Protein AF-0000000079330779 (afdb_homodimer)

Nearest PDB structures (foldseek):
  1vr0-assembly1_A  TM=9.916E-01  e=3.080E-34  Clostridium acetobutylicum
  2yzo-assembly1_A  TM=9.284E-01  e=2.457E-22  Thermotoga maritima MSB8
  2z0j-assembly4_G  TM=9.066E-01  e=2.623E-18  Thermus thermophilus HB8
  2jgn-assembly3_C  TM=2.570E-01  e=1.007E-01  Homo sapiens
  6b4k-assembly1_A  TM=2.356E-01  e=7.449E-02  Homo sapiens

Solvent-accessible surface area (backbone atoms only — not comparable to full-atom values): 23425 Å² total; per-residue (Å²): 86,42,39,38,64,38,54,14,44,72,66,65,47,64,88,75,33,48,84,18,38,31,34,40,23,19,31,96,30,50,28,35,27,52,55,38,28,47,73,33,40,24,58,34,37,33,63,25,76,38,70,65,59,43,53,59,54,50,69,78,47,60,75,91,44,46,42,40,30,19,25,54,92,87,31,57,42,87,90,44,76,39,43,63,47,44,84,71,40,38,42,92,74,32,47,70,16,35,36,41,31,29,35,78,35,38,28,48,28,53,67,70,43,66,66,19,68,39,31,34,52,31,23,32,35,20,21,56,35,42,21,52,50,47,61,71,68,60,54,38,33,30,37,33,21,16,31,55,89,58,29,52,33,44,52,27,41,40,40,51,6,47,25,49,47,51,32,39,74,77,39,78,79,58,43,60,37,38,58,36,48,48,24,28,51,51,20,70,76,30,80,80,44,55,86,55,28,66,71,14,66,68,44,51,54,37,53,75,69,68,38,58,70,52,54,60,56,40,66,35,71,43,80,44,69,64,52,32,35,54,54,96,74,30,31,35,115,88,41,37,38,63,36,54,13,44,73,66,63,46,64,88,74,34,49,82,17,38,32,34,40,23,21,31,94,30,51,28,34,27,53,54,38,30,47,72,33,40,24,57,34,38,33,64,25,78,39,70,65,59,44,54,58,55,52,70,77,48,61,74,90,44,44,42,39,30,18,25,53,92,87,31,57,42,88,90,44,76,37,44,61,46,42,84,71,40,38,42,93,73,33,48,69,15,34,36,41,31,29,34,76,34,36,29,49,28,53,67,69,44,67,65,21,69,40,31,34,51,31,23,31,33,19,21,56,35,42,21,52,50,48,61,69,67,59,53,38,31,30,38,34,19,15,30,56,92,57,29,52,33,44,54,28,42,40,39,52,6,46,24,49,48,49,32,39,75,76,38,77,78,58,41,60,38,35,58,35,47,49,25,29,53,52,20,71,76,32,80,78,44,56,84,55,30,67,71,14,67,67,44,51,53,37,52,75,69,69,38,58,69,51,53,59,57,40,66,34,72,43,78,45,69,63,53,32,35,54,55,96,74,30,30,36,115

pLDDT: mean 98.08, std 1.09, range [91.81, 98.94]

Radius of gyration: 24.23 Å; Cα contacts (8 Å, |Δi|>4): 1121; chains: 2; bounding box: 43×80×55 Å

Organism: NCBI:txid704125

Sequence (474 aa):
MKVDIIISADDITESKIENKIAVVIDMFRATSVIVTALSNGCKEVIPYLTIEETLEHAKELNREDYILGGERRAVKIDGFDLSNSPLEYTESVIKNKTVLMTTTNGTRTLTKSTSAKRVLIAAMINAKAVAKELININEDVVIINAGTNGNFSMDDYICSGYIINEMLKADKDLELTDIAKTANIIYEGNTDIISYVKEATHYSVMKSLELDEDIEYCIKKSITDIVPEYKDKKITRMKVDIIISADDITESKIENKIAVVIDMFRATSVIVTALSNGCKEVIPYLTIEETLEHAKELNREDYILGGERRAVKIDGFDLSNSPLEYTESVIKNKTVLMTTTNGTRTLTKSTSAKRVLIAAMINAKAVAKELININEDVVIINAGTNGNFSMDDYICSGYIINEMLKADKDLELTDIAKTANIIYEGNTDIISYVKEATHYSVMKSLELDEDIEYCIKKSITDIVPEYKDKKITR

Secondary structure (DSSP, 8-state):
-EEEEE-SGGG--HHHHBTSEEEEE-TTTHHHHHHHHHHTT-SEEEE-SSHHHHHHHHTTS-GGGEEEEEEETTEEPTT-SB-S-GGG--HHHHTTPEEEEE-SSHHHHHHHTTTBSEEEEE-GGGHHHHHHHHHHHTS-EEEEE--BTTB--HHHHHHHHHHHHHHHHH-TT-EE-HHHHHHHHHHHH-TTSHHHHTTSHHHHHHHHTT-HHHHHHHT---------EEETTEEE-/-EEEEE-SGGG--HHHHBTSEEEEE-TTTHHHHHHHHHHTT-SEEEE-SSHHHHHHHHTTS-GGGEEEEEEETTEEPTT-SB-S-GGG--HHHHTT-EEEEE-SSHHHHHHHTTTBSEEEEE-GGGHHHHHHHHHHHTS-EEEEE--BTTB--HHHHHHHHHHHHHHHHH-TT-EE-HHHHHHHHHHHH-TTSHHHHTTSHHHHHHHHTT-HHHHHHHT---------EEETTEEE-

Structure (mmCIF, N/CA/C/O backbone):
data_AF-0000000079330779-model_v1
#
loop_
_entity.id
_entity.type
_entity.pdbx_description
1 polymer '2-phosphosulfolactate phosphatase'
#
loop_
_atom_site.group_PDB
_atom_site.id
_atom_site.type_symbol
_atom_site.label_atom_id
_atom_site.label_alt_id
_atom_site.label_comp_id
_atom_site.label_asym_id
_atom_site.label_entity_id
_atom_site.label_seq_id
_atom_site.pdbx_PDB_ins_code
_atom_site.Cartn_x
_atom_site.Cartn_y
_atom_site.Cartn_z
_atom_site.occupancy
_atom_site.B_iso_or_equiv
_atom_site.auth_seq_id
_atom_site.auth_comp_id
_atom_site.auth_asym_id
_atom_site.auth_atom_id
_atom_site.pdbx_PDB_model_num
ATOM 1 N N . MET A 1 1 ? 21.344 -3.291 -3.926 1 96 1 MET A N 1
ATOM 2 C CA . MET A 1 1 ? 20.094 -3.754 -4.512 1 96 1 MET A CA 1
ATOM 3 C C . MET A 1 1 ? 18.891 -3.148 -3.787 1 96 1 MET A C 1
ATOM 5 O O . MET A 1 1 ? 18.859 -3.113 -2.555 1 96 1 MET A O 1
ATOM 9 N N . LYS A 1 2 ? 17.984 -2.533 -4.5 1 98.44 2 LYS A N 1
ATOM 10 C CA . LYS A 1 2 ? 16.766 -1.936 -3.943 1 98.44 2 LYS A CA 1
ATOM 11 C C . LYS A 1 2 ? 15.555 -2.822 -4.191 1 98.44 2 LYS A C 1
ATOM 13 O O . LYS A 1 2 ? 15.414 -3.41 -5.27 1 98.44 2 LYS A O 1
ATOM 18 N N . VAL A 1 3 ? 14.703 -2.955 -3.17 1 98.88 3 VAL A N 1
ATOM 19 C CA . VAL A 1 3 ? 13.492 -3.756 -3.285 1 98.88 3 VAL A CA 1
ATOM 20 C C . VAL A 1 3 ? 12.266 -2.883 -3.021 1 98.88 3 VAL A C 1
ATOM 22 O O . VAL A 1 3 ? 12.188 -2.203 -1.996 1 98.88 3 VAL A O 1
ATOM 25 N N . ASP A 1 4 ? 11.391 -2.873 -3.949 1 98.81 4 ASP A N 1
ATOM 26 C CA . ASP A 1 4 ? 10.141 -2.115 -3.871 1 98.81 4 ASP A CA 1
ATOM 27 C C . ASP A 1 4 ? 8.938 -3.018 -4.105 1 98.81 4 ASP A C 1
ATOM 29 O O . ASP A 1 4 ? 9.086 -4.184 -4.473 1 98.81 4 ASP A O 1
ATOM 33 N N . ILE A 1 5 ? 7.727 -2.5 -3.754 1 98.94 5 ILE A N 1
ATOM 34 C CA . ILE A 1 5 ? 6.504 -3.281 -3.93 1 98.94 5 ILE A CA 1
ATOM 35 C C . ILE A 1 5 ? 5.461 -2.447 -4.664 1 98.94 5 ILE A C 1
ATOM 37 O O . ILE A 1 5 ? 5.293 -1.259 -4.379 1 98.94 5 ILE A O 1
ATOM 41 N N . ILE A 1 6 ? 4.848 -2.996 -5.641 1 98.81 6 ILE A N 1
ATOM 42 C CA . ILE A 1 6 ? 3.637 -2.467 -6.262 1 98.81 6 ILE A CA 1
ATOM 43 C C . ILE A 1 6 ? 2.414 -3.211 -5.727 1 98.81 6 ILE A C 1
ATOM 45 O O . ILE A 1 6 ? 2.383 -4.441 -5.727 1 98.81 6 ILE A O 1
ATOM 49 N N . ILE A 1 7 ? 1.364 -2.525 -5.383 1 98.56 7 ILE A N 1
ATOM 50 C CA . ILE A 1 7 ? 0.354 -3.092 -4.496 1 98.56 7 ILE A CA 1
ATOM 51 C C . ILE A 1 7 ? -0.749 -3.748 -5.324 1 98.56 7 ILE A C 1
ATOM 53 O O . ILE A 1 7 ? -1.582 -4.48 -4.789 1 98.56 7 ILE A O 1
ATOM 57 N N . SER A 1 8 ? -0.838 -3.455 -6.629 1 98.25 8 SER A N 1
ATOM 58 C CA . SER A 1 8 ? -1.835 -4.078 -7.492 1 98.25 8 SER A CA 1
ATOM 59 C C . SER A 1 8 ? -1.485 -3.889 -8.961 1 98.25 8 SER A C 1
ATOM 61 O O . SER A 1 8 ? -0.634 -3.064 -9.305 1 98.25 8 SER A O 1
ATOM 63 N N . ALA A 1 9 ? -2.186 -4.613 -9.805 1 97.94 9 ALA A N 1
ATOM 64 C CA . ALA A 1 9 ? -1.961 -4.535 -11.242 1 97.94 9 ALA A CA 1
ATOM 65 C C . ALA A 1 9 ? -2.246 -3.131 -11.766 1 97.94 9 ALA A C 1
ATOM 67 O O . ALA A 1 9 ? -1.592 -2.666 -12.703 1 97.94 9 ALA A O 1
ATOM 68 N N . ASP A 1 10 ? -3.186 -2.447 -11.164 1 96.75 10 ASP A N 1
ATOM 69 C CA . ASP A 1 10 ? -3.596 -1.121 -11.609 1 96.75 10 ASP A CA 1
ATOM 70 C C . ASP A 1 10 ? -2.521 -0.08 -11.305 1 96.75 10 ASP A C 1
ATOM 72 O O . ASP A 1 10 ? -2.545 1.024 -11.852 1 96.75 10 ASP A O 1
ATOM 76 N N . ASP A 1 11 ? -1.544 -0.41 -10.492 1 97.19 11 ASP A N 1
ATOM 77 C CA . ASP A 1 11 ? -0.528 0.543 -10.055 1 97.19 11 ASP A CA 1
ATOM 78 C C . ASP A 1 11 ? 0.781 0.337 -10.812 1 97.19 11 ASP A C 1
ATOM 80 O O . ASP A 1 11 ? 1.767 1.033 -10.562 1 97.19 11 ASP A O 1
ATOM 84 N N . ILE A 1 12 ? 0.769 -0.568 -11.727 1 98.06 12 ILE A N 1
ATOM 85 C CA . ILE A 1 12 ? 1.95 -0.823 -12.547 1 98.06 12 ILE A CA 1
ATOM 86 C C . ILE A 1 12 ? 2.129 0.305 -13.562 1 98.06 12 ILE A C 1
ATOM 88 O O . ILE A 1 12 ? 1.196 0.641 -14.297 1 98.06 12 ILE A O 1
ATOM 92 N N . THR A 1 13 ? 3.26 0.872 -13.578 1 96.56 13 THR A N 1
ATOM 93 C CA . THR A 1 13 ? 3.693 1.779 -14.633 1 96.56 13 THR A CA 1
ATOM 94 C C . THR A 1 13 ? 5.074 1.386 -15.148 1 96.56 13 THR A C 1
ATOM 96 O O . THR A 1 13 ? 5.875 0.801 -14.414 1 96.56 13 THR A O 1
ATOM 99 N N . GLU A 1 14 ? 5.332 1.677 -16.359 1 97.06 14 GLU A N 1
ATOM 100 C CA . GLU A 1 14 ? 6.609 1.318 -16.969 1 97.06 14 GLU A CA 1
ATOM 101 C C . GLU A 1 14 ? 7.781 1.875 -16.172 1 97.06 14 GLU A C 1
ATOM 103 O O . GLU A 1 14 ? 8.789 1.191 -15.984 1 97.06 14 GLU A O 1
ATOM 108 N N . SER A 1 15 ? 7.617 3.096 -15.719 1 96.06 15 SER A N 1
ATOM 109 C CA . SER A 1 15 ? 8.703 3.77 -15.008 1 96.06 15 SER A CA 1
ATOM 110 C C . SER A 1 15 ? 9.039 3.055 -13.703 1 96.06 15 SER A C 1
ATOM 112 O O . SER A 1 15 ? 10.172 3.123 -13.227 1 96.06 15 SER A O 1
ATOM 114 N N . LYS A 1 16 ? 8.102 2.355 -13.156 1 97.12 16 LYS A N 1
ATOM 115 C CA . LYS A 1 16 ? 8.305 1.682 -11.875 1 97.12 16 LYS A CA 1
ATOM 116 C C . LYS A 1 16 ? 8.992 0.33 -12.07 1 97.12 16 LYS A C 1
ATOM 118 O O . LYS A 1 16 ? 9.57 -0.218 -11.133 1 97.12 16 LYS A O 1
ATOM 123 N N . ILE A 1 17 ? 8.883 -0.22 -13.328 1 98.44 17 ILE A N 1
ATOM 124 C CA . ILE A 1 17 ? 9.344 -1.602 -13.414 1 98.44 17 ILE A CA 1
ATOM 125 C C . ILE A 1 17 ? 10.477 -1.706 -14.438 1 98.44 17 ILE A C 1
ATOM 127 O O . ILE A 1 17 ? 11.219 -2.691 -14.453 1 98.44 17 ILE A O 1
ATOM 131 N N . GLU A 1 18 ? 10.656 -0.723 -15.297 1 98 18 GLU A N 1
ATOM 132 C CA . GLU A 1 18 ? 11.68 -0.77 -16.344 1 98 18 GLU A CA 1
ATOM 133 C C . GLU A 1 18 ? 13.07 -0.946 -15.734 1 98 18 GLU A C 1
ATOM 135 O O . GLU A 1 18 ? 13.391 -0.343 -14.711 1 98 18 GLU A O 1
ATOM 140 N N . ASN A 1 19 ? 13.93 -1.794 -16.328 1 98 19 ASN A N 1
ATOM 141 C CA . ASN A 1 19 ? 15.312 -2.07 -15.961 1 98 19 ASN A CA 1
ATOM 142 C C . ASN A 1 19 ? 15.414 -2.74 -14.594 1 98 19 ASN A C 1
ATOM 144 O O . ASN A 1 19 ? 16.469 -2.691 -13.953 1 98 19 ASN A O 1
ATOM 148 N N . LYS A 1 20 ? 14.344 -3.299 -14.109 1 98.75 20 LYS A N 1
ATOM 149 C CA . LYS A 1 20 ? 14.312 -4.012 -12.836 1 98.75 20 LYS A CA 1
ATOM 150 C C . LYS A 1 20 ? 13.867 -5.457 -13.023 1 98.75 20 LYS A C 1
ATOM 152 O O . LYS A 1 20 ? 13.367 -5.824 -14.086 1 98.75 20 LYS A O 1
ATOM 157 N N . ILE A 1 21 ? 14.141 -6.293 -11.992 1 98.94 21 ILE A N 1
ATOM 158 C CA . ILE A 1 21 ? 13.547 -7.621 -11.922 1 98.94 21 ILE A CA 1
ATOM 159 C C . ILE A 1 21 ? 12.164 -7.531 -11.281 1 98.94 21 ILE A C 1
ATOM 161 O O . ILE A 1 21 ? 12.023 -7.078 -10.141 1 98.94 21 ILE A O 1
ATOM 165 N N . ALA A 1 22 ? 11.18 -7.91 -12.062 1 98.94 22 ALA A N 1
ATOM 166 C CA . ALA A 1 22 ? 9.82 -7.949 -11.523 1 98.94 22 ALA A CA 1
ATOM 167 C C . ALA A 1 22 ? 9.492 -9.336 -10.984 1 98.94 22 ALA A C 1
ATOM 169 O O . ALA A 1 22 ? 9.844 -10.352 -11.586 1 98.94 22 ALA A O 1
ATOM 170 N N . VAL A 1 23 ? 8.938 -9.398 -9.805 1 98.94 23 VAL A N 1
ATOM 171 C CA . VAL A 1 23 ? 8.422 -10.625 -9.203 1 98.94 23 VAL A CA 1
ATOM 172 C C . VAL A 1 23 ? 6.902 -10.539 -9.07 1 98.94 23 VAL A C 1
ATOM 174 O O . VAL A 1 23 ? 6.387 -9.727 -8.297 1 98.94 23 VAL A O 1
ATOM 177 N N . VAL A 1 24 ? 6.203 -11.375 -9.797 1 98.94 24 VAL A N 1
ATOM 178 C CA . VAL A 1 24 ? 4.746 -11.305 -9.789 1 98.94 24 VAL A CA 1
ATOM 179 C C . VAL A 1 24 ? 4.18 -12.312 -8.797 1 98.94 24 VAL A C 1
ATOM 181 O O . VAL A 1 24 ? 4.559 -13.492 -8.812 1 98.94 24 VAL A O 1
ATOM 184 N N . ILE A 1 25 ? 3.264 -11.805 -7.961 1 98.94 25 ILE A N 1
ATOM 185 C CA . ILE A 1 25 ? 2.629 -12.641 -6.945 1 98.94 25 ILE A CA 1
ATOM 186 C C . ILE A 1 25 ? 1.11 -12.562 -7.086 1 98.94 25 ILE A C 1
ATOM 188 O O . ILE A 1 25 ? 0.541 -11.469 -7.121 1 98.94 25 ILE A O 1
ATOM 192 N N . ASP A 1 26 ? 0.459 -13.617 -7.16 1 98.75 26 ASP A N 1
ATOM 193 C CA . ASP A 1 26 ? -0.97 -13.859 -6.992 1 98.75 26 ASP A CA 1
ATOM 194 C C . ASP A 1 26 ? -1.217 -15.156 -6.227 1 98.75 26 ASP A C 1
ATOM 196 O O . ASP A 1 26 ? -1.622 -16.172 -6.809 1 98.75 26 ASP A O 1
ATOM 200 N N . MET A 1 27 ? -0.994 -15.039 -4.91 1 97.5 27 MET A N 1
ATOM 201 C CA . MET A 1 27 ? -0.925 -16.219 -4.047 1 97.5 27 MET A CA 1
ATOM 202 C C . MET A 1 27 ? -2.24 -16.984 -4.07 1 97.5 27 MET A C 1
ATOM 204 O O . MET A 1 27 ? -2.244 -18.219 -4.125 1 97.5 27 MET A O 1
ATOM 208 N N . PHE A 1 28 ? -3.396 -16.297 -4.047 1 97.44 28 PHE A N 1
ATOM 209 C CA . PHE A 1 28 ? -4.742 -16.844 -4.164 1 97.44 28 PHE A CA 1
ATOM 210 C C . PHE A 1 28 ? -5.363 -16.469 -5.504 1 97.44 28 PHE A C 1
ATOM 212 O O . PHE A 1 28 ? -6.207 -15.562 -5.57 1 97.44 28 PHE A O 1
ATOM 219 N N . ARG A 1 29 ? -4.84 -17.109 -6.664 1 97.81 29 ARG A N 1
ATOM 220 C CA . ARG A 1 29 ? -4.168 -18.406 -6.664 1 97.81 29 ARG A CA 1
ATOM 221 C C . ARG A 1 29 ? -3.279 -18.562 -7.895 1 97.81 29 ARG A C 1
ATOM 223 O O . ARG A 1 29 ? -2.504 -19.516 -7.988 1 97.81 29 ARG A O 1
ATOM 230 N N . ALA A 1 30 ? -3.275 -17.578 -8.773 1 98.62 30 ALA A N 1
ATOM 231 C CA . ALA A 1 30 ? -2.76 -17.766 -10.125 1 98.62 30 ALA A CA 1
ATOM 232 C C . ALA A 1 30 ? -1.289 -18.172 -10.102 1 98.62 30 ALA A C 1
ATOM 234 O O . ALA A 1 30 ? -0.886 -19.125 -10.789 1 98.62 30 ALA A O 1
ATOM 235 N N . THR A 1 31 ? -0.461 -17.531 -9.391 1 98.88 31 THR A N 1
ATOM 236 C CA . THR A 1 31 ? 0.96 -17.859 -9.391 1 98.88 31 THR A CA 1
ATOM 237 C C . THR A 1 31 ? 1.215 -19.156 -8.641 1 98.88 31 THR A C 1
ATOM 239 O O . THR A 1 31 ? 2.141 -19.906 -8.969 1 98.88 31 THR A O 1
ATOM 242 N N . SER A 1 32 ? 0.423 -19.469 -7.633 1 98.94 32 SER A N 1
ATOM 243 C CA . SER A 1 32 ? 0.5 -20.781 -6.992 1 98.94 32 SER A CA 1
ATOM 244 C C . SER A 1 32 ? 0.203 -21.906 -7.98 1 98.94 32 SER A C 1
ATOM 246 O O . SER A 1 32 ? 0.863 -22.938 -7.965 1 98.94 32 SER A O 1
ATOM 248 N N . VAL A 1 33 ? -0.769 -21.672 -8.82 1 98.88 33 VAL A N 1
ATOM 249 C CA . VAL A 1 33 ? -1.123 -22.656 -9.844 1 98.88 33 VAL A CA 1
ATOM 250 C C . VAL A 1 33 ? 0.031 -22.812 -10.836 1 98.88 33 VAL A C 1
ATOM 252 O O . VAL A 1 33 ? 0.442 -23.922 -11.148 1 98.88 33 VAL A O 1
ATOM 255 N N . ILE A 1 34 ? 0.555 -21.719 -11.328 1 98.94 34 ILE A N 1
ATOM 256 C CA . ILE A 1 34 ? 1.628 -21.734 -12.312 1 98.94 34 ILE A CA 1
ATOM 257 C C . ILE A 1 34 ? 2.836 -22.484 -11.758 1 98.94 34 ILE A C 1
ATOM 259 O O . ILE A 1 34 ? 3.377 -23.375 -12.414 1 98.94 34 ILE A O 1
ATOM 263 N N . VAL A 1 35 ? 3.254 -22.125 -10.547 1 98.9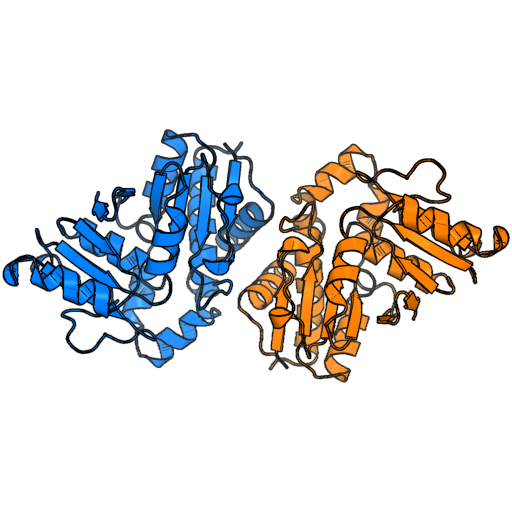4 35 VAL A N 1
ATOM 264 C CA . VAL A 1 35 ? 4.406 -22.75 -9.914 1 98.94 35 VAL A CA 1
ATOM 265 C C . VAL A 1 35 ? 4.141 -24.25 -9.711 1 98.94 35 VAL A C 1
ATOM 267 O O . VAL A 1 35 ? 5.012 -25.078 -9.977 1 98.94 35 VAL A O 1
ATOM 270 N N . THR A 1 36 ? 2.938 -24.578 -9.281 1 98.94 36 THR A N 1
ATOM 271 C CA . THR A 1 36 ? 2.58 -25.969 -9.047 1 98.94 36 THR A CA 1
ATOM 272 C C . THR A 1 36 ? 2.602 -26.766 -10.359 1 98.94 36 THR A C 1
ATOM 274 O O . THR A 1 36 ? 3.174 -27.844 -10.422 1 98.94 36 THR A O 1
ATOM 277 N N . ALA A 1 37 ? 1.968 -26.203 -11.383 1 98.88 37 ALA A N 1
ATOM 278 C CA . ALA A 1 37 ? 1.906 -26.875 -12.68 1 98.88 37 ALA A CA 1
ATOM 279 C C . ALA A 1 37 ? 3.307 -27.156 -13.211 1 98.88 37 ALA A C 1
ATOM 281 O O . ALA A 1 37 ? 3.594 -28.281 -13.633 1 98.88 37 ALA A O 1
ATOM 282 N N . LEU A 1 38 ? 4.145 -26.203 -13.172 1 98.88 38 LEU A N 1
ATOM 283 C CA . LEU A 1 38 ? 5.508 -26.375 -13.664 1 98.88 38 LEU A CA 1
ATOM 284 C C . LEU A 1 38 ? 6.289 -27.344 -12.789 1 98.88 38 LEU A C 1
ATOM 286 O O . LEU A 1 38 ? 7.09 -28.141 -13.297 1 98.88 38 LEU A O 1
ATOM 290 N N . SER A 1 39 ? 6.09 -27.281 -11.523 1 98.62 39 SER A N 1
ATOM 291 C CA . SER A 1 39 ? 6.727 -28.219 -10.609 1 98.62 39 SER A CA 1
ATOM 292 C C . SER A 1 39 ? 6.301 -29.656 -10.906 1 98.62 39 SER A C 1
ATOM 294 O O . SER A 1 39 ? 7.062 -30.594 -10.68 1 98.62 39 SER A O 1
ATOM 296 N N . ASN A 1 40 ? 5.074 -29.828 -11.359 1 98.5 40 ASN A N 1
ATOM 297 C CA . ASN A 1 40 ? 4.516 -31.141 -11.633 1 98.5 40 ASN A CA 1
ATOM 298 C C . ASN A 1 40 ? 4.789 -31.578 -13.078 1 98.5 40 ASN A C 1
ATOM 300 O O . ASN A 1 40 ? 4.219 -32.562 -13.547 1 98.5 40 ASN A O 1
ATOM 304 N N . GLY A 1 41 ? 5.547 -30.781 -13.812 1 98.19 41 GLY A N 1
ATOM 305 C CA . GLY A 1 41 ? 6.105 -31.281 -15.055 1 98.19 41 GLY A CA 1
ATOM 306 C C . GLY A 1 41 ? 5.434 -30.703 -16.281 1 98.19 41 GLY A C 1
ATOM 307 O O . GLY A 1 41 ? 5.672 -31.172 -17.406 1 98.19 41 GLY A O 1
ATOM 308 N N . CYS A 1 42 ? 4.566 -29.734 -16.062 1 97.62 42 CYS A N 1
ATOM 309 C CA . CYS A 1 42 ? 4.012 -29.094 -17.25 1 97.62 42 CYS A CA 1
ATOM 310 C C . CYS A 1 42 ? 5.113 -28.484 -18.109 1 97.62 42 CYS A C 1
ATOM 312 O O . CYS A 1 42 ? 6.129 -28.016 -17.578 1 97.62 42 CYS A O 1
ATOM 314 N N . LYS A 1 43 ? 4.906 -28.531 -19.422 1 98.38 43 LYS A N 1
ATOM 315 C CA . LYS A 1 43 ? 5.906 -28.031 -20.359 1 98.38 43 LYS A CA 1
ATOM 316 C C . LYS A 1 43 ? 6.066 -26.516 -20.234 1 98.38 43 LYS A C 1
ATOM 318 O O . LYS A 1 43 ? 7.188 -26.016 -20.188 1 98.38 43 LYS A O 1
ATOM 323 N N . GLU A 1 44 ? 5.023 -25.812 -20.297 1 98.81 44 GLU A N 1
ATOM 324 C CA . GLU A 1 44 ? 4.965 -24.359 -20.219 1 98.81 44 GLU A CA 1
ATOM 325 C C . GLU A 1 44 ? 3.555 -23.891 -19.875 1 98.81 44 GLU A C 1
ATOM 327 O O . GLU A 1 44 ? 2.586 -24.625 -20.062 1 98.81 44 GLU A O 1
ATOM 332 N N . VAL A 1 45 ? 3.49 -22.734 -19.312 1 98.88 45 VAL A N 1
ATOM 333 C CA . VAL A 1 45 ? 2.217 -22.062 -19.078 1 98.88 45 VAL A CA 1
ATOM 334 C C . VAL A 1 45 ? 2.137 -20.797 -19.938 1 98.88 45 VAL A C 1
ATOM 336 O O . VAL A 1 45 ? 3.08 -20 -19.969 1 98.88 45 VAL A O 1
ATOM 339 N N . ILE A 1 46 ? 1.088 -20.625 -20.656 1 98.75 46 ILE A N 1
ATOM 340 C CA . ILE A 1 46 ? 0.865 -19.453 -21.484 1 98.75 46 ILE A CA 1
ATOM 341 C C . ILE A 1 46 ? -0.349 -18.672 -20.953 1 98.75 46 ILE A C 1
ATOM 343 O O . ILE A 1 46 ? -1.485 -19.141 -21.094 1 98.75 46 ILE A O 1
ATOM 347 N N . PRO A 1 47 ? -0.117 -17.516 -20.406 1 98.62 47 PRO A N 1
ATOM 348 C CA . PRO A 1 47 ? -1.215 -16.688 -19.891 1 98.62 47 PRO A CA 1
ATOM 349 C C . PRO A 1 47 ? -1.882 -15.844 -20.969 1 98.62 47 PRO A C 1
ATOM 351 O O . PRO A 1 47 ? -1.205 -15.336 -21.859 1 98.62 47 PRO A O 1
ATOM 354 N N . TYR A 1 48 ? -3.203 -15.711 -20.859 1 98.06 48 TYR A N 1
ATOM 355 C CA . TYR A 1 48 ? -3.975 -14.867 -21.766 1 98.06 48 TYR A CA 1
ATOM 356 C C . TYR A 1 48 ? -4.859 -13.906 -20.984 1 98.06 48 TYR A C 1
ATOM 358 O O . TYR A 1 48 ? -5.246 -14.188 -19.844 1 98.06 48 TYR A O 1
ATOM 366 N N . LEU A 1 49 ? -5.223 -12.836 -21.578 1 97 49 LEU A N 1
ATOM 367 C CA . LEU A 1 49 ? -6.051 -11.828 -20.922 1 97 49 LEU A CA 1
ATOM 368 C C . LEU A 1 49 ? -7.52 -12.234 -20.938 1 97 49 LEU A C 1
ATOM 370 O O . LEU A 1 49 ? -8.258 -11.953 -20 1 97 49 LEU A O 1
ATOM 374 N N . THR A 1 50 ? -7.902 -12.859 -22.109 1 97.62 50 THR A N 1
ATOM 375 C CA . THR A 1 50 ? -9.328 -13.133 -22.25 1 97.62 50 THR A CA 1
ATOM 376 C C . THR A 1 50 ? -9.57 -14.609 -22.547 1 97.62 50 THR A C 1
ATOM 378 O O . THR A 1 50 ? -8.664 -15.32 -22.984 1 97.62 50 THR A O 1
ATOM 381 N N . ILE A 1 51 ? -10.82 -15.016 -22.25 1 98.25 51 ILE A N 1
ATOM 382 C CA . ILE A 1 51 ? -11.242 -16.375 -22.562 1 98.25 51 ILE A CA 1
ATOM 383 C C . ILE A 1 51 ? -11.172 -16.609 -24.078 1 98.25 51 ILE A C 1
ATOM 385 O O . ILE A 1 51 ? -10.695 -17.641 -24.531 1 98.25 51 ILE A O 1
ATOM 389 N N . GLU A 1 52 ? -11.555 -15.602 -24.828 1 98.06 52 GLU A N 1
ATOM 390 C CA . GLU A 1 52 ? -11.578 -15.688 -26.281 1 98.06 52 GLU A CA 1
ATOM 391 C C . GLU A 1 52 ? -10.18 -15.922 -26.844 1 98.06 52 GLU A C 1
ATOM 393 O O . GLU A 1 52 ? -9.977 -16.797 -27.672 1 98.06 52 GLU A O 1
ATOM 398 N N . GLU A 1 53 ? -9.234 -15.164 -26.391 1 97.69 53 GLU A N 1
ATOM 399 C CA . GLU A 1 53 ? -7.852 -15.328 -26.812 1 97.69 53 GLU A CA 1
ATOM 400 C C . GLU A 1 53 ? -7.328 -16.719 -26.484 1 97.69 53 GLU A C 1
ATOM 402 O O . GLU A 1 53 ? -6.59 -17.312 -27.266 1 97.69 53 GLU A O 1
ATOM 407 N N . THR A 1 54 ? -7.664 -17.203 -25.328 1 98.06 54 THR A N 1
ATOM 408 C CA . THR A 1 54 ? -7.234 -18.531 -24.875 1 98.06 54 THR A CA 1
ATOM 409 C C . THR A 1 54 ? -7.758 -19.625 -25.797 1 98.06 54 THR A C 1
ATOM 411 O O . THR A 1 54 ? -7.004 -20.484 -26.234 1 98.06 54 THR A O 1
ATOM 414 N N . LEU A 1 55 ? -9.016 -19.547 -26.125 1 97.94 55 LEU A N 1
ATOM 415 C CA . LEU A 1 55 ? -9.664 -20.547 -26.969 1 97.94 55 LEU A CA 1
ATOM 416 C C . LEU A 1 55 ? -9.156 -20.469 -28.406 1 97.94 55 LEU A C 1
ATOM 418 O O . LEU A 1 55 ? -9.039 -21.5 -29.078 1 97.94 55 LEU A O 1
ATOM 422 N N . GLU A 1 56 ? -8.922 -19.297 -28.828 1 97.62 56 GLU A N 1
ATOM 423 C CA . GLU A 1 56 ? -8.391 -19.125 -30.188 1 97.62 56 GLU A CA 1
ATOM 424 C C . GLU A 1 56 ? -7.027 -19.797 -30.328 1 97.62 56 GLU A C 1
ATOM 426 O O . GLU A 1 56 ? -6.766 -20.453 -31.328 1 97.62 56 GLU A O 1
ATOM 431 N N . HIS A 1 57 ? -6.18 -19.625 -29.375 1 96.31 57 HIS A N 1
ATOM 432 C CA . HIS A 1 57 ? -4.863 -20.25 -29.422 1 96.31 57 HIS A CA 1
ATOM 433 C C . HIS A 1 57 ? -4.973 -21.766 -29.281 1 96.31 57 HIS A C 1
ATOM 435 O O . HIS A 1 57 ? -4.195 -22.5 -29.891 1 96.31 57 HIS A O 1
ATOM 441 N N . ALA A 1 58 ? -5.828 -22.188 -28.438 1 97.19 58 ALA A N 1
ATOM 442 C CA . ALA A 1 58 ? -6.035 -23.609 -28.234 1 97.19 58 ALA A CA 1
ATOM 443 C C . ALA A 1 58 ? -6.328 -24.328 -29.547 1 97.19 58 ALA A C 1
ATOM 445 O O . ALA A 1 58 ? -5.922 -25.469 -29.75 1 97.19 58 ALA A O 1
ATOM 446 N N . LYS A 1 59 ? -7 -23.672 -30.469 1 96.44 59 LYS A N 1
ATOM 447 C CA . LYS A 1 59 ? -7.383 -24.25 -31.75 1 96.44 59 LYS A CA 1
ATOM 448 C C . LYS A 1 59 ? -6.156 -24.594 -32.594 1 96.44 59 LYS A C 1
ATOM 450 O O . LYS A 1 59 ? -6.23 -25.406 -33.5 1 96.44 59 LYS A O 1
ATOM 455 N N . GLU A 1 60 ? -5.141 -23.938 -32.281 1 96.19 60 GLU A N 1
ATOM 456 C CA . GLU A 1 60 ? -3.918 -24.109 -33.062 1 96.19 60 GLU A CA 1
ATOM 457 C C . GLU A 1 60 ? -3.094 -25.281 -32.531 1 96.19 60 GLU A C 1
ATOM 459 O O . GLU A 1 60 ? -2.086 -25.656 -33.156 1 96.19 60 GLU A O 1
ATOM 464 N N . LEU A 1 61 ? -3.521 -25.891 -31.5 1 96.12 61 LEU A N 1
ATOM 465 C CA . LEU A 1 61 ? -2.775 -26.969 -30.859 1 96.12 61 LEU A CA 1
ATOM 466 C C . LEU A 1 61 ? -3.561 -28.281 -30.906 1 96.12 61 LEU A C 1
ATOM 468 O O . LEU A 1 61 ? -4.785 -28.266 -31.062 1 96.12 61 LEU A O 1
ATOM 472 N N . ASN A 1 62 ? -2.783 -29.375 -30.75 1 97.19 62 ASN A N 1
ATOM 473 C CA . ASN A 1 62 ? -3.461 -30.656 -30.594 1 97.19 62 ASN A CA 1
ATOM 474 C C . ASN A 1 62 ? -4.109 -30.766 -29.219 1 97.19 62 ASN A C 1
ATOM 476 O O . ASN A 1 62 ? -3.488 -30.453 -28.203 1 97.19 62 ASN A O 1
ATOM 480 N N . ARG A 1 63 ? -5.289 -31.25 -29.172 1 96.75 63 ARG A N 1
ATOM 481 C CA . ARG A 1 63 ? -6.094 -31.281 -27.953 1 96.75 63 ARG A CA 1
ATOM 482 C C . ARG A 1 63 ? -5.383 -32.031 -26.844 1 96.75 63 ARG A C 1
ATOM 484 O O . ARG A 1 63 ? -5.5 -31.688 -25.672 1 96.75 63 ARG A O 1
ATOM 491 N N . GLU A 1 64 ? -4.633 -33.031 -27.219 1 96.12 64 GLU A N 1
ATOM 492 C CA . GLU A 1 64 ? -3.971 -33.875 -26.234 1 96.12 64 GLU A CA 1
ATOM 493 C C . GLU A 1 64 ? -2.736 -33.188 -25.656 1 96.12 64 GLU A C 1
ATOM 495 O O . GLU A 1 64 ? -2.182 -33.656 -24.656 1 96.12 64 GLU A O 1
ATOM 500 N N . ASP A 1 65 ? -2.385 -32.031 -26.188 1 97.56 65 ASP A N 1
ATOM 501 C CA . ASP A 1 65 ? -1.104 -31.422 -25.844 1 97.56 65 ASP A CA 1
ATOM 502 C C . ASP A 1 65 ? -1.3 -30.203 -24.938 1 97.56 65 ASP A C 1
ATOM 504 O O . ASP A 1 65 ? -0.328 -29.562 -24.516 1 97.56 65 ASP A O 1
ATOM 508 N N . TYR A 1 66 ? -2.496 -29.891 -24.656 1 98.5 66 TYR A N 1
ATOM 509 C CA . TYR A 1 66 ? -2.695 -28.688 -23.844 1 98.5 66 TYR A CA 1
ATOM 510 C C . TYR A 1 66 ? -3.83 -28.891 -22.844 1 98.5 66 TYR A C 1
ATOM 512 O O . TYR A 1 66 ? -4.617 -29.844 -22.969 1 98.5 66 TYR A O 1
ATOM 520 N N . ILE A 1 67 ? -3.816 -28.109 -21.797 1 98.69 67 ILE A N 1
ATOM 521 C CA . ILE A 1 67 ? -4.852 -28.031 -20.766 1 98.69 67 ILE A CA 1
ATOM 522 C C . ILE A 1 67 ? -5.371 -26.609 -20.672 1 98.69 67 ILE A C 1
ATOM 524 O O . ILE A 1 67 ? -4.59 -25.656 -20.609 1 98.69 67 ILE A O 1
ATOM 528 N N . LEU A 1 68 ? -6.676 -26.438 -20.734 1 98.75 68 LEU A N 1
ATOM 529 C CA . LEU A 1 68 ? -7.301 -25.156 -20.469 1 98.75 68 LEU A CA 1
ATOM 530 C C . LEU A 1 68 ? -7.539 -24.969 -18.969 1 98.75 68 LEU A C 1
ATOM 532 O O . LEU A 1 68 ? -8.266 -25.75 -18.359 1 98.75 68 LEU A O 1
ATOM 536 N N . GLY A 1 69 ? -6.844 -24 -18.422 1 98.5 69 GLY A N 1
ATOM 537 C CA . GLY A 1 69 ? -7.016 -23.719 -17 1 98.5 69 GLY A CA 1
ATOM 538 C C . GLY A 1 69 ? -7.336 -22.266 -16.703 1 98.5 69 GLY A C 1
ATOM 539 O O . GLY A 1 69 ? -6.855 -21.375 -17.406 1 98.5 69 GLY A O 1
ATOM 540 N N . GLY A 1 70 ? -8.148 -22.047 -15.672 1 98.12 70 GLY A N 1
ATOM 541 C CA . GLY A 1 70 ? -8.391 -20.672 -15.289 1 98.12 70 GLY A CA 1
ATOM 542 C C . GLY A 1 70 ? -9.68 -20.484 -14.516 1 98.12 70 GLY A C 1
ATOM 543 O O . GLY A 1 70 ? -10.32 -21.453 -14.117 1 98.12 70 GLY A O 1
ATOM 544 N N . GLU A 1 71 ? -10.008 -19.172 -14.219 1 98.44 71 GLU A N 1
ATOM 545 C CA . GLU A 1 71 ? -11.195 -18.844 -13.438 1 98.44 71 GLU A CA 1
ATOM 546 C C . GLU A 1 71 ? -11.719 -17.453 -13.766 1 98.44 71 GLU A C 1
ATOM 548 O O . GLU A 1 71 ? -11 -16.641 -14.367 1 98.44 71 GLU A O 1
ATOM 553 N N . ARG A 1 72 ? -12.938 -17.312 -13.586 1 96.88 72 ARG A N 1
ATOM 554 C CA . ARG A 1 72 ? -13.57 -16.016 -13.398 1 96.88 72 ARG A CA 1
ATOM 555 C C . ARG A 1 72 ? -14.367 -15.984 -12.102 1 96.88 72 ARG A C 1
ATOM 557 O O . ARG A 1 72 ? -15.133 -16.906 -11.812 1 96.88 72 ARG A O 1
ATOM 564 N N . ARG A 1 73 ? -14.148 -15.078 -11.258 1 91.81 73 ARG A N 1
ATOM 565 C CA . ARG A 1 73 ? -14.805 -14.961 -9.961 1 91.81 73 ARG A CA 1
ATOM 566 C C . ARG A 1 73 ? -14.539 -16.188 -9.102 1 91.81 73 ARG A C 1
ATOM 568 O O . ARG A 1 73 ? -15.461 -16.766 -8.516 1 91.81 73 ARG A O 1
ATOM 575 N N . ALA A 1 74 ? -13.328 -16.672 -9.312 1 92.88 74 ALA A N 1
ATOM 576 C CA . ALA A 1 74 ? -12.789 -17.766 -8.5 1 92.88 74 ALA A CA 1
ATOM 577 C C . ALA A 1 74 ? -13.414 -19.094 -8.891 1 92.88 74 ALA A C 1
ATOM 579 O O . ALA A 1 74 ? -13.156 -20.125 -8.25 1 92.88 74 ALA A O 1
ATOM 580 N N . VAL A 1 75 ? -14.156 -19.094 -9.945 1 95.56 75 VAL A N 1
ATOM 581 C CA . VAL A 1 75 ? -14.844 -20.312 -10.367 1 95.56 75 VAL A CA 1
ATOM 582 C C . VAL A 1 75 ? -14.305 -20.766 -11.727 1 95.56 75 VAL A C 1
ATOM 584 O O . VAL A 1 75 ? -13.906 -19.938 -12.547 1 95.56 75 VAL A O 1
ATOM 587 N N . LYS A 1 76 ? -14.344 -22.047 -11.891 1 98.06 76 LYS A N 1
ATOM 588 C CA . LYS A 1 76 ? -13.875 -22.609 -13.156 1 98.06 76 LYS A CA 1
ATOM 589 C C . LYS A 1 76 ? -14.641 -22.031 -14.336 1 98.06 76 LYS A C 1
ATOM 591 O O . LYS A 1 76 ? -15.859 -21.844 -14.266 1 98.06 76 LYS A O 1
ATOM 596 N N . ILE A 1 77 ? -13.883 -21.734 -15.32 1 98.19 77 ILE A N 1
ATOM 597 C CA . ILE A 1 77 ? -14.508 -21.234 -16.547 1 98.19 77 ILE A CA 1
ATOM 598 C C . ILE A 1 77 ? -15.203 -22.375 -17.266 1 98.19 77 ILE A C 1
ATOM 600 O O . ILE A 1 77 ? -14.656 -23.469 -17.391 1 98.19 77 ILE A O 1
ATOM 604 N N . ASP A 1 78 ? -16.406 -22.156 -17.734 1 97.81 78 ASP A N 1
ATOM 605 C CA . ASP A 1 78 ? -17.156 -23.172 -18.469 1 97.81 78 ASP A CA 1
ATOM 606 C C . ASP A 1 78 ? -16.375 -23.641 -19.703 1 97.81 78 ASP A C 1
ATOM 608 O O . ASP A 1 78 ? -15.875 -22.812 -20.469 1 97.81 78 ASP A O 1
ATOM 612 N N . GLY A 1 79 ? -16.266 -24.938 -19.812 1 97.25 79 GLY A N 1
ATOM 613 C CA . GLY A 1 79 ? -15.586 -25.484 -20.969 1 97.25 79 GLY A CA 1
ATOM 614 C C . GLY A 1 79 ? -14.102 -25.703 -20.734 1 97.25 79 GLY A C 1
ATOM 615 O O . GLY A 1 79 ? -13.438 -26.359 -21.531 1 97.25 79 GLY A O 1
ATOM 616 N N . PHE A 1 80 ? -13.578 -25.172 -19.734 1 98.75 80 PHE A N 1
ATOM 617 C CA . PHE A 1 80 ? -12.164 -25.359 -19.422 1 98.75 80 PHE A CA 1
ATOM 618 C C . PHE A 1 80 ? -11.93 -26.719 -18.766 1 98.75 80 PHE A C 1
ATOM 620 O O . PHE A 1 80 ? -12.859 -27.328 -18.234 1 98.75 80 PHE A O 1
ATOM 627 N N . ASP A 1 81 ? -10.734 -27.203 -18.859 1 98.75 81 ASP A N 1
ATOM 628 C CA . ASP A 1 81 ? -10.375 -28.5 -18.312 1 98.75 81 ASP A CA 1
ATOM 629 C C . ASP A 1 81 ? -10.242 -28.438 -16.781 1 98.75 81 ASP A C 1
ATOM 631 O O . ASP A 1 81 ? -10.695 -29.328 -16.078 1 98.75 81 ASP A O 1
ATOM 635 N N . LEU A 1 82 ? -9.586 -27.391 -16.328 1 98.81 82 LEU A N 1
ATOM 636 C CA . LEU A 1 82 ? -9.281 -27.25 -14.906 1 98.81 82 LEU A CA 1
ATOM 637 C C . LEU A 1 82 ? -9.641 -25.844 -14.422 1 98.81 82 LEU A C 1
ATOM 639 O O . LEU A 1 82 ? -9.641 -24.891 -15.203 1 98.81 82 LEU A O 1
ATOM 643 N N . SER A 1 83 ? -9.922 -25.75 -13.133 1 98.5 83 SER A N 1
ATOM 644 C CA . SER A 1 83 ? -10.133 -24.469 -12.484 1 98.5 83 SER A CA 1
ATOM 645 C C . SER A 1 83 ? -8.805 -23.828 -12.07 1 98.5 83 SER A C 1
ATOM 647 O O . SER A 1 83 ? -7.75 -24.203 -12.602 1 98.5 83 SER A O 1
ATOM 649 N N . ASN A 1 84 ? -8.867 -22.859 -11.305 1 98.5 84 ASN A N 1
ATOM 650 C CA . ASN A 1 84 ? -7.676 -22.203 -10.773 1 98.5 84 ASN A CA 1
ATOM 651 C C . ASN A 1 84 ? -7.305 -22.734 -9.398 1 98.5 84 ASN A C 1
ATOM 653 O O . ASN A 1 84 ? -6.965 -21.969 -8.492 1 98.5 84 ASN A O 1
ATOM 657 N N . SER A 1 85 ? -7.473 -24.016 -9.227 1 98.69 85 SER A N 1
ATOM 658 C CA . SER A 1 85 ? -7.008 -24.734 -8.047 1 98.69 85 SER A CA 1
ATOM 659 C C . SER A 1 85 ? -5.668 -25.422 -8.297 1 98.69 85 SER A C 1
ATOM 661 O O . SER A 1 85 ? -5.555 -26.266 -9.188 1 98.69 85 SER A O 1
ATOM 663 N N . PRO A 1 86 ? -4.676 -25.047 -7.504 1 98.75 86 PRO A N 1
ATOM 664 C CA . PRO A 1 86 ? -3.381 -25.688 -7.723 1 98.75 86 PRO A CA 1
ATOM 665 C C . PRO A 1 86 ? -3.447 -27.219 -7.574 1 98.75 86 PRO A C 1
ATOM 667 O O . PRO A 1 86 ? -2.695 -27.938 -8.234 1 98.75 86 PRO A O 1
ATOM 670 N N . LEU A 1 87 ? -4.34 -27.688 -6.816 1 98.56 87 LEU A N 1
ATOM 671 C CA . LEU A 1 87 ? -4.441 -29.094 -6.484 1 98.56 87 LEU A CA 1
ATOM 672 C C . LEU A 1 87 ? -4.902 -29.906 -7.691 1 98.56 87 LEU A C 1
ATOM 674 O O . LEU A 1 87 ? -4.723 -31.125 -7.734 1 98.56 87 LEU A O 1
ATOM 678 N N . GLU A 1 88 ? -5.48 -29.25 -8.617 1 98.75 88 GLU A N 1
ATOM 679 C CA . GLU A 1 88 ? -5.973 -29.922 -9.812 1 98.75 88 GLU A CA 1
ATOM 680 C C . GLU A 1 88 ? -4.844 -30.188 -10.805 1 98.75 88 GLU A C 1
ATOM 682 O O . GLU A 1 88 ? -4.98 -31.016 -11.711 1 98.75 88 GLU A O 1
ATOM 687 N N . TYR A 1 89 ? -3.783 -29.531 -10.672 1 98.75 89 TYR A N 1
ATOM 688 C CA . TYR A 1 89 ? -2.682 -29.609 -11.625 1 98.75 89 TYR A CA 1
ATOM 689 C C . TYR A 1 89 ? -1.66 -30.656 -11.195 1 98.75 89 TYR A C 1
ATOM 691 O O . TYR A 1 89 ? -0.49 -30.328 -10.969 1 98.75 89 TYR A O 1
ATOM 699 N N . THR A 1 90 ? -2.082 -31.859 -11.188 1 98.69 90 THR A N 1
ATOM 700 C CA . THR A 1 90 ? -1.238 -32.969 -10.797 1 98.69 90 THR A CA 1
ATOM 701 C C . THR A 1 90 ? -0.369 -33.438 -11.969 1 98.69 90 THR A C 1
ATOM 703 O O . THR A 1 90 ? -0.667 -33.125 -13.125 1 98.69 90 THR A O 1
ATOM 706 N N . GLU A 1 91 ? 0.63 -34.125 -11.648 1 98.5 91 GLU A N 1
ATOM 707 C CA . GLU A 1 91 ? 1.533 -34.656 -12.672 1 98.5 91 GLU A CA 1
ATOM 708 C C . GLU A 1 91 ? 0.779 -35.469 -13.711 1 98.5 91 GLU A C 1
ATOM 710 O O . GLU A 1 91 ? 1.006 -35.344 -14.914 1 98.5 91 GLU A O 1
ATOM 715 N N . SER A 1 92 ? -0.129 -36.312 -13.305 1 98.19 92 SER A N 1
ATOM 716 C CA . SER A 1 92 ? -0.863 -37.219 -14.188 1 98.19 92 SER A CA 1
ATOM 717 C C . SER A 1 92 ? -1.694 -36.438 -15.203 1 98.19 92 SER A C 1
ATOM 719 O O . SER A 1 92 ? -1.968 -36.906 -16.297 1 98.19 92 SER A O 1
ATOM 721 N N . VAL A 1 93 ? -1.979 -35.219 -14.875 1 98.12 93 VAL A N 1
ATOM 722 C CA . VAL A 1 93 ? -2.879 -34.438 -15.719 1 98.12 93 VAL A CA 1
ATOM 723 C C . VAL A 1 93 ? -2.068 -33.5 -16.641 1 98.12 93 VAL A C 1
ATOM 725 O O . VAL A 1 93 ? -2.4 -33.344 -17.812 1 98.12 93 VAL A O 1
ATOM 728 N N . ILE A 1 94 ? -0.922 -32.969 -16.125 1 98.06 94 ILE A N 1
ATOM 729 C CA . ILE A 1 94 ? -0.401 -31.781 -16.828 1 98.06 94 ILE A CA 1
ATOM 730 C C . ILE A 1 94 ? 0.971 -32.094 -17.422 1 98.06 94 ILE A C 1
ATOM 732 O O . ILE A 1 94 ? 1.535 -31.297 -18.172 1 98.06 94 ILE A O 1
ATOM 736 N N . LYS A 1 95 ? 1.566 -33.281 -17.047 1 98.31 95 LYS A N 1
ATOM 737 C CA . LYS A 1 95 ? 2.941 -33.594 -17.438 1 98.31 95 LYS A CA 1
ATOM 738 C C . LYS A 1 95 ? 3.127 -33.438 -18.953 1 98.31 95 LYS A C 1
ATOM 740 O O . LYS A 1 95 ? 2.346 -33.969 -19.734 1 98.31 95 LYS A O 1
ATOM 745 N N . ASN A 1 96 ? 4.113 -32.688 -19.328 1 98.12 96 ASN A N 1
ATOM 746 C CA . ASN A 1 96 ? 4.57 -32.469 -20.688 1 98.12 96 ASN A CA 1
ATOM 747 C C . ASN A 1 96 ? 3.514 -31.75 -21.531 1 98.12 96 ASN A C 1
ATOM 749 O O . ASN A 1 96 ? 3.596 -31.734 -22.75 1 98.12 96 ASN A O 1
ATOM 753 N N . LYS A 1 97 ? 2.506 -31.219 -20.938 1 98.38 97 LYS A N 1
ATOM 754 C CA . LYS A 1 97 ? 1.473 -30.469 -21.641 1 98.38 97 LYS A CA 1
ATOM 755 C C . LYS A 1 97 ? 1.674 -28.969 -21.453 1 98.38 97 LYS A C 1
ATOM 757 O O . LYS A 1 97 ? 2.402 -28.531 -20.562 1 98.38 97 LYS A O 1
ATOM 762 N N . THR A 1 98 ? 1.123 -28.219 -22.406 1 98.69 98 THR A N 1
ATOM 763 C CA . THR A 1 98 ? 1.052 -26.766 -22.281 1 98.69 98 THR A CA 1
ATOM 764 C C . THR A 1 98 ? -0.226 -26.344 -21.562 1 98.69 98 THR A C 1
ATOM 766 O O . THR A 1 98 ? -1.318 -26.797 -21.906 1 98.69 98 THR A O 1
ATOM 769 N N . VAL A 1 99 ? -0.09 -25.547 -20.562 1 98.75 99 VAL A N 1
ATOM 770 C CA . VAL A 1 99 ? -1.266 -25.016 -19.875 1 98.75 99 VAL A CA 1
ATOM 771 C C . VAL A 1 99 ? -1.604 -23.625 -20.438 1 98.75 99 VAL A C 1
ATOM 773 O O . VAL A 1 99 ? -0.782 -22.719 -20.375 1 98.75 99 VAL A O 1
ATOM 776 N N . LEU A 1 100 ? -2.732 -23.484 -21.047 1 98.75 100 LEU A N 1
ATOM 777 C CA . LEU A 1 100 ? -3.297 -22.203 -21.453 1 98.75 100 LEU A CA 1
ATOM 778 C C . LEU A 1 100 ? -4.203 -21.641 -20.359 1 98.75 100 LEU A C 1
ATOM 780 O O . LEU A 1 100 ? -5.211 -22.25 -20 1 98.75 100 LEU A O 1
ATOM 784 N N . MET A 1 101 ? -3.814 -20.453 -19.844 1 98.44 101 MET A N 1
ATOM 785 C CA . MET A 1 101 ? -4.457 -20.031 -18.609 1 98.44 101 MET A CA 1
ATOM 786 C C . MET A 1 101 ? -4.973 -18.609 -18.719 1 98.44 101 MET A C 1
ATOM 788 O O . MET A 1 101 ? -4.32 -17.75 -19.328 1 98.44 101 MET A O 1
ATOM 792 N N . THR A 1 102 ? -6.129 -18.359 -18.219 1 98.62 102 THR A N 1
ATOM 793 C CA . THR A 1 102 ? -6.656 -17.016 -18.047 1 98.62 102 THR A CA 1
ATOM 794 C C . THR A 1 102 ? -7.34 -16.859 -16.688 1 98.62 102 THR A C 1
ATOM 796 O O . THR A 1 102 ? -8.094 -17.734 -16.266 1 98.62 102 THR A O 1
ATOM 799 N N . THR A 1 103 ? -6.922 -15.875 -15.961 1 98.12 103 THR A N 1
ATOM 800 C CA . THR A 1 103 ? -7.48 -15.594 -14.641 1 98.12 103 THR A CA 1
ATOM 801 C C . THR A 1 103 ? -7.871 -14.125 -14.523 1 98.12 103 THR A C 1
ATOM 803 O O . THR A 1 103 ? -7.523 -13.312 -15.383 1 98.12 103 THR A O 1
ATOM 806 N N . THR A 1 104 ? -8.57 -13.766 -13.484 1 96.56 104 THR A N 1
ATOM 807 C CA . THR A 1 104 ? -9.086 -12.422 -13.258 1 96.56 104 THR A CA 1
ATOM 808 C C . THR A 1 104 ? -7.945 -11.453 -12.969 1 96.56 104 THR A C 1
ATOM 810 O O . THR A 1 104 ? -7.871 -10.375 -13.562 1 96.56 104 THR A O 1
ATOM 813 N N . ASN A 1 105 ? -6.949 -11.766 -12.133 1 96.12 105 ASN A N 1
ATOM 814 C CA . ASN A 1 105 ? -5.961 -10.805 -11.656 1 96.12 105 ASN A CA 1
ATOM 815 C C . ASN A 1 105 ? -4.555 -11.172 -12.117 1 96.12 105 ASN A C 1
ATOM 817 O O . ASN A 1 105 ? -3.855 -10.352 -12.711 1 96.12 105 ASN A O 1
ATOM 821 N N . GLY A 1 106 ? -4.203 -12.414 -12.023 1 97.75 106 GLY A N 1
ATOM 822 C CA . GLY A 1 106 ? -2.832 -12.852 -12.227 1 97.75 106 GLY A CA 1
ATOM 823 C C . GLY A 1 106 ? -2.342 -12.633 -13.648 1 97.75 106 GLY A C 1
ATOM 824 O O . GLY A 1 106 ? -1.252 -12.094 -13.852 1 97.75 106 GLY A O 1
ATOM 825 N N . THR A 1 107 ? -3.111 -13.031 -14.609 1 97.31 107 THR A N 1
ATOM 826 C CA . THR A 1 107 ? -2.678 -12.953 -16 1 97.31 107 THR A CA 1
ATOM 827 C C . THR A 1 107 ? -2.586 -11.492 -16.453 1 97.31 107 THR A C 1
ATOM 829 O O . THR A 1 107 ? -1.692 -11.133 -17.219 1 97.31 107 THR A O 1
ATOM 832 N N . ARG A 1 108 ? -3.504 -10.727 -15.977 1 95.88 108 ARG A N 1
ATOM 833 C CA . ARG A 1 108 ? -3.438 -9.297 -16.25 1 95.88 108 ARG A CA 1
ATOM 834 C C . ARG A 1 108 ? -2.143 -8.695 -15.711 1 95.88 108 ARG A C 1
ATOM 836 O O . ARG A 1 108 ? -1.5 -7.887 -16.375 1 95.88 108 ARG A O 1
ATOM 843 N N . THR A 1 109 ? -1.798 -9.023 -14.555 1 98.5 109 THR A N 1
ATOM 844 C CA . THR A 1 109 ? -0.584 -8.531 -13.914 1 98.5 109 THR A CA 1
ATOM 845 C C . THR A 1 109 ? 0.651 -8.93 -14.711 1 98.5 109 THR A C 1
ATOM 847 O O . THR A 1 109 ? 1.546 -8.109 -14.93 1 98.5 109 THR A O 1
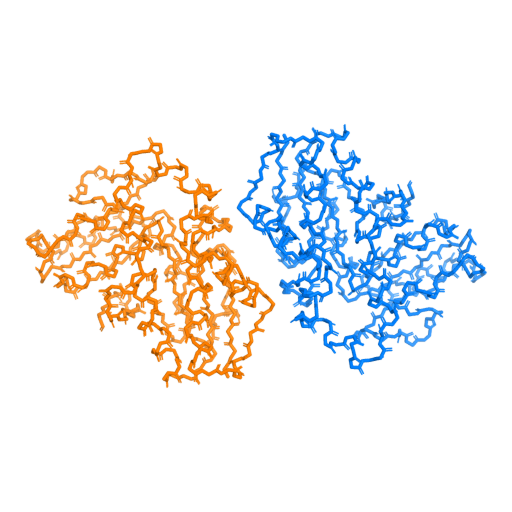ATOM 850 N N . LEU A 1 110 ? 0.679 -10.156 -15.164 1 98.25 110 LEU A N 1
ATOM 851 C CA . LEU A 1 110 ? 1.802 -10.656 -15.953 1 98.25 110 LEU A CA 1
ATOM 852 C C . LEU A 1 110 ? 1.957 -9.859 -17.25 1 98.25 110 LEU A C 1
ATOM 854 O O . LEU A 1 110 ? 3.059 -9.414 -17.578 1 98.25 110 LEU A O 1
ATOM 858 N N . THR A 1 111 ? 0.891 -9.641 -17.891 1 95.5 111 THR A N 1
ATOM 859 C CA . THR A 1 111 ? 0.927 -8.945 -19.172 1 95.5 111 THR A CA 1
ATOM 860 C C . THR A 1 111 ? 1.384 -7.5 -18.984 1 95.5 111 THR A C 1
ATOM 862 O O . THR A 1 111 ? 2.062 -6.941 -19.844 1 95.5 111 THR A O 1
ATOM 865 N N . LYS A 1 112 ? 1.076 -6.922 -17.875 1 97.31 112 LYS A N 1
ATOM 866 C CA . LYS A 1 112 ? 1.438 -5.535 -17.594 1 97.31 112 LYS A CA 1
ATOM 867 C C . LYS A 1 112 ? 2.885 -5.43 -17.125 1 97.31 112 LYS A C 1
ATOM 869 O O . LYS A 1 112 ? 3.438 -4.332 -17.047 1 97.31 112 LYS A O 1
ATOM 874 N N . SER A 1 113 ? 3.521 -6.535 -16.875 1 98.31 113 SER A N 1
ATOM 875 C CA . SER A 1 113 ? 4.84 -6.52 -16.25 1 98.31 113 SER A CA 1
ATOM 876 C C . SER A 1 113 ? 5.941 -6.762 -17.281 1 98.31 113 SER A C 1
ATOM 878 O O . SER A 1 113 ? 7.121 -6.824 -16.922 1 98.31 113 SER A O 1
ATOM 880 N N . THR A 1 114 ? 5.629 -6.816 -18.547 1 96.88 114 THR A N 1
ATOM 881 C CA . THR A 1 114 ? 6.531 -7.324 -19.578 1 96.88 114 THR A CA 1
ATOM 882 C C . THR A 1 114 ? 7.633 -6.312 -19.875 1 96.88 114 THR A C 1
ATOM 884 O O . THR A 1 114 ? 8.633 -6.645 -20.531 1 96.88 114 THR A O 1
ATOM 887 N N . SER A 1 115 ? 7.512 -5.043 -19.438 1 97.62 115 SER A N 1
ATOM 888 C CA . SER A 1 115 ? 8.555 -4.055 -19.703 1 97.62 115 SER A CA 1
ATOM 889 C C . SER A 1 115 ? 9.703 -4.199 -18.703 1 97.62 115 SER A C 1
ATOM 891 O O . SER A 1 115 ? 10.742 -3.547 -18.859 1 97.62 115 SER A O 1
ATOM 893 N N . ALA A 1 116 ? 9.555 -5.031 -17.703 1 98.62 116 ALA A N 1
ATOM 894 C CA . ALA A 1 116 ? 10.648 -5.312 -16.766 1 98.62 116 ALA A CA 1
ATOM 895 C C . ALA A 1 116 ? 11.781 -6.062 -17.453 1 98.62 116 ALA A C 1
ATOM 897 O O . ALA A 1 116 ? 11.594 -6.641 -18.531 1 98.62 116 ALA A O 1
ATOM 898 N N . LYS A 1 117 ? 12.938 -6.016 -16.891 1 98.5 117 LYS A N 1
ATOM 899 C CA . LYS A 1 117 ? 14.094 -6.734 -17.422 1 98.5 117 LYS A CA 1
ATOM 900 C C . LYS A 1 117 ? 13.852 -8.242 -17.422 1 98.5 117 LYS A C 1
ATOM 902 O O . LYS A 1 117 ? 14.195 -8.93 -18.391 1 98.5 117 LYS A O 1
ATOM 907 N N . ARG A 1 118 ? 13.359 -8.766 -16.344 1 98.56 118 ARG A N 1
ATOM 908 C CA . ARG A 1 118 ? 12.906 -10.133 -16.156 1 98.56 118 ARG A CA 1
ATOM 909 C C . ARG A 1 118 ? 11.633 -10.172 -15.312 1 98.56 118 ARG A C 1
ATOM 911 O O . ARG A 1 118 ? 11.398 -9.289 -14.484 1 98.56 118 ARG A O 1
ATOM 918 N N . VAL A 1 119 ? 10.867 -11.125 -15.633 1 98.94 119 VAL A N 1
ATOM 919 C CA . VAL A 1 119 ? 9.648 -11.32 -14.844 1 98.94 119 VAL A CA 1
ATOM 920 C C . VAL A 1 119 ? 9.648 -12.719 -14.234 1 98.94 119 VAL A C 1
ATOM 922 O O . VAL A 1 119 ? 9.562 -13.719 -14.953 1 98.94 119 VAL A O 1
ATOM 925 N N . LEU A 1 120 ? 9.773 -12.781 -12.906 1 98.94 120 LEU A N 1
ATOM 926 C CA . LEU A 1 120 ? 9.75 -14.039 -12.18 1 98.94 120 LEU A CA 1
ATOM 927 C C . LEU A 1 120 ? 8.391 -14.266 -11.523 1 98.94 120 LEU A C 1
ATOM 929 O O . LEU A 1 120 ? 7.711 -13.312 -11.148 1 98.94 120 LEU A O 1
ATOM 933 N N . ILE A 1 121 ? 8.023 -15.523 -11.414 1 98.94 121 ILE A N 1
ATOM 934 C CA . ILE A 1 121 ? 6.758 -15.906 -10.797 1 98.94 121 ILE A CA 1
ATOM 935 C C . ILE A 1 121 ? 7 -16.391 -9.367 1 98.94 121 ILE A C 1
ATOM 937 O O . ILE A 1 121 ? 7.793 -17.297 -9.141 1 98.94 121 ILE A O 1
ATOM 941 N N . ALA A 1 122 ? 6.293 -15.781 -8.484 1 98.94 122 ALA A N 1
ATOM 942 C CA . ALA A 1 122 ? 6.488 -16.172 -7.09 1 98.94 122 ALA A CA 1
ATOM 943 C C . ALA A 1 122 ? 5.152 -16.469 -6.41 1 98.94 122 ALA A C 1
ATOM 945 O O . ALA A 1 122 ? 4.121 -15.898 -6.785 1 98.94 122 ALA A O 1
ATOM 946 N N . ALA A 1 123 ? 5.156 -17.266 -5.523 1 98.94 123 ALA A N 1
ATOM 947 C CA . ALA A 1 123 ? 4.137 -17.609 -4.539 1 98.94 123 ALA A CA 1
ATOM 948 C C . ALA A 1 123 ? 4.77 -18 -3.207 1 98.94 123 ALA A C 1
ATOM 950 O O . ALA A 1 123 ? 5.996 -18.094 -3.098 1 98.94 123 ALA A O 1
ATOM 951 N N . MET A 1 124 ? 3.932 -18.219 -2.188 1 98.94 124 MET A N 1
ATOM 952 C CA . MET A 1 124 ? 4.438 -18.672 -0.896 1 98.94 124 MET A CA 1
ATOM 953 C C . MET A 1 124 ? 5.219 -19.969 -1.048 1 98.94 124 MET A C 1
ATOM 955 O O . MET A 1 124 ? 6.246 -20.172 -0.395 1 98.94 124 MET A O 1
ATOM 959 N N . ILE A 1 125 ? 4.84 -20.797 -1.975 1 98.94 125 ILE A N 1
ATOM 960 C CA . ILE A 1 125 ? 5.297 -22.188 -2.086 1 98.94 125 ILE A CA 1
ATOM 961 C C . ILE A 1 125 ? 6.684 -22.219 -2.727 1 98.94 125 ILE A C 1
ATOM 963 O O . ILE A 1 125 ? 7.375 -23.234 -2.676 1 98.94 125 ILE A O 1
ATOM 967 N N . ASN A 1 126 ? 7.172 -21.172 -3.32 1 98.94 126 ASN A N 1
ATOM 968 C CA . ASN A 1 126 ? 8.516 -21.156 -3.877 1 98.94 126 ASN A CA 1
ATOM 969 C C . ASN A 1 126 ? 9.289 -19.906 -3.445 1 98.94 126 ASN A C 1
ATOM 971 O O . ASN A 1 126 ? 10.289 -19.547 -4.066 1 98.94 126 ASN A O 1
ATOM 975 N N . ALA A 1 127 ? 8.875 -19.25 -2.445 1 98.88 127 ALA A N 1
ATOM 976 C CA . ALA A 1 127 ? 9.344 -17.938 -2.045 1 98.88 127 ALA A CA 1
ATOM 977 C C . ALA A 1 127 ? 10.836 -17.969 -1.718 1 98.88 127 ALA A C 1
ATOM 979 O O . ALA A 1 127 ? 11.578 -17.047 -2.086 1 98.88 127 ALA A O 1
ATOM 980 N N . LYS A 1 128 ? 11.297 -18.953 -0.993 1 98.88 128 LYS A N 1
ATOM 981 C CA . LYS A 1 128 ? 12.711 -19.031 -0.637 1 98.88 128 LYS A CA 1
ATOM 982 C C . LYS A 1 128 ? 13.586 -19.141 -1.884 1 98.88 128 LYS A C 1
ATOM 984 O O . LYS A 1 128 ? 14.656 -18.531 -1.953 1 98.88 128 LYS A O 1
ATOM 989 N N . ALA A 1 129 ? 13.148 -19.969 -2.818 1 98.94 129 ALA A N 1
ATOM 990 C CA . ALA A 1 129 ? 13.891 -20.125 -4.066 1 98.94 129 ALA A CA 1
ATOM 991 C C . ALA A 1 129 ? 13.953 -18.812 -4.832 1 98.94 129 ALA A C 1
ATOM 993 O O . ALA A 1 129 ? 14.992 -18.453 -5.395 1 98.94 129 ALA A O 1
ATOM 994 N N . VAL A 1 130 ? 12.859 -18.109 -4.895 1 98.94 130 VAL A N 1
ATOM 995 C CA . VAL A 1 130 ? 12.805 -16.812 -5.562 1 98.94 130 VAL A CA 1
ATOM 996 C C . VAL A 1 130 ? 13.766 -15.844 -4.883 1 98.94 130 VAL A C 1
ATOM 998 O O . VAL A 1 130 ? 14.531 -15.141 -5.559 1 98.94 130 VAL A O 1
ATOM 1001 N N . ALA A 1 131 ? 13.742 -15.773 -3.555 1 98.94 131 ALA A N 1
ATOM 1002 C CA . ALA A 1 131 ? 14.633 -14.898 -2.801 1 98.94 131 ALA A CA 1
ATOM 1003 C C . ALA A 1 131 ? 16.094 -15.188 -3.141 1 98.94 131 ALA A C 1
ATOM 1005 O O . ALA A 1 131 ? 16.875 -14.266 -3.389 1 98.94 131 ALA A O 1
ATOM 1006 N N . LYS A 1 132 ? 16.422 -16.469 -3.141 1 98.81 132 LYS A N 1
ATOM 1007 C CA . LYS A 1 132 ? 17.781 -16.859 -3.469 1 98.81 132 LYS A CA 1
ATOM 1008 C C . LYS A 1 132 ? 18.172 -16.406 -4.871 1 98.81 132 LYS A C 1
ATOM 1010 O O . LYS A 1 132 ? 19.281 -15.891 -5.074 1 98.81 132 LYS A O 1
ATOM 1015 N N . GLU A 1 133 ? 17.281 -16.625 -5.805 1 98.81 133 GLU A N 1
ATOM 1016 C CA . GLU A 1 133 ? 17.531 -16.219 -7.18 1 98.81 133 GLU A CA 1
ATOM 1017 C C . GLU A 1 133 ? 17.734 -14.703 -7.273 1 98.81 133 GLU A C 1
ATOM 1019 O O . GLU A 1 133 ? 18.625 -14.242 -7.992 1 98.81 133 GLU A O 1
ATOM 1024 N N . LEU A 1 134 ? 16.953 -13.945 -6.613 1 98.88 134 LEU A N 1
ATOM 1025 C CA . LEU A 1 134 ? 17.047 -12.484 -6.629 1 98.88 134 LEU A CA 1
ATOM 1026 C C . LEU A 1 134 ? 18.391 -12.023 -6.07 1 98.88 134 LEU A C 1
ATOM 1028 O O . LEU A 1 134 ? 19 -11.102 -6.605 1 98.88 134 LEU A O 1
ATOM 1032 N N . ILE A 1 135 ? 18.828 -12.648 -4.965 1 98.75 135 ILE A N 1
ATOM 1033 C CA . ILE A 1 135 ? 20.094 -12.305 -4.352 1 98.75 135 ILE A CA 1
ATOM 1034 C C . ILE A 1 135 ? 21.234 -12.602 -5.324 1 98.75 135 ILE A C 1
ATOM 1036 O O . ILE A 1 135 ? 22.188 -11.82 -5.441 1 98.75 135 ILE A O 1
ATOM 1040 N N . ASN A 1 136 ? 21.094 -13.695 -6.02 1 98.44 136 ASN A N 1
ATOM 1041 C CA . ASN A 1 136 ? 22.109 -14.07 -7.004 1 98.44 136 ASN A CA 1
ATOM 1042 C C . ASN A 1 136 ? 22.172 -13.07 -8.156 1 98.44 136 ASN A C 1
ATOM 1044 O O . ASN A 1 136 ? 23.25 -12.727 -8.625 1 98.44 136 ASN A O 1
ATOM 1048 N N . ILE A 1 137 ? 21.016 -12.695 -8.633 1 98 137 ILE A N 1
ATOM 1049 C CA . ILE A 1 137 ? 20.953 -11.75 -9.734 1 98 137 ILE A CA 1
ATOM 1050 C C . ILE A 1 137 ? 21.531 -10.406 -9.305 1 98 137 ILE A C 1
ATOM 1052 O O . ILE A 1 137 ? 22.203 -9.727 -10.086 1 98 137 ILE A O 1
ATOM 1056 N N . ASN A 1 138 ? 21.219 -9.953 -8.07 1 97.75 138 ASN A N 1
ATOM 1057 C CA . ASN A 1 138 ? 21.766 -8.766 -7.426 1 97.75 138 ASN A CA 1
ATOM 1058 C C . ASN A 1 138 ? 21.469 -7.5 -8.227 1 97.75 138 ASN A C 1
ATOM 1060 O O . ASN A 1 138 ? 22.375 -6.711 -8.508 1 97.75 138 ASN A O 1
ATOM 1064 N N . GLU A 1 139 ? 20.219 -7.352 -8.727 1 98.44 139 GLU A N 1
ATOM 1065 C CA . GLU A 1 139 ? 19.672 -6.156 -9.367 1 98.44 139 GLU A CA 1
ATOM 1066 C C . GLU A 1 139 ? 18.453 -5.637 -8.625 1 98.44 139 GLU A C 1
ATOM 1068 O O . GLU A 1 139 ? 17.906 -6.32 -7.762 1 98.44 139 GLU A O 1
ATOM 1073 N N . ASP A 1 140 ? 18.078 -4.367 -8.945 1 98.81 140 ASP A N 1
ATOM 1074 C CA . ASP A 1 140 ? 16.906 -3.787 -8.305 1 98.81 140 ASP A CA 1
ATOM 1075 C C . ASP A 1 140 ? 15.648 -4.605 -8.609 1 98.81 140 ASP A C 1
ATOM 1077 O O . ASP A 1 140 ? 15.469 -5.086 -9.734 1 98.81 140 ASP A O 1
ATOM 1081 N N . VAL A 1 141 ? 14.859 -4.77 -7.594 1 98.88 141 VAL A N 1
ATOM 1082 C CA . VAL A 1 141 ? 13.703 -5.656 -7.66 1 98.88 141 VAL A CA 1
ATOM 1083 C C . VAL A 1 141 ? 12.43 -4.863 -7.383 1 98.88 141 VAL A C 1
ATOM 1085 O O . VAL A 1 141 ? 12.422 -3.967 -6.531 1 98.88 141 VAL A O 1
ATOM 1088 N N . VAL A 1 142 ? 11.391 -5.137 -8.094 1 98.94 142 VAL A N 1
ATOM 1089 C CA . VAL A 1 142 ? 10.047 -4.695 -7.75 1 98.94 142 VAL A CA 1
ATOM 1090 C C . VAL A 1 142 ? 9.117 -5.898 -7.633 1 98.94 142 VAL A C 1
ATOM 1092 O O . VAL A 1 142 ? 8.93 -6.641 -8.602 1 98.94 142 VAL A O 1
ATOM 1095 N N . ILE A 1 143 ? 8.641 -6.152 -6.434 1 98.94 143 ILE A N 1
ATOM 1096 C CA . ILE A 1 143 ? 7.648 -7.199 -6.223 1 98.94 143 ILE A CA 1
ATOM 1097 C C . ILE A 1 143 ? 6.254 -6.664 -6.539 1 98.94 143 ILE A C 1
ATOM 1099 O O . ILE A 1 143 ? 5.809 -5.68 -5.945 1 98.94 143 ILE A O 1
ATOM 1103 N N . ILE A 1 144 ? 5.617 -7.316 -7.445 1 98.94 144 ILE A N 1
ATOM 1104 C CA . ILE A 1 144 ? 4.309 -6.875 -7.914 1 98.94 144 ILE A CA 1
ATOM 1105 C C . ILE A 1 144 ? 3.225 -7.805 -7.375 1 98.94 144 ILE A C 1
ATOM 1107 O O . ILE A 1 144 ? 3.135 -8.969 -7.777 1 98.94 144 ILE A O 1
ATOM 1111 N N . ASN A 1 145 ? 2.438 -7.27 -6.457 1 98.94 145 ASN A N 1
ATOM 1112 C CA . ASN A 1 145 ? 1.226 -7.965 -6.035 1 98.94 145 ASN A CA 1
ATOM 1113 C C . ASN A 1 145 ? 0.098 -7.793 -7.047 1 98.94 145 ASN A C 1
ATOM 1115 O O . ASN A 1 145 ? -0.235 -6.668 -7.426 1 98.94 145 ASN A O 1
ATOM 1119 N N . ALA A 1 146 ? -0.437 -8.906 -7.457 1 98.62 146 ALA A N 1
ATOM 1120 C CA . ALA A 1 146 ? -1.53 -8.812 -8.422 1 98.62 146 ALA A CA 1
ATOM 1121 C C . ALA A 1 146 ? -2.713 -8.047 -7.836 1 98.62 146 ALA A C 1
ATOM 1123 O O . ALA A 1 146 ? -3.4 -7.316 -8.555 1 98.62 146 ALA A O 1
ATOM 1124 N N . GLY A 1 147 ? -2.904 -8.219 -6.512 1 98 147 GLY A N 1
ATOM 1125 C CA . GLY A 1 147 ? -4.07 -7.621 -5.879 1 98 147 GLY A CA 1
ATOM 1126 C C . GLY A 1 147 ? -5.367 -8.312 -6.25 1 98 147 GLY A C 1
ATOM 1127 O O . GLY A 1 147 ? -5.355 -9.406 -6.816 1 98 147 GLY A O 1
ATOM 1128 N N . THR A 1 148 ? -6.484 -7.746 -5.809 1 95.88 148 THR A N 1
ATOM 1129 C CA . THR A 1 148 ? -7.824 -8.227 -6.125 1 95.88 148 THR A CA 1
ATOM 1130 C C . THR A 1 148 ? -8.68 -7.109 -6.711 1 95.88 148 THR A C 1
ATOM 1132 O O . THR A 1 148 ? -9.023 -6.152 -6.012 1 95.88 148 THR A O 1
ATOM 1135 N N . ASN A 1 149 ? -8.93 -7.227 -7.984 1 93.81 149 ASN A N 1
ATOM 1136 C CA . ASN A 1 149 ? -9.742 -6.234 -8.68 1 93.81 149 ASN A CA 1
ATOM 1137 C C . ASN A 1 149 ? -9.164 -4.828 -8.523 1 93.81 149 ASN A C 1
ATOM 1139 O O . ASN A 1 149 ? -9.883 -3.896 -8.156 1 93.81 149 ASN A O 1
ATOM 1143 N N . GLY A 1 150 ? -7.863 -4.785 -8.625 1 94.69 150 GLY A N 1
ATOM 1144 C CA . GLY A 1 150 ? -7.195 -3.496 -8.625 1 94.69 150 GLY A CA 1
ATOM 1145 C C . GLY A 1 150 ? -6.879 -2.984 -7.23 1 94.69 150 GLY A C 1
ATOM 1146 O O . GLY A 1 150 ? -6.371 -1.871 -7.074 1 94.69 150 GLY A O 1
ATOM 1147 N N . ASN A 1 151 ? -7.113 -3.76 -6.234 1 96.81 151 ASN A N 1
ATOM 1148 C CA . ASN A 1 151 ? -6.91 -3.32 -4.859 1 96.81 151 ASN A CA 1
ATOM 1149 C C . ASN A 1 151 ? -5.816 -4.133 -4.168 1 96.81 151 ASN A C 1
ATOM 1151 O O . ASN A 1 151 ? -5.531 -5.262 -4.562 1 96.81 151 ASN A O 1
ATOM 1155 N N . PHE A 1 152 ? -5.23 -3.516 -3.172 1 98.56 152 PHE A N 1
ATOM 1156 C CA . PHE A 1 152 ? -4.285 -4.164 -2.27 1 98.56 152 PHE A CA 1
ATOM 1157 C C . PHE A 1 152 ? -4.871 -5.453 -1.705 1 98.56 152 PHE A C 1
ATOM 1159 O O . PHE A 1 152 ? -6.043 -5.496 -1.331 1 98.56 152 PHE A O 1
ATOM 1166 N N . SER A 1 153 ? -4.047 -6.512 -1.727 1 98.5 153 SER A N 1
ATOM 1167 C CA . SER A 1 153 ? -4.457 -7.797 -1.177 1 98.5 153 SER A CA 1
ATOM 1168 C C . SER A 1 153 ? -3.504 -8.258 -0.081 1 98.5 153 SER A C 1
ATOM 1170 O O . SER A 1 153 ? -2.295 -8.359 -0.304 1 98.5 153 SER A O 1
ATOM 1172 N N . MET A 1 154 ? -4.023 -8.633 1.067 1 98.81 154 MET A N 1
ATOM 1173 C CA . MET A 1 154 ? -3.238 -9.039 2.232 1 98.81 154 MET A CA 1
ATOM 1174 C C . MET A 1 154 ? -2.449 -10.312 1.947 1 98.81 154 MET A C 1
ATOM 1176 O O . MET A 1 154 ? -1.302 -10.445 2.377 1 98.81 154 MET A O 1
ATOM 1180 N N . ASP A 1 155 ? -3.09 -11.219 1.2 1 98.62 155 ASP A N 1
ATOM 1181 C CA . ASP A 1 155 ? -2.434 -12.492 0.922 1 98.62 155 ASP A CA 1
ATOM 1182 C C . ASP A 1 155 ? -1.18 -12.297 0.076 1 98.62 155 ASP A C 1
ATOM 1184 O O . ASP A 1 155 ? -0.103 -12.781 0.425 1 98.62 155 ASP A O 1
ATOM 1188 N N . ASP A 1 156 ? -1.272 -11.523 -1.002 1 98.88 156 ASP A N 1
ATOM 1189 C CA . ASP A 1 156 ? -0.102 -11.234 -1.826 1 98.88 156 ASP A CA 1
ATOM 1190 C C . ASP A 1 156 ? 0.97 -10.508 -1.023 1 98.88 156 ASP A C 1
ATOM 1192 O O . ASP A 1 156 ? 2.162 -10.781 -1.174 1 98.88 156 ASP A O 1
ATOM 1196 N N . TYR A 1 157 ? 0.512 -9.625 -0.208 1 98.94 157 TYR A N 1
ATOM 1197 C CA . TYR A 1 157 ? 1.413 -8.734 0.515 1 98.94 157 TYR A CA 1
ATOM 1198 C C . TYR A 1 157 ? 2.258 -9.508 1.517 1 98.94 157 TYR A C 1
ATOM 1200 O O . TYR A 1 157 ? 3.455 -9.25 1.663 1 98.94 157 TYR A O 1
ATOM 1208 N N . ILE A 1 158 ? 1.677 -10.461 2.248 1 98.94 158 ILE A N 1
ATOM 1209 C CA . ILE A 1 158 ? 2.447 -11.227 3.223 1 98.94 158 ILE A CA 1
ATOM 1210 C C . ILE A 1 158 ? 3.451 -12.125 2.498 1 98.94 158 ILE A C 1
ATOM 1212 O O . ILE A 1 158 ? 4.551 -12.367 3.002 1 98.94 158 ILE A O 1
ATOM 1216 N N . CYS A 1 159 ? 3.074 -12.586 1.304 1 98.94 159 CYS A N 1
ATOM 1217 C CA . CYS A 1 159 ? 4.027 -13.336 0.493 1 98.94 159 CYS A CA 1
ATOM 1218 C C . CYS A 1 159 ? 5.23 -12.469 0.126 1 98.94 159 CYS A C 1
ATOM 1220 O O . CYS A 1 159 ? 6.371 -12.93 0.199 1 98.94 159 CYS A O 1
ATOM 1222 N N . SER A 1 160 ? 4.988 -11.211 -0.279 1 98.94 160 SER A N 1
ATOM 1223 C CA . SER A 1 160 ? 6.078 -10.273 -0.509 1 98.94 160 SER A CA 1
ATOM 1224 C C . SER A 1 160 ? 6.977 -10.156 0.717 1 98.94 160 SER A C 1
ATOM 1226 O O . SER A 1 160 ? 8.203 -10.148 0.596 1 98.94 160 SER A O 1
ATOM 1228 N N . GLY A 1 161 ? 6.332 -10.023 1.876 1 98.94 161 GLY A N 1
ATOM 1229 C CA . GLY A 1 161 ? 7.086 -9.938 3.117 1 98.94 161 GLY A CA 1
ATOM 1230 C C . GLY A 1 161 ? 7.973 -11.148 3.359 1 98.94 161 GLY A C 1
ATOM 1231 O O . GLY A 1 161 ? 9.117 -11 3.799 1 98.94 161 GLY A O 1
ATOM 1232 N N . TYR A 1 162 ? 7.438 -12.312 3.059 1 98.94 162 TYR A N 1
ATOM 1233 C CA . TYR A 1 162 ? 8.195 -13.539 3.24 1 98.94 162 TYR A CA 1
ATOM 1234 C C . TYR A 1 162 ? 9.406 -13.578 2.316 1 98.94 162 TYR A C 1
ATOM 1236 O O . TYR A 1 162 ? 10.516 -13.914 2.744 1 98.94 162 TYR A O 1
ATOM 1244 N N . ILE A 1 163 ? 9.242 -13.203 1.074 1 98.94 163 ILE A N 1
ATOM 1245 C CA . ILE A 1 163 ? 10.344 -13.156 0.116 1 98.94 163 ILE A CA 1
ATOM 1246 C C . ILE A 1 163 ? 11.414 -12.18 0.602 1 98.94 163 ILE A C 1
ATOM 1248 O O . ILE A 1 163 ? 12.602 -12.516 0.619 1 98.94 163 ILE A O 1
ATOM 1252 N N . ILE A 1 164 ? 11.008 -11.008 1.035 1 98.94 164 ILE A N 1
ATOM 1253 C CA . ILE A 1 164 ? 11.922 -9.977 1.511 1 98.94 164 ILE A CA 1
ATOM 1254 C C . ILE A 1 164 ? 12.664 -10.477 2.75 1 98.94 164 ILE A C 1
ATOM 1256 O O . ILE A 1 164 ? 13.875 -10.281 2.875 1 98.94 164 ILE A O 1
ATOM 1260 N N . ASN A 1 165 ? 11.93 -11.109 3.656 1 98.94 165 ASN A N 1
ATOM 1261 C CA . ASN A 1 165 ? 12.539 -11.664 4.863 1 98.94 165 ASN A CA 1
ATOM 1262 C C . ASN A 1 165 ? 13.648 -12.656 4.527 1 98.94 165 ASN A C 1
ATOM 1264 O O . ASN A 1 165 ? 14.719 -12.625 5.129 1 98.94 165 ASN A O 1
ATOM 1268 N N . GLU A 1 166 ? 13.367 -13.523 3.586 1 98.94 166 GLU A N 1
ATOM 1269 C CA . GLU A 1 166 ? 14.359 -14.5 3.146 1 98.94 166 GLU A CA 1
ATOM 1270 C C . GLU A 1 166 ? 15.562 -13.812 2.506 1 98.94 166 GLU A C 1
ATOM 1272 O O . GLU A 1 166 ? 16.703 -14.227 2.707 1 98.94 166 GLU A O 1
ATOM 1277 N N . MET A 1 167 ? 15.328 -12.812 1.708 1 98.88 167 MET A N 1
ATOM 1278 C CA . MET A 1 167 ? 16.422 -12.062 1.086 1 98.88 167 MET A CA 1
ATOM 1279 C C . MET A 1 167 ? 17.297 -11.414 2.145 1 98.88 167 MET A C 1
ATOM 1281 O O . MET A 1 167 ? 18.531 -11.414 2.014 1 98.88 167 MET A O 1
ATOM 1285 N N . LEU A 1 168 ? 16.656 -10.859 3.168 1 98.75 168 LEU A N 1
ATOM 1286 C CA . LEU A 1 168 ? 17.375 -10.156 4.227 1 98.75 168 LEU A CA 1
ATOM 1287 C C . LEU A 1 168 ? 18.281 -11.109 4.996 1 98.75 168 LEU A C 1
ATOM 1289 O O . LEU A 1 168 ? 19.312 -10.695 5.535 1 98.75 168 LEU A O 1
ATOM 1293 N N . LYS A 1 169 ? 17.906 -12.398 5.09 1 98.44 169 LYS A N 1
ATOM 1294 C CA . LYS A 1 169 ? 18.766 -13.398 5.727 1 98.44 169 LYS A CA 1
ATOM 1295 C C . LYS A 1 169 ? 20.078 -13.555 4.973 1 98.44 169 LYS A C 1
ATOM 1297 O O . LYS A 1 169 ? 21.125 -13.828 5.578 1 98.44 169 LYS A O 1
ATOM 1302 N N . ALA A 1 170 ? 19.984 -13.383 3.717 1 97.81 170 ALA A N 1
ATOM 1303 C CA . ALA A 1 170 ? 21.156 -13.555 2.867 1 97.81 170 ALA A CA 1
ATOM 1304 C C . ALA A 1 170 ? 21.953 -12.25 2.762 1 97.81 170 ALA A C 1
ATOM 1306 O O . ALA A 1 170 ? 23.172 -12.273 2.619 1 97.81 170 ALA A O 1
ATOM 1307 N N . ASP A 1 171 ? 21.297 -11.156 2.766 1 97.31 171 ASP A N 1
ATOM 1308 C CA . ASP A 1 171 ? 21.906 -9.836 2.635 1 97.31 171 ASP A CA 1
ATOM 1309 C C . ASP A 1 171 ? 21.203 -8.82 3.543 1 97.31 171 ASP A C 1
ATOM 1311 O O . ASP A 1 171 ? 20.188 -8.234 3.16 1 97.31 171 ASP A O 1
ATOM 1315 N N . LYS A 1 172 ? 21.797 -8.422 4.586 1 95.06 172 LYS A N 1
ATOM 1316 C CA . LYS A 1 172 ? 21.203 -7.547 5.59 1 95.06 172 LYS A CA 1
ATOM 1317 C C . LYS A 1 172 ? 21.234 -6.09 5.141 1 95.06 172 LYS A C 1
ATOM 1319 O O . LYS A 1 172 ? 20.562 -5.238 5.723 1 95.06 172 LYS A O 1
ATOM 1324 N N . ASP A 1 173 ? 21.984 -5.82 4.094 1 95.81 173 ASP A N 1
ATOM 1325 C CA . ASP A 1 173 ? 22.188 -4.438 3.67 1 95.81 173 ASP A CA 1
ATOM 1326 C C . ASP A 1 173 ? 21.25 -4.066 2.518 1 95.81 173 ASP A C 1
ATOM 1328 O O . ASP A 1 173 ? 21.438 -3.031 1.875 1 95.81 173 ASP A O 1
ATOM 1332 N N . LEU A 1 174 ? 20.25 -4.902 2.248 1 97.81 174 LEU A N 1
ATOM 1333 C CA . LEU A 1 174 ? 19.266 -4.59 1.216 1 97.81 174 LEU A CA 1
ATOM 1334 C C . LEU A 1 174 ? 18.641 -3.223 1.465 1 97.81 174 LEU A C 1
ATOM 1336 O O . LEU A 1 174 ? 18.328 -2.873 2.607 1 97.81 174 LEU A O 1
ATOM 1340 N N . GLU A 1 175 ? 18.562 -2.445 0.458 1 98.19 175 GLU A N 1
ATOM 1341 C CA . GLU A 1 175 ? 17.797 -1.203 0.545 1 98.19 175 GLU A CA 1
ATOM 1342 C C . GLU A 1 175 ? 16.312 -1.45 0.297 1 98.19 175 GLU A C 1
ATOM 1344 O O . GLU A 1 175 ? 15.906 -1.794 -0.817 1 98.19 175 GLU A O 1
ATOM 1349 N N . LEU A 1 176 ? 15.547 -1.271 1.301 1 98.69 176 LEU A N 1
ATOM 1350 C CA . LEU A 1 176 ? 14.109 -1.504 1.199 1 98.69 176 LEU A CA 1
ATOM 1351 C C . LEU A 1 176 ? 13.344 -0.185 1.18 1 98.69 176 LEU A C 1
ATOM 1353 O O . LEU A 1 176 ? 13.68 0.744 1.918 1 98.69 176 LEU A O 1
ATOM 1357 N N . THR A 1 177 ? 12.398 -0.048 0.245 1 98.69 177 THR A N 1
ATOM 1358 C CA . THR A 1 177 ? 11.453 1.057 0.344 1 98.69 177 THR A CA 1
ATOM 1359 C C . THR A 1 177 ? 10.594 0.922 1.598 1 98.69 177 THR A C 1
ATOM 1361 O O . THR A 1 177 ? 10.57 -0.136 2.23 1 98.69 177 THR A O 1
ATOM 1364 N N . ASP A 1 178 ? 9.883 1.95 1.962 1 98.81 178 ASP A N 1
ATOM 1365 C CA . ASP A 1 178 ? 9.039 1.94 3.152 1 98.81 178 ASP A CA 1
ATOM 1366 C C . ASP A 1 178 ? 7.988 0.837 3.07 1 98.81 178 ASP A C 1
ATOM 1368 O O . ASP A 1 178 ? 7.723 0.152 4.062 1 98.81 178 ASP A O 1
ATOM 1372 N N . ILE A 1 179 ? 7.375 0.692 1.908 1 98.88 179 ILE A N 1
ATOM 1373 C CA . ILE A 1 179 ? 6.316 -0.3 1.751 1 98.88 179 ILE A CA 1
ATOM 1374 C C . ILE A 1 179 ? 6.906 -1.704 1.854 1 98.88 179 ILE A C 1
ATOM 1376 O O . ILE A 1 179 ? 6.27 -2.615 2.385 1 98.88 179 ILE A O 1
ATOM 1380 N N . ALA A 1 180 ? 8.133 -1.917 1.336 1 98.94 180 ALA A N 1
ATOM 1381 C CA . ALA A 1 180 ? 8.82 -3.199 1.444 1 98.94 180 ALA A CA 1
ATOM 1382 C C . ALA A 1 180 ? 9.195 -3.498 2.893 1 98.94 180 ALA A C 1
ATOM 1384 O O . ALA A 1 180 ? 9.039 -4.633 3.357 1 98.94 180 ALA A O 1
ATOM 1385 N N . LYS A 1 181 ? 9.672 -2.447 3.607 1 98.88 181 LYS A N 1
ATOM 1386 C CA . LYS A 1 181 ? 9.969 -2.613 5.027 1 98.88 181 LYS A CA 1
ATOM 1387 C C . LYS A 1 181 ? 8.719 -3.055 5.797 1 98.88 181 LYS A C 1
ATOM 1389 O O . LYS A 1 181 ? 8.789 -3.959 6.633 1 98.88 181 LYS A O 1
ATOM 1394 N N . THR A 1 182 ? 7.641 -2.414 5.473 1 98.94 182 THR A N 1
ATOM 1395 C CA . THR A 1 182 ? 6.383 -2.701 6.152 1 98.94 182 THR A CA 1
ATOM 1396 C C . THR A 1 182 ? 5.926 -4.129 5.867 1 98.94 182 THR A C 1
ATOM 1398 O O . THR A 1 182 ? 5.402 -4.809 6.754 1 98.94 182 THR A O 1
ATOM 1401 N N . ALA A 1 183 ? 6.137 -4.594 4.641 1 98.94 183 ALA A N 1
ATOM 1402 C CA . ALA A 1 183 ? 5.789 -5.973 4.297 1 98.94 183 ALA A CA 1
ATOM 1403 C C . ALA A 1 183 ? 6.582 -6.965 5.141 1 98.94 183 ALA A C 1
ATOM 1405 O O . ALA A 1 183 ? 6.035 -7.957 5.625 1 98.94 183 ALA A O 1
ATOM 1406 N N . ASN A 1 184 ? 7.875 -6.684 5.277 1 98.81 184 ASN A N 1
ATOM 1407 C CA . ASN A 1 184 ? 8.719 -7.531 6.113 1 98.81 184 ASN A CA 1
ATOM 1408 C C . ASN A 1 184 ? 8.242 -7.539 7.562 1 98.81 184 ASN A C 1
ATOM 1410 O O . ASN A 1 184 ? 8.211 -8.586 8.211 1 98.81 184 ASN A O 1
ATOM 1414 N N . ILE A 1 185 ? 7.848 -6.41 8.094 1 98.75 185 ILE A N 1
ATOM 1415 C CA . ILE A 1 185 ? 7.352 -6.277 9.461 1 98.75 185 ILE A CA 1
ATOM 1416 C C . ILE A 1 185 ? 6.078 -7.105 9.633 1 98.75 185 ILE A C 1
ATOM 1418 O O . ILE A 1 185 ? 5.926 -7.824 10.617 1 98.75 185 ILE A O 1
ATOM 1422 N N . ILE A 1 186 ? 5.188 -7.031 8.656 1 98.75 186 ILE A N 1
ATOM 1423 C CA . ILE A 1 186 ? 3.938 -7.785 8.688 1 98.75 186 ILE A CA 1
ATOM 1424 C C . ILE A 1 186 ? 4.242 -9.281 8.734 1 98.75 186 ILE A C 1
ATOM 1426 O O . ILE A 1 186 ? 3.678 -10.008 9.555 1 98.75 186 ILE A O 1
ATOM 1430 N N . TYR A 1 187 ? 5.16 -9.711 7.852 1 98.81 187 TYR A N 1
ATOM 1431 C CA . TYR A 1 187 ? 5.508 -11.125 7.836 1 98.81 187 TYR A CA 1
ATOM 1432 C C . TYR A 1 187 ? 6.102 -11.555 9.172 1 98.81 187 TYR A C 1
ATOM 1434 O O . TYR A 1 187 ? 5.707 -12.578 9.734 1 98.81 187 TYR A O 1
ATOM 1442 N N . GLU A 1 188 ? 7 -10.742 9.695 1 98.38 188 GLU A N 1
ATOM 1443 C CA . GLU A 1 188 ? 7.672 -11.086 10.945 1 98.38 188 GLU A CA 1
ATOM 1444 C C . GLU A 1 188 ? 6.672 -11.219 12.086 1 98.38 188 GLU A C 1
ATOM 1446 O O . GLU A 1 188 ? 6.859 -12.039 12.992 1 98.38 188 GLU A O 1
ATOM 1451 N N . GLY A 1 189 ? 5.641 -10.5 12.031 1 97.62 189 GLY A N 1
ATOM 1452 C CA . GLY A 1 189 ? 4.621 -10.57 13.062 1 97.62 189 GLY A CA 1
ATOM 1453 C C . GLY A 1 189 ? 3.586 -11.648 12.812 1 97.62 189 GLY A C 1
ATOM 1454 O O . GLY A 1 189 ? 2.719 -11.898 13.648 1 97.62 189 GLY A O 1
ATOM 1455 N N . ASN A 1 190 ? 3.648 -12.273 11.633 1 98.25 190 ASN A N 1
ATOM 1456 C CA . ASN A 1 190 ? 2.652 -13.258 11.219 1 98.25 190 ASN A CA 1
ATOM 1457 C C . ASN A 1 190 ? 3.295 -14.43 10.484 1 98.25 190 ASN A C 1
ATOM 1459 O O . ASN A 1 190 ? 2.863 -14.789 9.391 1 98.25 190 ASN A O 1
ATOM 1463 N N . THR A 1 191 ? 4.258 -15.102 11.125 1 98.19 191 THR A N 1
ATOM 1464 C CA . THR A 1 191 ? 5.035 -16.156 10.469 1 98.19 191 THR A CA 1
ATOM 1465 C C . THR A 1 191 ? 4.18 -17.391 10.219 1 98.19 191 THR A C 1
ATOM 1467 O O . THR A 1 191 ? 4.531 -18.234 9.398 1 98.19 191 THR A O 1
ATOM 1470 N N . ASP A 1 192 ? 3.025 -17.5 10.961 1 98.12 192 ASP A N 1
ATOM 1471 C CA . ASP A 1 192 ? 2.109 -18.625 10.727 1 98.12 192 ASP A CA 1
ATOM 1472 C C . ASP A 1 192 ? 1.235 -18.359 9.5 1 98.12 192 ASP A C 1
ATOM 1474 O O . ASP A 1 192 ? 0.467 -19.234 9.086 1 98.12 192 ASP A O 1
ATOM 1478 N N . ILE A 1 193 ? 1.267 -17.25 8.844 1 98.62 193 ILE A N 1
ATOM 1479 C CA . ILE A 1 193 ? 0.655 -16.781 7.605 1 98.62 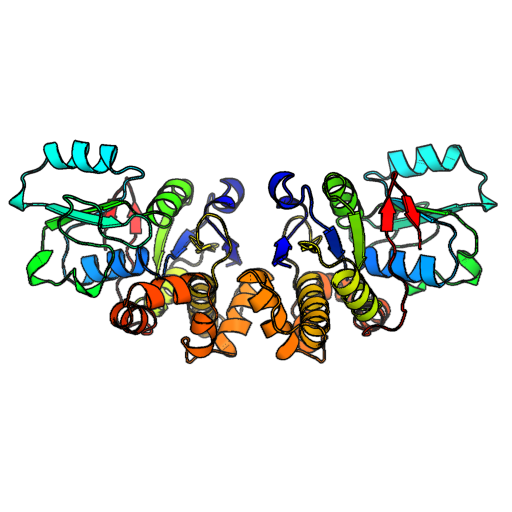193 ILE A CA 1
ATOM 1480 C C . ILE A 1 193 ? -0.863 -16.734 7.766 1 98.62 193 ILE A C 1
ATOM 1482 O O . ILE A 1 193 ? -1.498 -15.734 7.418 1 98.62 193 ILE A O 1
ATOM 1486 N N . ILE A 1 194 ? -1.486 -17.781 8.258 1 98.31 194 ILE A N 1
ATOM 1487 C CA . ILE A 1 194 ? -2.938 -17.938 8.281 1 98.31 194 ILE A CA 1
ATOM 1488 C C . ILE A 1 194 ? -3.553 -16.844 9.164 1 98.31 194 ILE A C 1
ATOM 1490 O O . ILE A 1 194 ? -4.648 -16.359 8.883 1 98.31 194 ILE A O 1
ATOM 1494 N N . SER A 1 195 ? -2.908 -16.422 10.266 1 96.94 195 SER A N 1
ATOM 1495 C CA . SER A 1 195 ? -3.436 -15.438 11.203 1 96.94 195 SER A CA 1
ATOM 1496 C C . SER A 1 195 ? -3.658 -14.094 10.516 1 96.94 195 SER A C 1
ATOM 1498 O O . SER A 1 195 ? -4.555 -13.336 10.898 1 96.94 195 SER A O 1
ATOM 1500 N N . TYR A 1 196 ? -2.857 -13.828 9.523 1 98.38 196 TYR A N 1
ATOM 1501 C CA . TYR A 1 196 ? -2.963 -12.586 8.773 1 98.38 196 TYR A CA 1
ATOM 1502 C C . TYR A 1 196 ? -3.898 -12.742 7.582 1 98.38 196 TYR A C 1
ATOM 1504 O O . TYR A 1 196 ? -4.797 -11.922 7.375 1 98.38 196 TYR A O 1
ATOM 1512 N N . VAL A 1 197 ? -3.809 -13.812 6.883 1 98.25 197 VAL A N 1
ATOM 1513 C CA . VAL A 1 197 ? -4.488 -14 5.605 1 98.25 197 VAL A CA 1
ATOM 1514 C C . VAL A 1 197 ? -5.98 -14.234 5.844 1 98.25 197 VAL A C 1
ATOM 1516 O O . VAL A 1 197 ? -6.812 -13.883 5.008 1 98.25 197 VAL A O 1
ATOM 1519 N N . LYS A 1 198 ? -6.305 -14.797 7.012 1 97.94 198 LYS A N 1
ATOM 1520 C CA . LYS A 1 198 ? -7.707 -15.078 7.305 1 97.94 198 LYS A CA 1
ATOM 1521 C C . LYS A 1 198 ? -8.531 -13.797 7.344 1 97.94 198 LYS A C 1
ATOM 1523 O O . LYS A 1 198 ? -9.758 -13.828 7.23 1 97.94 198 LYS A O 1
ATOM 1528 N N . GLU A 1 199 ? -7.832 -12.641 7.52 1 97.06 199 GLU A N 1
ATOM 1529 C CA . GLU A 1 199 ? -8.508 -11.352 7.562 1 97.06 199 GLU A CA 1
ATOM 1530 C C . GLU A 1 199 ? -8.695 -10.773 6.164 1 97.06 199 GLU A C 1
ATOM 1532 O O . GLU A 1 199 ? -9.414 -9.789 5.98 1 97.06 199 GLU A O 1
ATOM 1537 N N . ALA A 1 200 ? -8.062 -11.359 5.164 1 97.5 200 ALA A N 1
ATOM 1538 C CA . ALA A 1 200 ? -8.062 -10.844 3.797 1 97.5 200 ALA A CA 1
ATOM 1539 C C . ALA A 1 200 ? -9.438 -10.992 3.154 1 97.5 200 ALA A C 1
ATOM 1541 O O . ALA A 1 200 ? -10.133 -11.984 3.381 1 97.5 200 ALA A O 1
ATOM 1542 N N . THR A 1 201 ? -9.773 -10.016 2.371 1 96.12 201 THR A N 1
ATOM 1543 C CA . THR A 1 201 ? -11.031 -10.047 1.626 1 96.12 201 THR A CA 1
ATOM 1544 C C . THR A 1 201 ? -11.102 -11.289 0.743 1 96.12 201 THR A C 1
ATOM 1546 O O . THR A 1 201 ? -12.117 -11.977 0.718 1 96.12 201 THR A O 1
ATOM 1549 N N . HIS A 1 202 ? -10.047 -11.594 0.034 1 95.94 202 HIS A N 1
ATOM 1550 C CA . HIS A 1 202 ? -10.039 -12.727 -0.892 1 95.94 202 HIS A CA 1
ATOM 1551 C C . HIS A 1 202 ? -10.148 -14.047 -0.146 1 95.94 202 HIS A C 1
ATOM 1553 O O . HIS A 1 202 ? -10.664 -15.031 -0.686 1 95.94 202 HIS A O 1
ATOM 1559 N N . TYR A 1 203 ? -9.633 -14.109 1.089 1 97.06 203 TYR A N 1
ATOM 1560 C CA . TYR A 1 203 ? -9.773 -15.297 1.923 1 97.06 203 TYR A CA 1
ATOM 1561 C C . TYR A 1 203 ? -11.242 -15.633 2.162 1 97.06 203 TYR A C 1
ATOM 1563 O O . TYR A 1 203 ? -11.648 -16.781 2.049 1 97.06 203 TYR A O 1
ATOM 1571 N N . SER A 1 204 ? -12 -14.617 2.447 1 96.44 204 SER A N 1
ATOM 1572 C CA . SER A 1 204 ? -13.422 -14.797 2.703 1 96.44 204 SER A CA 1
ATOM 1573 C C . SER A 1 204 ? -14.148 -15.312 1.464 1 96.44 204 SER A C 1
ATOM 1575 O O . SER A 1 204 ? -15.055 -16.141 1.569 1 96.44 204 SER A O 1
ATOM 1577 N N . VAL A 1 205 ? -13.719 -14.789 0.314 1 95.62 205 VAL A N 1
ATOM 1578 C CA . VAL A 1 205 ? -14.297 -15.25 -0.945 1 95.62 205 VAL A CA 1
ATOM 1579 C C . VAL A 1 205 ? -13.992 -16.734 -1.143 1 95.62 205 VAL A C 1
ATOM 1581 O O . VAL A 1 205 ? -14.891 -17.516 -1.448 1 95.62 205 VAL A O 1
ATOM 1584 N N . MET A 1 206 ? -12.82 -17.141 -0.909 1 97.06 206 MET A N 1
ATOM 1585 C CA . MET A 1 206 ? -12.406 -18.531 -1.08 1 97.06 206 MET A CA 1
ATOM 1586 C C . MET A 1 206 ? -13.133 -19.438 -0.093 1 97.06 206 MET A C 1
ATOM 1588 O O . MET A 1 206 ? -13.562 -20.531 -0.454 1 97.06 206 MET A O 1
ATOM 1592 N N . LYS A 1 207 ? -13.273 -18.953 1.126 1 97.62 207 LYS A N 1
ATOM 1593 C CA . LYS A 1 207 ? -13.977 -19.719 2.145 1 97.62 207 LYS A CA 1
ATOM 1594 C C . LYS A 1 207 ? -15.438 -19.953 1.757 1 97.62 207 LYS A C 1
ATOM 1596 O O . LYS A 1 207 ? -15.969 -21.047 1.935 1 97.62 207 LYS A O 1
ATOM 1601 N N . SER A 1 208 ? -16.031 -18.922 1.24 1 97.75 208 SER A N 1
ATOM 1602 C CA . SER A 1 208 ? -17.422 -19.016 0.849 1 97.75 208 SER A CA 1
ATOM 1603 C C . SER A 1 208 ? -17.625 -19.984 -0.304 1 97.75 208 SER A C 1
ATOM 1605 O O . SER A 1 208 ? -18.703 -20.562 -0.47 1 97.75 208 SER A O 1
ATOM 1607 N N . LEU A 1 209 ? -16.578 -20.219 -1.092 1 97.5 209 LEU A N 1
ATOM 1608 C CA . LEU A 1 209 ? -16.609 -21.141 -2.229 1 97.5 209 LEU A CA 1
ATOM 1609 C C . LEU A 1 209 ? -16.078 -22.516 -1.837 1 97.5 209 LEU A C 1
ATOM 1611 O O . LEU A 1 209 ? -15.859 -23.359 -2.699 1 97.5 209 LEU A O 1
ATOM 1615 N N . GLU A 1 210 ? -15.797 -22.703 -0.556 1 97.56 210 GLU A N 1
ATOM 1616 C CA . GLU A 1 210 ? -15.359 -23.969 0.03 1 97.56 210 GLU A CA 1
ATOM 1617 C C . GLU A 1 210 ? -14.016 -24.406 -0.552 1 97.56 210 GLU A C 1
ATOM 1619 O O . GLU A 1 210 ? -13.844 -25.578 -0.918 1 97.56 210 GLU A O 1
ATOM 1624 N N . LEU A 1 211 ? -13.141 -23.469 -0.669 1 98 211 LEU A N 1
ATOM 1625 C CA . LEU A 1 211 ? -11.812 -23.734 -1.225 1 98 211 LEU A CA 1
ATOM 1626 C C . LEU A 1 211 ? -10.773 -23.812 -0.118 1 98 211 LEU A C 1
ATOM 1628 O O . LEU A 1 211 ? -9.641 -23.344 -0.284 1 98 211 LEU A O 1
ATOM 1632 N N . ASP A 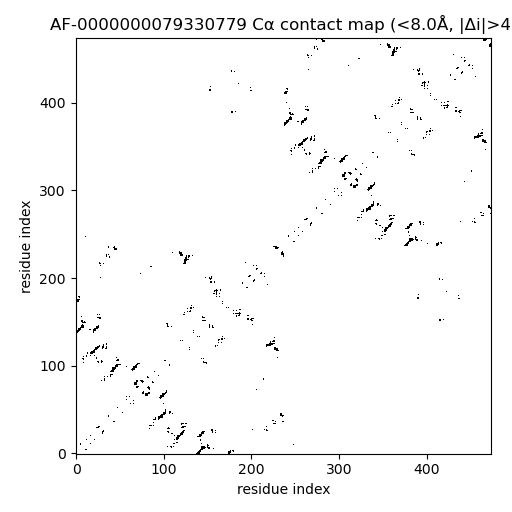1 212 ? -11.07 -24.469 0.978 1 98.12 212 ASP A N 1
ATOM 1633 C CA . ASP A 1 212 ? -10.203 -24.578 2.146 1 98.12 212 ASP A CA 1
ATOM 1634 C C . ASP A 1 212 ? -8.891 -25.281 1.792 1 98.12 212 ASP A C 1
ATOM 1636 O O . ASP A 1 212 ? -7.82 -24.859 2.248 1 98.12 212 ASP A O 1
ATOM 1640 N N . GLU A 1 213 ? -9.008 -26.281 1.03 1 98.44 213 GLU A N 1
ATOM 1641 C CA . GLU A 1 213 ? -7.812 -27.047 0.683 1 98.44 213 GLU A CA 1
ATOM 1642 C C . GLU A 1 213 ? -6.844 -26.203 -0.142 1 98.44 213 GLU A C 1
ATOM 1644 O O . GLU A 1 213 ? -5.625 -26.344 -0.01 1 98.44 213 GLU A O 1
ATOM 1649 N N . ASP A 1 214 ? -7.371 -25.375 -1.009 1 98.56 214 ASP A N 1
ATOM 1650 C CA . ASP A 1 214 ? -6.527 -24.469 -1.771 1 98.56 214 ASP A CA 1
ATOM 1651 C C . ASP A 1 214 ? -5.797 -23.484 -0.849 1 98.56 214 ASP A C 1
ATOM 1653 O O . ASP A 1 214 ? -4.609 -23.219 -1.035 1 98.56 214 ASP A O 1
ATOM 1657 N N . ILE A 1 215 ? -6.543 -22.938 0.096 1 98.62 215 ILE A N 1
ATOM 1658 C CA . ILE A 1 215 ? -5.957 -22 1.056 1 98.62 215 ILE A CA 1
ATOM 1659 C C . ILE A 1 215 ? -4.805 -22.688 1.792 1 98.62 215 ILE A C 1
ATOM 1661 O O . ILE A 1 215 ? -3.701 -22.141 1.86 1 98.62 215 ILE A O 1
ATOM 1665 N N . GLU A 1 216 ? -5.035 -23.875 2.27 1 98.62 216 GLU A N 1
ATOM 1666 C CA . GLU A 1 216 ? -4.031 -24.625 3.027 1 98.62 216 GLU A CA 1
ATOM 1667 C C . GLU A 1 216 ? -2.779 -24.875 2.193 1 98.62 216 GLU A C 1
ATOM 1669 O O . GLU A 1 216 ? -1.66 -24.766 2.699 1 98.62 216 GLU A O 1
ATOM 1674 N N . TYR A 1 217 ? -2.98 -25.172 0.998 1 98.81 217 TYR A N 1
ATOM 1675 C CA . TYR A 1 217 ? -1.854 -25.438 0.111 1 98.81 217 TYR A CA 1
ATOM 1676 C C . TYR A 1 217 ? -1.067 -24.172 -0.178 1 98.81 217 TYR A C 1
ATOM 1678 O O . TYR A 1 217 ? 0.163 -24.156 -0.096 1 98.81 217 TYR A O 1
ATOM 1686 N N . CYS A 1 218 ? -1.772 -23.109 -0.483 1 98.81 218 CYS A N 1
ATOM 1687 C CA . CYS A 1 218 ? -1.164 -21.875 -0.976 1 98.81 218 CYS A CA 1
ATOM 1688 C C . CYS A 1 218 ? -0.379 -21.172 0.127 1 98.81 218 CYS A C 1
ATOM 1690 O O . CYS A 1 218 ? 0.5 -20.359 -0.154 1 98.81 218 CYS A O 1
ATOM 1692 N N . ILE A 1 219 ? -0.638 -21.484 1.388 1 98.81 219 ILE A N 1
ATOM 1693 C CA . ILE A 1 219 ? 0.049 -20.75 2.451 1 98.81 219 ILE A CA 1
ATOM 1694 C C . ILE A 1 219 ? 1.271 -21.547 2.91 1 98.81 219 ILE A C 1
ATOM 1696 O O . ILE A 1 219 ? 2.006 -21.109 3.799 1 98.81 219 ILE A O 1
ATOM 1700 N N . LYS A 1 220 ? 1.464 -22.766 2.285 1 98.81 220 LYS A N 1
ATOM 1701 C CA . LYS A 1 220 ? 2.67 -23.516 2.619 1 98.81 220 LYS A CA 1
ATOM 1702 C C . LYS A 1 220 ? 3.926 -22.766 2.184 1 98.81 220 LYS A C 1
ATOM 1704 O O . LYS A 1 220 ? 3.957 -22.172 1.104 1 98.81 220 LYS A O 1
ATOM 1709 N N . LYS A 1 221 ? 4.891 -22.844 3.018 1 98.62 221 LYS A N 1
ATOM 1710 C CA . LYS A 1 221 ? 6.102 -22.078 2.768 1 98.62 221 LYS A CA 1
ATOM 1711 C C . LYS A 1 221 ? 7.145 -22.922 2.031 1 98.62 221 LYS A C 1
ATOM 1713 O O . LYS A 1 221 ? 7.598 -23.938 2.543 1 98.62 221 LYS A O 1
ATOM 1718 N N . SER A 1 222 ? 7.438 -22.5 0.852 1 98.75 222 SER A N 1
ATOM 1719 C CA . SER A 1 222 ? 8.625 -22.906 0.111 1 98.75 222 SER A CA 1
ATOM 1720 C C . SER A 1 222 ? 8.719 -24.422 0.022 1 98.75 222 SER A C 1
ATOM 1722 O O . SER A 1 222 ? 9.742 -25.016 0.378 1 98.75 222 SER A O 1
ATOM 1724 N N . ILE A 1 223 ? 7.785 -25.031 -0.59 1 98.75 223 ILE A N 1
ATOM 1725 C CA . ILE A 1 223 ? 7.742 -26.484 -0.706 1 98.75 223 ILE A CA 1
ATOM 1726 C C . ILE A 1 223 ? 8.305 -26.922 -2.061 1 98.75 223 ILE A C 1
ATOM 1728 O O . ILE A 1 223 ? 8.359 -28.109 -2.369 1 98.75 223 ILE A O 1
ATOM 1732 N N . THR A 1 224 ? 8.641 -26.016 -2.912 1 98.5 224 THR A N 1
ATOM 1733 C CA . THR A 1 224 ? 9.32 -26.281 -4.176 1 98.5 224 THR A CA 1
ATOM 1734 C C . THR A 1 224 ? 10.43 -25.266 -4.422 1 98.5 224 THR A C 1
ATOM 1736 O O . THR A 1 224 ? 10.445 -24.203 -3.82 1 98.5 224 THR A O 1
ATOM 1739 N N . ASP A 1 225 ? 11.383 -25.547 -5.293 1 98.5 225 ASP A N 1
ATOM 1740 C CA . ASP A 1 225 ? 12.562 -24.703 -5.473 1 98.5 225 ASP A CA 1
ATOM 1741 C C . ASP A 1 225 ? 12.617 -24.125 -6.887 1 98.5 225 ASP A C 1
ATOM 1743 O O . ASP A 1 225 ? 13.609 -23.516 -7.273 1 98.5 225 ASP A O 1
ATOM 1747 N N . ILE A 1 226 ? 11.586 -24.312 -7.617 1 98.62 226 ILE A N 1
ATOM 1748 C CA . ILE A 1 226 ? 11.648 -23.781 -8.977 1 98.62 226 ILE A CA 1
ATOM 1749 C C . ILE A 1 226 ? 11.359 -22.281 -8.953 1 98.62 226 ILE A C 1
ATOM 1751 O O . ILE A 1 226 ? 10.656 -21.797 -8.07 1 98.62 226 ILE A O 1
ATOM 1755 N N . VAL A 1 227 ? 11.906 -21.562 -9.914 1 98.94 227 VAL A N 1
ATOM 1756 C CA . VAL A 1 227 ? 11.68 -20.141 -10.086 1 98.94 227 VAL A CA 1
ATOM 1757 C C . VAL A 1 227 ? 11.281 -19.844 -11.531 1 98.94 227 VAL A C 1
ATOM 1759 O O . VAL A 1 227 ? 12.125 -19.484 -12.359 1 98.94 227 VAL A O 1
ATOM 1762 N N . PRO A 1 228 ? 10.008 -20 -11.797 1 98.94 228 PRO A N 1
ATOM 1763 C CA . PRO A 1 228 ? 9.555 -19.781 -13.18 1 98.94 228 PRO A CA 1
ATOM 1764 C C . PRO A 1 228 ? 9.766 -18.344 -13.648 1 98.94 228 PRO A C 1
ATOM 1766 O O . PRO A 1 228 ? 9.742 -17.422 -12.836 1 98.94 228 PRO A O 1
ATOM 1769 N N . GLU A 1 229 ? 9.977 -18.219 -14.945 1 98.88 229 GLU A N 1
ATOM 1770 C CA . GLU A 1 229 ? 10.156 -16.906 -15.562 1 98.88 229 GLU A CA 1
ATOM 1771 C C . GLU A 1 229 ? 9.195 -16.719 -16.734 1 98.88 229 GLU A C 1
ATOM 1773 O O . GLU A 1 229 ? 8.961 -17.641 -17.516 1 98.88 229 GLU A O 1
ATOM 1778 N N . TYR A 1 230 ? 8.586 -15.562 -16.766 1 98.88 230 TYR A N 1
ATOM 1779 C CA . TYR A 1 230 ? 7.754 -15.156 -17.891 1 98.88 230 TYR A CA 1
ATOM 1780 C C . TYR A 1 230 ? 8.586 -14.43 -18.953 1 98.88 230 TYR A C 1
ATOM 1782 O O . TYR A 1 230 ? 9.062 -13.32 -18.703 1 98.88 230 TYR A O 1
ATOM 1790 N N . LYS A 1 231 ? 8.742 -15.086 -20.031 1 97.88 231 LYS A N 1
ATOM 1791 C CA . LYS A 1 231 ? 9.531 -14.578 -21.141 1 97.88 231 LYS A CA 1
ATOM 1792 C C . LYS A 1 231 ? 8.93 -15.008 -22.484 1 97.88 231 LYS A C 1
ATOM 1794 O O . LYS A 1 231 ? 8.523 -16.156 -22.641 1 97.88 231 LYS A O 1
ATOM 1799 N N . ASP A 1 232 ? 8.789 -14.008 -23.438 1 96.56 232 ASP A N 1
ATOM 1800 C CA . ASP A 1 232 ? 8.266 -14.297 -24.766 1 96.56 232 ASP A CA 1
ATOM 1801 C C . ASP A 1 232 ? 6.863 -14.891 -24.688 1 96.56 232 ASP A C 1
ATOM 1803 O O . ASP A 1 232 ? 6.578 -15.898 -25.328 1 96.56 232 ASP A O 1
ATOM 1807 N N . LYS A 1 233 ? 6.016 -14.453 -23.75 1 96.25 233 LYS A N 1
ATOM 1808 C CA . LYS A 1 233 ? 4.59 -14.727 -23.609 1 96.25 233 LYS A CA 1
ATOM 1809 C C . LYS A 1 233 ? 4.352 -16.141 -23.078 1 96.25 233 LYS A C 1
ATOM 1811 O O . LYS A 1 233 ? 3.252 -16.688 -23.219 1 96.25 233 LYS A O 1
ATOM 1816 N N . LYS A 1 234 ? 5.387 -16.719 -22.562 1 98.06 234 LYS A N 1
ATOM 1817 C CA . LYS A 1 234 ? 5.234 -18.031 -21.922 1 98.06 234 LYS A CA 1
ATOM 1818 C C . LYS A 1 234 ? 5.984 -18.094 -20.609 1 98.06 234 LYS A C 1
ATOM 1820 O O . LYS A 1 234 ? 6.945 -17.359 -20.391 1 98.06 234 LYS A O 1
ATOM 1825 N N . ILE A 1 235 ? 5.586 -18.922 -19.734 1 98.88 235 ILE A N 1
ATOM 1826 C CA . ILE A 1 235 ? 6.223 -19.156 -18.453 1 98.88 235 ILE A CA 1
ATOM 1827 C C . ILE A 1 235 ? 6.84 -20.547 -18.422 1 98.88 235 ILE A C 1
ATOM 1829 O O . ILE A 1 235 ? 6.156 -21.531 -18.703 1 98.88 235 ILE A O 1
ATOM 1833 N N . THR A 1 236 ? 8.102 -20.578 -18.172 1 98.75 236 THR A N 1
ATOM 1834 C CA . THR A 1 236 ? 8.828 -21.844 -18.094 1 98.75 236 THR A CA 1
ATOM 1835 C C . THR A 1 236 ? 9.719 -21.891 -16.859 1 98.75 236 THR A C 1
ATOM 1837 O O . THR A 1 236 ? 9.891 -20.875 -16.188 1 98.75 236 THR A O 1
ATOM 1840 N N . ARG A 1 237 ? 10.344 -23 -16.562 1 96 237 ARG A N 1
ATOM 1841 C CA . ARG A 1 237 ? 11.203 -23.203 -15.398 1 96 237 ARG A CA 1
ATOM 1842 C C . ARG A 1 237 ? 12.547 -22.5 -15.594 1 96 237 ARG A C 1
ATOM 1844 O O . ARG A 1 237 ? 13.07 -22.453 -16.719 1 96 237 ARG A O 1
ATOM 1851 N N . MET B 1 1 ? -20.328 1.774 6.914 1 96.06 1 MET B N 1
ATOM 1852 C CA . MET B 1 1 ? -19.281 2.711 6.531 1 96.06 1 MET B CA 1
ATOM 1853 C C . MET B 1 1 ? -18.016 1.966 6.105 1 96.06 1 MET B C 1
ATOM 1855 O O . MET B 1 1 ? -17.594 1.022 6.773 1 96.06 1 MET B O 1
ATOM 1859 N N . LYS B 1 2 ? -17.484 2.254 4.938 1 98.5 2 LYS B N 1
ATOM 1860 C CA . LYS B 1 2 ? -16.266 1.641 4.414 1 98.5 2 LYS B CA 1
ATOM 1861 C C . LYS B 1 2 ? -15.07 2.58 4.566 1 98.5 2 LYS B C 1
ATOM 1863 O O . LYS B 1 2 ? -15.195 3.789 4.359 1 98.5 2 LYS B O 1
ATOM 1868 N N . VAL B 1 3 ? -13.938 2.021 4.973 1 98.88 3 VAL B N 1
ATOM 1869 C CA . VAL B 1 3 ? -12.711 2.803 5.137 1 98.88 3 VAL B CA 1
ATOM 1870 C C . VAL B 1 3 ? -11.609 2.232 4.238 1 98.88 3 VAL B C 1
ATOM 1872 O O . VAL B 1 3 ? -11.32 1.036 4.289 1 98.88 3 VAL B O 1
ATOM 1875 N N . ASP B 1 4 ? -11.086 3.055 3.422 1 98.81 4 ASP B N 1
ATOM 1876 C CA . ASP B 1 4 ? -10.008 2.701 2.5 1 98.81 4 ASP B CA 1
ATOM 1877 C C . ASP B 1 4 ? -8.812 3.637 2.666 1 98.81 4 ASP B C 1
ATOM 1879 O O . ASP B 1 4 ? -8.891 4.633 3.387 1 98.81 4 ASP B O 1
ATOM 1883 N N . ILE B 1 5 ? -7.656 3.229 2.092 1 98.94 5 ILE B N 1
ATOM 1884 C CA . ILE B 1 5 ? -6.449 4.043 2.193 1 98.94 5 ILE B CA 1
ATOM 1885 C C . ILE B 1 5 ? -5.832 4.227 0.811 1 98.94 5 ILE B C 1
ATOM 1887 O O . ILE B 1 5 ? -5.766 3.279 0.023 1 98.94 5 ILE B O 1
ATOM 1891 N N . ILE B 1 6 ? -5.477 5.402 0.471 1 98.81 6 ILE B N 1
ATOM 1892 C CA . ILE B 1 6 ? -4.621 5.719 -0.667 1 98.81 6 ILE B CA 1
ATOM 1893 C C . ILE B 1 6 ? -3.193 5.973 -0.187 1 98.81 6 ILE B C 1
ATOM 1895 O O . ILE B 1 6 ? -2.973 6.766 0.731 1 98.81 6 ILE B O 1
ATOM 1899 N N . ILE B 1 7 ? -2.209 5.43 -0.837 1 98.56 7 ILE B N 1
ATOM 1900 C CA . ILE B 1 7 ? -0.894 5.273 -0.224 1 98.56 7 ILE B CA 1
ATOM 1901 C C . ILE B 1 7 ? -0.025 6.488 -0.545 1 98.56 7 ILE B C 1
ATOM 1903 O O . ILE B 1 7 ? 1.035 6.676 0.055 1 98.56 7 ILE B O 1
ATOM 1907 N N . SER B 1 8 ? -0.399 7.297 -1.548 1 98.25 8 SER B N 1
ATOM 1908 C CA . SER B 1 8 ? 0.353 8.5 -1.881 1 98.25 8 SER B CA 1
ATOM 1909 C C . SER B 1 8 ? -0.466 9.438 -2.764 1 98.25 8 SER B C 1
ATOM 1911 O O . SER B 1 8 ? -1.489 9.031 -3.322 1 98.25 8 SER B O 1
ATOM 1913 N N . ALA B 1 9 ? 0.034 10.648 -2.912 1 97.94 9 ALA B N 1
ATOM 1914 C CA . ALA B 1 9 ? -0.644 11.656 -3.727 1 97.94 9 ALA B CA 1
ATOM 1915 C C . ALA B 1 9 ? -0.752 11.203 -5.18 1 97.94 9 ALA B C 1
ATOM 1917 O O . ALA B 1 9 ? -1.729 11.516 -5.863 1 97.94 9 ALA B O 1
ATOM 1918 N N . ASP B 1 10 ? 0.214 10.445 -5.637 1 96.75 10 ASP B N 1
ATOM 1919 C CA . ASP B 1 10 ? 0.256 10 -7.027 1 96.75 10 ASP B CA 1
ATOM 1920 C C . ASP B 1 10 ? -0.815 8.945 -7.305 1 96.75 10 ASP B C 1
ATOM 1922 O O . ASP B 1 10 ? -1.134 8.664 -8.461 1 96.75 10 ASP B O 1
ATOM 1926 N N . ASP B 1 11 ? -1.426 8.398 -6.285 1 97.19 11 ASP B N 1
ATOM 1927 C CA . ASP B 1 11 ? -2.385 7.309 -6.438 1 97.19 11 ASP B CA 1
ATOM 1928 C C . ASP B 1 11 ? -3.818 7.816 -6.301 1 97.19 11 ASP B C 1
ATOM 1930 O O . ASP B 1 11 ? -4.77 7.031 -6.359 1 97.19 11 ASP B O 1
ATOM 1934 N N . ILE B 1 12 ? -3.959 9.078 -6.137 1 98.06 12 ILE B N 1
ATOM 1935 C CA . ILE B 1 12 ? -5.285 9.68 -6.039 1 98.06 12 ILE B CA 1
ATOM 1936 C C . ILE B 1 12 ? -5.945 9.703 -7.414 1 98.06 12 ILE B C 1
ATOM 1938 O O . ILE B 1 12 ? -5.355 10.18 -8.391 1 98.06 12 ILE B O 1
ATOM 1942 N N . THR B 1 13 ? -7.094 9.188 -7.5 1 96.56 13 THR B N 1
ATOM 1943 C CA . THR B 1 13 ? -7.977 9.344 -8.656 1 96.56 13 THR B CA 1
ATOM 1944 C C . THR B 1 13 ? -9.375 9.773 -8.211 1 96.56 13 THR B C 1
ATOM 1946 O O . THR B 1 13 ? -9.797 9.469 -7.098 1 96.56 13 THR B O 1
ATOM 1949 N N . GLU B 1 14 ? -10.039 10.469 -9.047 1 97.06 14 GLU B N 1
ATOM 1950 C CA . GLU B 1 14 ? -11.375 10.969 -8.719 1 97.06 14 GLU B CA 1
ATOM 1951 C C . GLU B 1 14 ? -12.305 9.828 -8.312 1 97.06 14 GLU B C 1
ATOM 1953 O O . GLU B 1 14 ? -13.078 9.969 -7.363 1 97.06 14 GLU B O 1
ATOM 1958 N N . SER B 1 15 ? -12.203 8.734 -9.031 1 96.06 15 SER B N 1
ATOM 1959 C CA . SER B 1 15 ? -13.094 7.605 -8.789 1 96.06 15 SER B CA 1
ATOM 1960 C C . SER B 1 15 ? -12.891 7.02 -7.398 1 96.06 15 SER B C 1
ATOM 1962 O O . SER B 1 15 ? -13.812 6.441 -6.816 1 96.06 15 SER B O 1
ATOM 1964 N N . LYS B 1 16 ? -11.727 7.184 -6.84 1 97.06 16 LYS B N 1
ATOM 1965 C CA . LYS B 1 16 ? -11.414 6.613 -5.535 1 97.06 16 LYS B CA 1
ATOM 1966 C C . LYS B 1 16 ? -11.906 7.516 -4.406 1 97.06 16 LYS B C 1
ATOM 1968 O O . LYS B 1 16 ? -12.062 7.066 -3.271 1 97.06 16 LYS B O 1
ATOM 1973 N N . ILE B 1 17 ? -12.117 8.844 -4.746 1 98.44 17 ILE B N 1
ATOM 1974 C CA . ILE B 1 17 ? -12.359 9.719 -3.605 1 98.44 17 ILE B CA 1
ATOM 1975 C C . ILE B 1 17 ? -13.719 10.391 -3.752 1 98.44 17 ILE B C 1
ATOM 1977 O O . ILE B 1 17 ? -14.266 10.922 -2.783 1 98.44 17 ILE B O 1
ATOM 1981 N N . GLU B 1 18 ? -14.32 10.383 -4.93 1 98 18 GLU B N 1
ATOM 1982 C CA . GLU B 1 18 ? -15.594 11.047 -5.164 1 98 18 GLU B CA 1
ATOM 1983 C C . GLU B 1 18 ? -16.688 10.492 -4.246 1 98 18 GLU B C 1
ATOM 1985 O O . GLU B 1 18 ? -16.75 9.281 -4.012 1 98 18 GLU B O 1
ATOM 1990 N N . ASN B 1 19 ? -17.547 11.352 -3.676 1 98 19 ASN B N 1
ATOM 1991 C CA . ASN B 1 19 ? -18.688 11.047 -2.822 1 98 19 ASN B CA 1
ATOM 1992 C C . ASN B 1 19 ? -18.25 10.422 -1.5 1 98 19 ASN B C 1
ATOM 1994 O O . ASN B 1 19 ? -19.031 9.742 -0.835 1 98 19 ASN B O 1
ATOM 1998 N N . LYS B 1 20 ? -17 10.57 -1.138 1 98.75 20 LYS B N 1
ATOM 1999 C CA . LYS B 1 20 ? -16.469 10.062 0.123 1 98.75 20 LYS B CA 1
ATOM 2000 C C . LYS B 1 20 ? -15.883 11.195 0.965 1 98.75 20 LYS B C 1
ATOM 2002 O O . LYS B 1 20 ? -15.711 12.312 0.476 1 98.75 20 LYS B O 1
ATOM 2007 N N . ILE B 1 21 ? -15.688 10.898 2.273 1 98.94 21 ILE B N 1
ATOM 2008 C CA . ILE B 1 21 ? -14.906 11.781 3.131 1 98.94 21 ILE B CA 1
ATOM 2009 C C . ILE B 1 21 ? -13.422 11.453 2.994 1 98.94 21 ILE B C 1
ATOM 2011 O O . ILE B 1 21 ? -13 10.328 3.268 1 98.94 21 ILE B O 1
ATOM 2015 N N . ALA B 1 22 ? -12.695 12.43 2.521 1 98.94 22 ALA B N 1
ATOM 2016 C CA . ALA B 1 22 ? -11.242 12.258 2.428 1 98.94 22 ALA B CA 1
ATOM 2017 C C . ALA B 1 22 ? -10.547 12.773 3.682 1 98.94 22 ALA B C 1
ATOM 2019 O O . ALA B 1 22 ? -10.922 13.82 4.223 1 98.94 22 ALA B O 1
ATOM 2020 N N . VAL B 1 23 ? -9.656 12.016 4.227 1 98.94 23 VAL B N 1
ATOM 2021 C CA . VAL B 1 23 ? -8.797 12.414 5.332 1 98.94 23 VAL B CA 1
ATOM 2022 C C . VAL B 1 23 ? -7.344 12.484 4.863 1 98.94 23 VAL B C 1
ATOM 2024 O O . VAL B 1 23 ? -6.742 11.469 4.523 1 98.94 23 VAL B O 1
ATOM 2027 N N . VAL B 1 24 ? -6.781 13.672 4.855 1 98.94 24 VAL B N 1
ATOM 2028 C CA . VAL B 1 24 ? -5.426 13.844 4.344 1 98.94 24 VAL B CA 1
ATOM 2029 C C . VAL B 1 24 ? -4.43 13.82 5.5 1 98.94 24 VAL B C 1
ATOM 2031 O O . VAL B 1 24 ? -4.609 14.531 6.496 1 98.94 24 VAL B O 1
ATOM 2034 N N . ILE B 1 25 ? -3.387 13.008 5.309 1 98.94 25 ILE B N 1
ATOM 2035 C CA . ILE B 1 25 ? -2.346 12.867 6.32 1 98.94 25 ILE B CA 1
ATOM 2036 C C . ILE B 1 25 ? -0.98 13.148 5.699 1 98.94 25 ILE B C 1
ATOM 2038 O O . ILE B 1 25 ? -0.623 12.57 4.672 1 98.94 25 ILE B O 1
ATOM 2042 N N . ASP B 1 26 ? -0.23 13.977 6.246 1 98.75 26 ASP B N 1
ATOM 2043 C CA . ASP B 1 26 ? 1.199 14.219 6.078 1 98.75 26 ASP B CA 1
ATOM 2044 C C . ASP B 1 26 ? 1.867 14.5 7.426 1 98.75 26 ASP B C 1
ATOM 2046 O O . ASP B 1 26 ? 2.219 15.648 7.723 1 98.75 26 ASP B O 1
ATOM 2050 N N . MET B 1 27 ? 2.053 13.406 8.156 1 97.44 27 MET B N 1
ATOM 2051 C CA . MET B 1 27 ? 2.438 13.492 9.562 1 97.44 27 MET B CA 1
ATOM 2052 C C . MET B 1 27 ? 3.779 14.195 9.719 1 97.44 27 MET B C 1
ATOM 2054 O O . MET B 1 27 ? 3.955 15.016 10.625 1 97.44 27 MET B O 1
ATOM 2058 N N . PHE B 1 28 ? 4.77 13.922 8.852 1 97.5 28 PHE B N 1
ATOM 2059 C CA . PHE B 1 28 ? 6.074 14.562 8.766 1 97.5 28 PHE B CA 1
ATOM 2060 C C . PHE B 1 28 ? 6.172 15.422 7.508 1 97.5 28 PHE B C 1
ATOM 2062 O O . PHE B 1 28 ? 6.801 15.031 6.523 1 97.5 28 PHE B O 1
ATOM 2069 N N . ARG B 1 29 ? 5.41 16.625 7.512 1 97.81 29 ARG B N 1
ATOM 2070 C CA . ARG B 1 29 ? 4.977 17.359 8.703 1 97.81 29 ARG B CA 1
ATOM 2071 C C . ARG B 1 29 ? 3.779 18.25 8.398 1 97.81 29 ARG B C 1
ATOM 2073 O O . ARG B 1 29 ? 3.166 18.797 9.305 1 97.81 29 ARG B O 1
ATOM 2080 N N . ALA B 1 30 ? 3.359 18.297 7.156 1 98.62 30 ALA B N 1
ATOM 2081 C CA . ALA B 1 30 ? 2.479 19.359 6.684 1 98.62 30 ALA B CA 1
ATOM 2082 C C . ALA B 1 30 ? 1.168 19.375 7.469 1 98.62 30 ALA B C 1
ATOM 2084 O O . ALA B 1 30 ? 0.716 20.438 7.914 1 98.62 30 ALA B O 1
ATOM 2085 N N . THR B 1 31 ? 0.518 18.297 7.648 1 98.88 31 THR B N 1
ATOM 2086 C CA . THR B 1 31 ? -0.764 18.281 8.344 1 98.88 31 THR B CA 1
ATOM 2087 C C . THR B 1 31 ? -0.568 18.516 9.844 1 98.88 31 THR B C 1
ATOM 2089 O O . THR B 1 31 ? -1.427 19.094 10.508 1 98.88 31 THR B O 1
ATOM 2092 N N . SER B 1 32 ? 0.538 18.078 10.406 1 98.94 32 SER B N 1
ATOM 2093 C CA . SER B 1 32 ? 0.868 18.406 11.789 1 98.94 32 SER B CA 1
ATOM 2094 C C . SER B 1 32 ? 1.003 19.922 11.977 1 98.94 32 SER B C 1
ATOM 2096 O O . SER B 1 32 ? 0.549 20.469 12.984 1 98.94 32 SER B O 1
ATOM 2098 N N . VAL B 1 33 ? 1.612 20.562 11.016 1 98.88 33 VAL B N 1
ATOM 2099 C CA . VAL B 1 33 ? 1.769 22 11.047 1 98.88 33 VAL B CA 1
ATOM 2100 C C . VAL B 1 33 ? 0.399 22.672 10.969 1 98.88 33 VAL B C 1
ATOM 2102 O O . VAL B 1 33 ? 0.085 23.562 11.766 1 98.88 33 VAL B O 1
ATOM 2105 N N . ILE B 1 34 ? -0.41 22.266 10.031 1 98.94 34 ILE B N 1
ATOM 2106 C CA . ILE B 1 34 ? -1.726 22.859 9.805 1 98.94 34 ILE B CA 1
ATOM 2107 C C . ILE B 1 34 ? -2.568 22.734 11.078 1 98.94 34 ILE B C 1
ATOM 2109 O O . ILE B 1 34 ? -3.146 23.719 11.547 1 98.94 34 ILE B O 1
ATOM 2113 N N . VAL B 1 35 ? -2.625 21.531 11.641 1 98.94 35 VAL B N 1
ATOM 2114 C CA . VAL B 1 35 ? -3.41 21.281 12.844 1 98.94 35 VAL B CA 1
ATOM 2115 C C . VAL B 1 35 ? -2.871 22.109 14 1 98.94 35 VAL B C 1
ATOM 2117 O O . VAL B 1 35 ? -3.645 22.703 14.758 1 98.94 35 VAL B O 1
ATOM 2120 N N . THR B 1 36 ? -1.562 22.188 14.117 1 98.94 36 THR B N 1
ATOM 2121 C CA . THR B 1 36 ? -0.943 22.953 15.195 1 98.94 36 THR B CA 1
ATOM 2122 C C . THR B 1 36 ? -1.258 24.438 15.047 1 98.94 36 THR B C 1
ATOM 2124 O O . THR B 1 36 ? -1.647 25.109 16.016 1 98.94 36 THR B O 1
ATOM 2127 N N . ALA B 1 37 ? -1.076 24.953 13.828 1 98.88 37 ALA B N 1
ATOM 2128 C CA . ALA B 1 37 ? -1.33 26.375 13.57 1 98.88 37 ALA B CA 1
ATOM 2129 C C . ALA B 1 37 ? -2.766 26.75 13.93 1 98.88 37 ALA B C 1
ATOM 2131 O O . ALA B 1 37 ? -3.002 27.734 14.625 1 98.88 37 ALA B O 1
ATOM 2132 N N . LEU B 1 38 ? -3.678 25.969 13.5 1 98.88 38 LEU B N 1
ATOM 2133 C CA . LEU B 1 38 ? -5.082 26.25 13.773 1 98.88 38 LEU B CA 1
ATOM 2134 C C . LEU B 1 38 ? -5.391 26.094 15.266 1 98.88 38 LEU B C 1
ATOM 2136 O O . LEU B 1 38 ? -6.184 26.859 15.82 1 98.88 38 LEU B O 1
ATOM 2140 N N . SER B 1 39 ? -4.809 25.125 15.875 1 98.62 39 SER B N 1
ATOM 2141 C CA . SER B 1 39 ? -4.977 24.938 17.312 1 98.62 39 SER B CA 1
ATOM 2142 C C . SER B 1 39 ? -4.453 26.141 18.094 1 98.62 39 SER B C 1
ATOM 2144 O O . SER B 1 39 ? -4.953 26.453 19.172 1 98.62 39 SER B O 1
ATOM 2146 N N . ASN B 1 40 ? -3.428 26.781 17.562 1 98.5 40 ASN B N 1
ATOM 2147 C CA . ASN B 1 40 ? -2.795 27.906 18.234 1 98.5 40 ASN B CA 1
ATOM 2148 C C . ASN B 1 40 ? -3.438 29.234 17.812 1 98.5 40 ASN B C 1
ATOM 2150 O O . ASN B 1 40 ? -2.91 30.312 18.109 1 98.5 40 ASN B O 1
ATOM 2154 N N . GLY B 1 41 ? -4.508 29.156 17.031 1 98.19 41 GLY B N 1
ATOM 2155 C CA . GLY B 1 41 ? -5.348 30.344 16.891 1 98.19 41 GLY B CA 1
ATOM 2156 C C . GLY B 1 41 ? -5.199 31 15.531 1 98.19 41 GLY B C 1
ATOM 2157 O O . GLY B 1 41 ? -5.719 32.094 15.312 1 98.19 41 GLY B O 1
ATOM 2158 N N . CYS B 1 42 ? -4.465 30.359 14.656 1 97.56 42 CYS B N 1
ATOM 2159 C CA . CYS B 1 42 ? -4.418 30.922 13.312 1 97.56 42 CYS B CA 1
ATOM 2160 C C . CYS B 1 42 ? -5.816 31.016 12.711 1 97.56 42 CYS B C 1
ATOM 2162 O O . CYS B 1 42 ? -6.672 30.172 12.984 1 97.56 42 CYS B O 1
ATOM 2164 N N . LYS B 1 43 ? -6.027 32.062 11.922 1 98.38 43 LYS B N 1
ATOM 2165 C CA . LYS B 1 43 ? -7.332 32.312 11.32 1 98.38 43 LYS B CA 1
ATOM 2166 C C . LYS B 1 43 ? -7.676 31.234 10.297 1 98.38 43 LYS B C 1
ATOM 2168 O O . LYS B 1 43 ? -8.789 30.703 10.297 1 98.38 43 LYS B O 1
ATOM 2173 N N . GLU B 1 44 ? -6.82 31 9.391 1 98.75 44 GLU B N 1
ATOM 2174 C CA . GLU B 1 44 ? -6.961 30.016 8.328 1 98.75 44 GLU B CA 1
ATOM 2175 C C . GLU B 1 44 ? -5.605 29.672 7.711 1 98.75 44 GLU B C 1
ATOM 2177 O O . GLU B 1 44 ? -4.641 30.422 7.863 1 98.75 44 GLU B O 1
ATOM 2182 N N . VAL B 1 45 ? -5.543 28.516 7.156 1 98.88 45 VAL B N 1
ATOM 2183 C CA . VAL B 1 45 ? -4.379 28.094 6.375 1 98.88 45 VAL B CA 1
ATOM 2184 C C . VAL B 1 45 ? -4.766 27.953 4.906 1 98.88 45 VAL B C 1
ATOM 2186 O O . VAL B 1 45 ? -5.781 27.328 4.582 1 98.88 45 VAL B O 1
ATOM 2189 N N . ILE B 1 46 ? -4.035 28.562 4.031 1 98.69 46 ILE B N 1
ATOM 2190 C CA . ILE B 1 46 ? -4.27 28.453 2.594 1 98.69 46 ILE B CA 1
ATOM 2191 C C . ILE B 1 46 ? -3.088 27.766 1.924 1 98.69 46 ILE B C 1
ATOM 2193 O O . ILE B 1 46 ? -1.994 28.328 1.841 1 98.69 46 ILE B O 1
ATOM 2197 N N . PRO B 1 47 ? -3.307 26.562 1.425 1 98.56 47 PRO B N 1
ATOM 2198 C CA . PRO B 1 47 ? -2.238 25.812 0.759 1 98.56 47 PRO B CA 1
ATOM 2199 C C . PRO B 1 47 ? -2.082 26.188 -0.712 1 98.56 47 PRO B C 1
ATOM 2201 O O . PRO B 1 47 ? -3.076 26.453 -1.396 1 98.56 47 PRO B O 1
ATOM 2204 N N . TYR B 1 48 ? -0.835 26.25 -1.164 1 98 48 TYR B N 1
ATOM 2205 C CA . TYR B 1 48 ? -0.527 26.5 -2.564 1 98 48 TYR B CA 1
ATOM 2206 C C . TYR B 1 48 ? 0.402 25.438 -3.129 1 98 48 TYR B C 1
ATOM 2208 O O . TYR B 1 48 ? 1.164 24.812 -2.387 1 98 48 TYR B O 1
ATOM 2216 N N . LEU B 1 49 ? 0.397 25.266 -4.398 1 96.88 49 LEU B N 1
ATOM 2217 C CA . LEU B 1 49 ? 1.222 24.25 -5.051 1 96.88 49 LEU B CA 1
ATOM 2218 C C . LEU B 1 49 ? 2.654 24.75 -5.223 1 96.88 49 LEU B C 1
ATOM 2220 O O . LEU B 1 49 ? 3.602 23.953 -5.137 1 96.88 49 LEU B O 1
ATOM 2224 N N . THR B 1 50 ? 2.74 26.094 -5.52 1 97.56 50 THR B N 1
ATOM 2225 C CA . THR B 1 50 ? 4.07 26.594 -5.852 1 97.56 50 THR B CA 1
ATOM 2226 C C . THR B 1 50 ? 4.43 27.781 -4.977 1 97.56 50 THR B C 1
ATOM 2228 O O . THR B 1 50 ? 3.547 28.438 -4.402 1 97.56 50 THR B O 1
ATOM 2231 N N . ILE B 1 51 ? 5.758 28.016 -4.902 1 98.25 51 ILE B N 1
ATOM 2232 C CA . ILE B 1 51 ? 6.262 29.172 -4.188 1 98.25 51 ILE B CA 1
ATOM 2233 C C . ILE B 1 51 ? 5.754 30.453 -4.855 1 98.25 51 ILE B C 1
ATOM 2235 O O . ILE B 1 51 ? 5.324 31.391 -4.18 1 98.25 51 ILE B O 1
ATOM 2239 N N . GLU B 1 52 ? 5.723 30.438 -6.164 1 98.06 52 GLU B N 1
ATOM 2240 C CA . GLU B 1 52 ? 5.289 31.594 -6.941 1 98.06 52 GLU B CA 1
ATOM 2241 C C . GLU B 1 52 ? 3.838 31.953 -6.641 1 98.06 52 GLU B C 1
ATOM 2243 O O . GLU B 1 52 ? 3.52 33.125 -6.391 1 98.06 52 GLU B O 1
ATOM 2248 N N . GLU B 1 53 ? 2.984 30.984 -6.648 1 97.62 53 GLU B N 1
ATOM 2249 C CA . GLU B 1 53 ? 1.576 31.203 -6.336 1 97.62 53 GLU B CA 1
ATOM 2250 C C . GLU B 1 53 ? 1.403 31.75 -4.926 1 97.62 53 GLU B C 1
ATOM 2252 O O . GLU B 1 53 ? 0.555 32.625 -4.688 1 97.62 53 GLU B O 1
ATOM 2257 N N . THR B 1 54 ? 2.158 31.25 -4.008 1 98 54 THR B N 1
ATOM 2258 C CA . THR B 1 54 ? 2.1 31.672 -2.615 1 98 54 THR B CA 1
ATOM 2259 C C . THR B 1 54 ? 2.467 33.156 -2.482 1 98 54 THR B C 1
ATOM 2261 O O . THR B 1 54 ? 1.755 33.906 -1.83 1 98 54 THR B O 1
ATOM 2264 N N . LEU B 1 55 ? 3.527 33.531 -3.129 1 97.88 55 LEU B N 1
ATOM 2265 C CA . LEU B 1 55 ? 4.023 34.906 -3.051 1 97.88 55 LEU B CA 1
ATOM 2266 C C . LEU B 1 55 ? 3.082 35.875 -3.77 1 97.88 55 LEU B C 1
ATOM 2268 O O . LEU B 1 55 ? 2.912 37.031 -3.346 1 97.88 55 LEU B O 1
ATOM 2272 N N . GLU B 1 56 ? 2.545 35.406 -4.824 1 97.56 56 GLU B N 1
ATOM 2273 C CA . GLU B 1 56 ? 1.592 36.25 -5.562 1 97.56 56 GLU B CA 1
ATOM 2274 C C . GLU B 1 56 ? 0.371 36.562 -4.707 1 97.56 56 GLU B C 1
ATOM 2276 O O . GLU B 1 56 ? -0.091 37.719 -4.688 1 97.56 56 GLU B O 1
ATOM 2281 N N . HIS B 1 57 ? -0.14 35.594 -4.027 1 96.19 57 HIS B N 1
ATOM 2282 C CA . HIS B 1 57 ? -1.29 35.844 -3.162 1 96.19 57 HIS B CA 1
ATOM 2283 C C . HIS B 1 57 ? -0.916 36.719 -1.976 1 96.19 57 HIS B C 1
ATOM 2285 O O . HIS B 1 57 ? -1.726 37.531 -1.521 1 96.19 57 HIS B O 1
ATOM 2291 N N . ALA B 1 58 ? 0.214 36.469 -1.445 1 97.06 58 ALA B N 1
ATOM 2292 C CA . ALA B 1 58 ? 0.692 37.25 -0.309 1 97.06 58 ALA B CA 1
ATOM 2293 C C . ALA B 1 58 ? 0.66 38.75 -0.619 1 97.06 58 ALA B C 1
ATOM 2295 O O . ALA B 1 58 ? 0.396 39.562 0.264 1 97.06 58 ALA B O 1
ATOM 2296 N N . LYS B 1 59 ? 0.889 39.156 -1.843 1 96.38 59 LYS B N 1
ATOM 2297 C CA . LYS B 1 59 ? 0.925 40.562 -2.262 1 96.38 59 LYS B CA 1
ATOM 2298 C C . LYS B 1 59 ? -0.441 41.219 -2.096 1 96.38 59 LYS B C 1
ATOM 2300 O O . LYS B 1 59 ? -0.539 42.438 -2.029 1 96.38 59 LYS B O 1
ATOM 2305 N N . GLU B 1 60 ? -1.394 40.406 -2.09 1 96.12 60 GLU B N 1
ATOM 2306 C CA . GLU B 1 60 ? -2.76 40.906 -2.02 1 96.12 60 GLU B CA 1
ATOM 2307 C C . GLU B 1 60 ? -3.191 41.156 -0.574 1 96.12 60 GLU B C 1
ATOM 2309 O O . GLU B 1 60 ? -4.27 41.688 -0.32 1 96.12 60 GLU B O 1
ATOM 2314 N N . LEU B 1 61 ? -2.361 40.812 0.343 1 96.06 61 LEU B N 1
ATOM 2315 C CA . LEU B 1 61 ? -2.691 40.906 1.762 1 96.06 61 LEU B CA 1
ATOM 2316 C C . LEU B 1 61 ? -1.777 41.875 2.477 1 96.06 61 LEU B C 1
ATOM 2318 O O . LEU B 1 61 ? -0.685 42.188 1.991 1 96.06 61 LEU B O 1
ATOM 2322 N N . ASN B 1 62 ? -2.295 42.344 3.641 1 97.19 62 ASN B N 1
ATOM 2323 C CA . ASN B 1 62 ? -1.418 43.156 4.492 1 97.19 62 ASN B CA 1
ATOM 2324 C C . ASN B 1 62 ? -0.354 42.281 5.164 1 97.19 62 ASN B C 1
ATOM 2326 O O . ASN B 1 62 ? -0.663 41.219 5.707 1 97.19 62 ASN B O 1
ATOM 2330 N N . ARG B 1 63 ? 0.838 42.719 5.18 1 96.69 63 ARG B N 1
ATOM 2331 C CA . ARG B 1 63 ? 1.981 41.938 5.645 1 96.69 63 ARG B CA 1
ATOM 2332 C C . ARG B 1 63 ? 1.779 41.469 7.082 1 96.69 63 ARG B C 1
ATOM 2334 O O . ARG B 1 63 ? 2.209 40.375 7.449 1 96.69 63 ARG B O 1
ATOM 2341 N N . GLU B 1 64 ? 1.11 42.281 7.859 1 96.12 64 GLU B N 1
ATOM 2342 C CA . GLU B 1 64 ? 0.931 41.969 9.273 1 96.12 64 GLU B CA 1
ATOM 2343 C C . GLU B 1 64 ? -0.144 40.906 9.484 1 96.12 64 GLU B C 1
ATOM 2345 O O . GLU B 1 64 ? -0.276 40.344 10.57 1 96.12 64 GLU B O 1
ATOM 2350 N N . ASP B 1 65 ? -0.827 40.531 8.383 1 97.56 65 ASP B N 1
ATOM 2351 C CA . ASP B 1 65 ? -2.004 39.688 8.523 1 97.56 65 ASP B CA 1
ATOM 2352 C C . ASP B 1 65 ? -1.716 38.25 8.062 1 97.56 65 ASP B C 1
ATOM 2354 O O . ASP B 1 65 ? -2.584 37.375 8.141 1 97.56 65 ASP B O 1
ATOM 2358 N N . TYR B 1 66 ? -0.55 38.031 7.613 1 98.44 66 TYR B N 1
ATOM 2359 C CA . TYR B 1 66 ? -0.285 36.688 7.117 1 98.44 66 TYR B CA 1
ATOM 2360 C C . TYR B 1 66 ? 1.123 36.219 7.484 1 98.44 66 TYR B C 1
ATOM 2362 O O . TYR B 1 66 ? 1.96 37.031 7.879 1 98.44 66 TYR B O 1
ATOM 2370 N N . ILE B 1 67 ? 1.326 34.938 7.5 1 98.69 67 ILE B N 1
ATOM 2371 C CA . ILE B 1 67 ? 2.607 34.281 7.703 1 98.69 67 ILE B CA 1
ATOM 2372 C C . ILE B 1 67 ? 2.914 33.375 6.516 1 98.69 67 ILE B C 1
ATOM 2374 O O . ILE B 1 67 ? 2.055 32.594 6.074 1 98.69 67 ILE B O 1
ATOM 2378 N N . LEU B 1 68 ? 4.09 33.5 5.934 1 98.75 68 LEU B N 1
ATOM 2379 C CA . LEU B 1 68 ? 4.566 32.562 4.918 1 98.75 68 LEU B CA 1
ATOM 2380 C C . LEU B 1 68 ? 5.234 31.359 5.566 1 98.75 68 LEU B C 1
ATOM 2382 O O . LEU B 1 68 ? 6.223 31.516 6.285 1 98.75 68 LEU B O 1
ATOM 2386 N N . GLY B 1 69 ? 4.613 30.234 5.352 1 98.56 69 GLY B N 1
ATOM 2387 C CA . GLY B 1 69 ? 5.18 29 5.895 1 98.56 69 GLY B CA 1
ATOM 2388 C C . GLY B 1 69 ? 5.352 27.906 4.855 1 98.56 69 GLY B C 1
ATOM 2389 O O . GLY B 1 69 ? 4.547 27.797 3.93 1 98.56 69 GLY B O 1
ATOM 2390 N N . GLY B 1 70 ? 6.402 27.109 5.02 1 98.19 70 GLY B N 1
ATOM 2391 C CA . GLY B 1 70 ? 6.543 25.984 4.113 1 98.19 70 GLY B CA 1
ATOM 2392 C C . GLY B 1 70 ? 7.969 25.469 4.008 1 98.19 70 GLY B C 1
ATOM 2393 O O . GLY B 1 70 ? 8.836 25.875 4.777 1 98.19 70 GLY B O 1
ATOM 2394 N N . GLU B 1 71 ? 8.164 24.453 3.086 1 98.5 71 GLU B N 1
ATOM 2395 C CA . GLU B 1 71 ? 9.477 23.828 2.92 1 98.5 71 GLU B CA 1
ATOM 2396 C C . GLU B 1 71 ? 9.648 23.281 1.509 1 98.5 71 GLU B C 1
ATOM 2398 O O . GLU B 1 71 ? 8.664 23.109 0.777 1 98.5 71 GLU B O 1
ATOM 2403 N N . ARG B 1 72 ? 10.82 23.234 1.148 1 96.94 72 ARG B N 1
ATOM 2404 C CA . ARG B 1 72 ? 11.266 22.359 0.074 1 96.94 72 ARG B CA 1
ATOM 2405 C C . ARG B 1 72 ? 12.414 21.469 0.541 1 96.94 72 ARG B C 1
ATOM 2407 O O . ARG B 1 72 ? 13.367 21.953 1.16 1 96.94 72 ARG B O 1
ATOM 2414 N N . ARG B 1 73 ? 12.336 20.234 0.396 1 92.06 73 ARG B N 1
ATOM 2415 C CA . ARG B 1 73 ? 13.344 19.281 0.844 1 92.06 73 ARG B CA 1
ATOM 2416 C C . ARG B 1 73 ? 13.555 19.375 2.352 1 92.06 73 ARG B C 1
ATOM 2418 O O . ARG B 1 73 ? 14.695 19.438 2.822 1 92.06 73 ARG B O 1
ATOM 2425 N N . ALA B 1 74 ? 12.43 19.656 2.982 1 93.12 74 ALA B N 1
ATOM 2426 C CA . ALA B 1 74 ? 12.352 19.656 4.441 1 93.12 74 ALA B CA 1
ATOM 2427 C C . ALA B 1 74 ? 13.023 20.891 5.027 1 93.12 74 ALA B C 1
ATOM 2429 O O . ALA B 1 74 ? 13.141 21.016 6.246 1 93.12 74 ALA B O 1
ATOM 2430 N N . VAL B 1 75 ? 13.383 21.797 4.176 1 95.75 75 VAL B N 1
ATOM 2431 C CA . VAL B 1 75 ? 14.078 23 4.633 1 95.75 75 VAL B CA 1
ATOM 2432 C C . VAL B 1 75 ? 13.219 24.234 4.371 1 95.75 75 VAL B C 1
ATOM 2434 O O . VAL B 1 75 ? 12.461 24.281 3.4 1 95.75 75 VAL B O 1
ATOM 2437 N N . LYS B 1 76 ? 13.383 25.172 5.23 1 98.12 76 LYS B N 1
ATOM 2438 C CA . LYS B 1 76 ? 12.633 26.422 5.078 1 98.12 76 LYS B CA 1
ATOM 2439 C C . LYS B 1 76 ? 12.898 27.062 3.719 1 98.12 76 LYS B C 1
ATOM 2441 O O . LYS B 1 76 ? 14.031 27.078 3.242 1 98.12 76 LYS B O 1
ATOM 2446 N N . ILE B 1 77 ? 11.836 27.5 3.166 1 98.19 77 ILE B N 1
ATOM 2447 C CA . ILE B 1 77 ? 11.953 28.203 1.894 1 98.19 77 ILE B CA 1
ATOM 2448 C C . ILE B 1 77 ? 12.555 29.594 2.127 1 98.19 77 ILE B C 1
ATOM 2450 O O . ILE B 1 77 ? 12.172 30.297 3.066 1 98.19 77 ILE B O 1
ATOM 2454 N N . ASP B 1 78 ? 13.508 29.984 1.319 1 97.81 78 ASP B N 1
ATOM 2455 C CA . ASP B 1 78 ? 14.125 31.297 1.431 1 97.81 78 ASP B CA 1
ATOM 2456 C C . ASP B 1 78 ? 13.078 32.406 1.326 1 97.81 78 ASP B C 1
ATOM 2458 O O . ASP B 1 78 ? 12.242 32.406 0.421 1 97.81 78 ASP B O 1
ATOM 2462 N N . GLY B 1 79 ? 13.133 33.312 2.281 1 97.19 79 GLY B N 1
ATOM 2463 C CA . GLY B 1 79 ? 12.211 34.438 2.25 1 97.19 79 GLY B CA 1
ATOM 2464 C C . GLY B 1 79 ? 10.922 34.156 3.016 1 97.19 79 GLY B C 1
ATOM 2465 O O . GLY B 1 79 ? 10.148 35.094 3.271 1 97.19 79 GLY B O 1
ATOM 2466 N N . PHE B 1 80 ? 10.68 32.969 3.35 1 98.75 80 PHE B N 1
ATOM 2467 C CA . PHE B 1 80 ? 9.477 32.656 4.117 1 98.75 80 PHE B CA 1
ATOM 2468 C C . PHE B 1 80 ? 9.68 32.969 5.59 1 98.75 80 PHE B C 1
ATOM 2470 O O . PHE B 1 80 ? 10.812 33.094 6.062 1 98.75 80 PHE B O 1
ATOM 2477 N N . ASP B 1 81 ? 8.594 33.188 6.297 1 98.75 81 ASP B N 1
ATOM 2478 C CA . ASP B 1 81 ? 8.633 33.531 7.711 1 98.75 81 ASP B CA 1
ATOM 2479 C C . ASP B 1 81 ? 8.977 32.312 8.57 1 98.75 81 ASP B C 1
ATOM 2481 O O . ASP B 1 81 ? 9.773 32.438 9.508 1 98.75 81 ASP B O 1
ATOM 2485 N N . LEU B 1 82 ? 8.359 31.219 8.242 1 98.81 82 LEU B N 1
ATOM 2486 C CA . LEU B 1 82 ? 8.492 30 9.031 1 98.81 82 LEU B CA 1
ATOM 2487 C C . LEU B 1 82 ? 8.773 28.797 8.141 1 98.81 82 LEU B C 1
ATOM 2489 O O . LEU B 1 82 ? 8.375 28.781 6.977 1 98.81 82 LEU B O 1
ATOM 2493 N N . SER B 1 83 ? 9.43 27.812 8.727 1 98.5 83 SER B N 1
ATOM 2494 C CA . SER B 1 83 ? 9.633 26.531 8.062 1 98.5 83 SER B CA 1
ATOM 2495 C C . SER B 1 83 ? 8.422 25.609 8.242 1 98.5 83 SER B C 1
ATOM 2497 O O . SER B 1 83 ? 7.324 26.078 8.539 1 98.5 83 SER B O 1
ATOM 2499 N N . ASN B 1 84 ? 8.57 24.422 7.914 1 98.5 84 ASN B N 1
ATOM 2500 C CA . ASN B 1 84 ? 7.527 23.422 8.102 1 98.5 84 ASN B CA 1
ATOM 2501 C C . ASN B 1 84 ? 7.699 22.672 9.414 1 98.5 84 ASN B C 1
ATOM 2503 O O . ASN B 1 84 ? 7.535 21.453 9.461 1 98.5 84 ASN B O 1
ATOM 2507 N N . SER B 1 85 ? 8.117 23.391 10.438 1 98.69 85 SER B N 1
ATOM 2508 C CA . SER B 1 85 ? 8.164 22.875 11.797 1 98.69 85 SER B CA 1
ATOM 2509 C C . SER B 1 85 ? 6.926 23.297 12.586 1 98.69 85 SER B C 1
ATOM 2511 O O . SER B 1 85 ? 6.664 24.484 12.758 1 98.69 85 SER B O 1
ATOM 2513 N N . PRO B 1 86 ? 6.195 22.297 13.078 1 98.75 86 PRO B N 1
ATOM 2514 C CA . PRO B 1 86 ? 5.012 22.672 13.852 1 98.75 86 PRO B CA 1
ATOM 2515 C C . PRO B 1 86 ? 5.348 23.531 15.07 1 98.75 86 PRO B C 1
ATOM 2517 O O . PRO B 1 86 ? 4.539 24.375 15.477 1 98.75 86 PRO B O 1
ATOM 2520 N N . LEU B 1 87 ? 6.5 23.406 15.57 1 98.56 87 LEU B N 1
ATOM 2521 C CA . LEU B 1 87 ? 6.914 24.078 16.797 1 98.56 87 LEU B CA 1
ATOM 2522 C C . LEU B 1 87 ? 7.086 25.578 16.578 1 98.56 87 LEU B C 1
ATOM 2524 O O . LEU B 1 87 ? 7.082 26.359 17.531 1 98.56 87 LEU B O 1
ATOM 2528 N N . GLU B 1 88 ? 7.23 25.953 15.367 1 98.75 88 GLU B N 1
ATOM 2529 C CA . GLU B 1 88 ? 7.414 27.359 15.039 1 98.75 88 GLU B CA 1
ATOM 2530 C C . GLU B 1 88 ? 6.086 28.109 15.031 1 98.75 88 GLU B C 1
ATOM 2532 O O . GLU B 1 88 ? 6.055 29.328 15.102 1 98.75 88 GLU B O 1
ATOM 2537 N N . TYR B 1 89 ? 5.035 27.422 14.945 1 98.81 89 TYR B N 1
ATOM 2538 C CA . TYR B 1 89 ? 3.713 28.016 14.805 1 98.81 89 TYR B CA 1
ATOM 2539 C C . TYR B 1 89 ? 3.051 28.203 16.156 1 98.81 89 TYR B C 1
ATOM 2541 O O . TYR B 1 89 ? 1.98 27.656 16.422 1 98.81 89 TYR B O 1
ATOM 2549 N N . THR B 1 90 ? 3.627 29.031 16.953 1 98.69 90 THR B N 1
ATOM 2550 C CA . THR B 1 90 ? 3.131 29.328 18.281 1 98.69 90 THR B CA 1
ATOM 2551 C C . THR B 1 90 ? 2.016 30.359 18.234 1 98.69 90 THR B C 1
ATOM 2553 O O . THR B 1 90 ? 1.883 31.094 17.25 1 98.69 90 THR B O 1
ATOM 2556 N N . GLU B 1 91 ? 1.297 30.406 19.266 1 98.5 91 GLU B N 1
ATOM 2557 C CA . GLU B 1 91 ? 0.204 31.375 19.344 1 98.5 91 GLU B CA 1
ATOM 2558 C C . GLU B 1 91 ? 0.709 32.812 19.141 1 98.5 91 GLU B C 1
ATOM 2560 O O . GLU B 1 91 ? 0.096 33.594 18.406 1 98.5 91 GLU B O 1
ATOM 2565 N N . SER B 1 92 ? 1.798 33.156 19.719 1 98.19 92 SER B N 1
ATOM 2566 C CA . SER B 1 92 ? 2.342 34.531 19.656 1 98.19 92 SER B CA 1
ATOM 2567 C C . SER B 1 92 ? 2.684 34.906 18.219 1 98.19 92 SER B C 1
ATOM 2569 O O . SER B 1 92 ? 2.67 36.094 17.875 1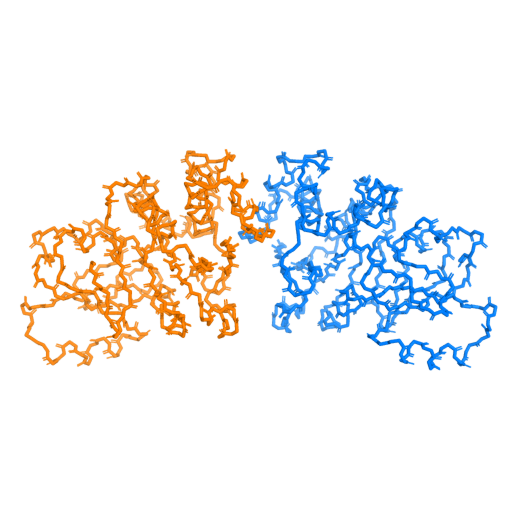 98.19 92 SER B O 1
ATOM 2571 N N . VAL B 1 93 ? 2.871 33.938 17.391 1 98.12 93 VAL B N 1
ATOM 2572 C CA . VAL B 1 93 ? 3.33 34.219 16.031 1 98.12 93 VAL B CA 1
ATOM 2573 C C . VAL B 1 93 ? 2.141 34.188 15.078 1 98.12 93 VAL B C 1
ATOM 2575 O O . VAL B 1 93 ? 2.057 35.031 14.172 1 98.12 93 VAL B O 1
ATOM 2578 N N . ILE B 1 94 ? 1.143 33.281 15.312 1 98.06 94 ILE B N 1
ATOM 2579 C CA . ILE B 1 94 ? 0.254 33 14.188 1 98.06 94 ILE B CA 1
ATOM 2580 C C . ILE B 1 94 ? -1.167 33.438 14.531 1 98.06 94 ILE B C 1
ATOM 2582 O O . ILE B 1 94 ? -2.053 33.406 13.672 1 98.06 94 ILE B O 1
ATOM 2586 N N . LYS B 1 95 ? -1.429 33.812 15.82 1 98.31 95 LYS B N 1
ATOM 2587 C CA . LYS B 1 95 ? -2.797 34.094 16.25 1 98.31 95 LYS B CA 1
ATOM 2588 C C . LYS B 1 95 ? -3.471 35.094 15.336 1 98.31 95 LYS B C 1
ATOM 2590 O O . LYS B 1 95 ? -2.904 36.156 15.047 1 98.31 95 LYS B O 1
ATOM 2595 N N . ASN B 1 96 ? -4.621 34.75 14.859 1 98.12 96 ASN B N 1
ATOM 2596 C CA . ASN B 1 96 ? -5.512 35.594 14.055 1 98.12 96 ASN B CA 1
ATOM 2597 C C . ASN B 1 96 ? -4.898 35.906 12.703 1 98.12 96 ASN B C 1
ATOM 2599 O O . ASN B 1 96 ? -5.363 36.844 12.008 1 98.12 96 ASN B O 1
ATOM 2603 N N . LYS B 1 97 ? -3.854 35.281 12.328 1 98.38 97 LYS B N 1
ATOM 2604 C CA . LYS B 1 97 ? -3.225 35.5 11.031 1 98.38 97 LYS B CA 1
ATOM 2605 C C . LYS B 1 97 ? -3.586 34.375 10.055 1 98.38 97 LYS B C 1
ATOM 2607 O O . LYS B 1 97 ? -4.051 33.312 10.477 1 98.38 97 LYS B O 1
ATOM 2612 N N . THR B 1 98 ? -3.477 34.688 8.781 1 98.62 98 THR B N 1
ATOM 2613 C CA . THR B 1 98 ? -3.59 33.688 7.727 1 98.62 98 THR B CA 1
ATOM 2614 C C . THR B 1 98 ? -2.227 33.094 7.414 1 98.62 98 THR B C 1
ATOM 2616 O O . THR B 1 98 ? -1.247 33.812 7.215 1 98.62 98 THR B O 1
ATOM 2619 N N . VAL B 1 99 ? -2.158 31.797 7.43 1 98.75 99 VAL B N 1
ATOM 2620 C CA . VAL B 1 99 ? -0.92 31.125 7.047 1 98.75 99 VAL B CA 1
ATOM 2621 C C . VAL B 1 99 ? -0.988 30.703 5.578 1 98.75 99 VAL B C 1
ATOM 2623 O O . VAL B 1 99 ? -1.874 29.953 5.18 1 98.75 99 VAL B O 1
ATOM 2626 N N . LEU B 1 100 ? -0.152 31.25 4.758 1 98.75 100 LEU B N 1
ATOM 2627 C CA . LEU B 1 100 ? 0.055 30.828 3.379 1 98.75 100 LEU B CA 1
ATOM 2628 C C . LEU B 1 100 ? 1.163 29.781 3.297 1 98.75 100 LEU B C 1
ATOM 2630 O O . LEU B 1 100 ? 2.312 30.062 3.646 1 98.75 100 LEU B O 1
ATOM 2634 N N . MET B 1 101 ? 0.787 28.578 2.814 1 98.38 101 MET B N 1
ATOM 2635 C CA . MET B 1 101 ? 1.724 27.484 3.002 1 98.38 101 MET B CA 1
ATOM 2636 C C . MET B 1 101 ? 1.951 26.734 1.694 1 98.38 101 MET B C 1
ATOM 2638 O O . MET B 1 101 ? 1.016 26.531 0.916 1 98.38 101 MET B O 1
ATOM 2642 N N . THR B 1 102 ? 3.148 26.359 1.43 1 98.62 102 THR B N 1
ATOM 2643 C CA . THR B 1 102 ? 3.488 25.453 0.337 1 98.62 102 THR B CA 1
ATOM 2644 C C . THR B 1 102 ? 4.539 24.438 0.783 1 98.62 102 THR B C 1
ATOM 2646 O O . THR B 1 102 ? 5.508 24.797 1.453 1 98.62 102 THR B O 1
ATOM 2649 N N . THR B 1 103 ? 4.234 23.203 0.596 1 98.06 103 THR B N 1
ATOM 2650 C CA . THR B 1 103 ? 5.133 22.109 0.958 1 98.06 103 THR B CA 1
ATOM 2651 C C . THR B 1 103 ? 5.312 21.141 -0.212 1 98.06 103 THR B C 1
ATOM 2653 O O . THR B 1 103 ? 4.586 21.219 -1.204 1 98.06 103 THR B O 1
ATOM 2656 N N . THR B 1 104 ? 6.25 20.234 -0.116 1 96.56 104 THR B N 1
ATOM 2657 C CA . THR B 1 104 ? 6.594 19.281 -1.169 1 96.56 104 THR B CA 1
ATOM 2658 C C . THR B 1 104 ? 5.469 18.281 -1.371 1 96.56 104 THR B C 1
ATOM 2660 O O . THR B 1 104 ? 5.047 18.031 -2.502 1 96.56 104 THR B O 1
ATOM 2663 N N . ASN B 1 105 ? 4.852 17.688 -0.342 1 96.06 105 ASN B N 1
ATOM 2664 C CA . ASN B 1 105 ? 3.934 16.562 -0.479 1 96.06 105 ASN B CA 1
ATOM 2665 C C . ASN B 1 105 ? 2.525 16.938 -0.019 1 96.06 105 ASN B C 1
ATOM 2667 O O . ASN B 1 105 ? 1.559 16.766 -0.763 1 96.06 105 ASN B O 1
ATOM 2671 N N . GLY B 1 106 ? 2.424 17.609 1.085 1 97.75 106 GLY B N 1
ATOM 2672 C CA . GLY B 1 106 ? 1.142 17.828 1.735 1 97.75 106 GLY B CA 1
ATOM 2673 C C . GLY B 1 106 ? 0.196 18.688 0.912 1 97.75 106 GLY B C 1
ATOM 2674 O O . GLY B 1 106 ? -0.97 18.328 0.729 1 97.75 106 GLY B O 1
ATOM 2675 N N . THR B 1 107 ? 0.663 19.797 0.418 1 97.25 107 THR B N 1
ATOM 2676 C CA . THR B 1 107 ? -0.201 20.719 -0.301 1 97.25 107 THR B CA 1
ATOM 2677 C C . THR B 1 107 ? -0.648 20.125 -1.633 1 97.25 107 THR B C 1
ATOM 2679 O O . THR B 1 107 ? -1.783 20.344 -2.064 1 97.25 107 THR B O 1
ATOM 2682 N N . ARG B 1 108 ? 0.245 19.406 -2.232 1 95.75 108 ARG B N 1
ATOM 2683 C CA . ARG B 1 108 ? -0.119 18.688 -3.449 1 95.75 108 ARG B CA 1
ATOM 2684 C C . ARG B 1 108 ? -1.251 17.703 -3.186 1 95.75 108 ARG B C 1
ATOM 2686 O O . ARG B 1 108 ? -2.189 17.609 -3.979 1 95.75 108 ARG B O 1
ATOM 2693 N N . THR B 1 109 ? -1.155 17 -2.166 1 98.5 109 THR B N 1
ATOM 2694 C CA . THR B 1 109 ? -2.164 16.016 -1.791 1 98.5 109 THR B CA 1
ATOM 2695 C C . THR B 1 109 ? -3.514 16.688 -1.557 1 98.5 109 THR B C 1
ATOM 2697 O O . THR B 1 109 ? -4.547 16.188 -2.02 1 98.5 109 THR B O 1
ATOM 2700 N N . LEU B 1 110 ? -3.498 17.797 -0.878 1 98.25 110 LEU B N 1
ATOM 2701 C CA . LEU B 1 110 ? -4.723 18.547 -0.597 1 98.25 110 LEU B CA 1
ATOM 2702 C C . LEU B 1 110 ? -5.398 18.984 -1.891 1 98.25 110 LEU B C 1
ATOM 2704 O O . LEU B 1 110 ? -6.602 18.781 -2.066 1 98.25 110 LEU B O 1
ATOM 2708 N N . THR B 1 111 ? -4.637 19.5 -2.76 1 95.31 111 THR B N 1
ATOM 2709 C CA . THR B 1 111 ? -5.18 20.016 -4.008 1 95.31 111 THR B CA 1
ATOM 2710 C C . THR B 1 111 ? -5.77 18.891 -4.852 1 95.31 111 THR B C 1
ATOM 2712 O O . THR B 1 111 ? -6.762 19.094 -5.555 1 95.31 111 THR B O 1
ATOM 2715 N N . LYS B 1 112 ? -5.227 17.734 -4.754 1 97.25 112 LYS B N 1
ATOM 2716 C CA . LYS B 1 112 ? -5.688 16.594 -5.527 1 97.25 112 LYS B CA 1
ATOM 2717 C C . LYS B 1 112 ? -6.906 15.938 -4.879 1 97.25 112 LYS B C 1
ATOM 2719 O O . LYS B 1 112 ? -7.562 15.094 -5.484 1 97.25 112 LYS B O 1
ATOM 2724 N N . SER B 1 113 ? -7.25 16.359 -3.697 1 98.31 113 SER B N 1
ATOM 2725 C CA . SER B 1 113 ? -8.289 15.672 -2.934 1 98.31 113 SER B CA 1
ATOM 2726 C C . SER B 1 113 ? -9.609 16.438 -2.994 1 98.31 113 SER B C 1
ATOM 2728 O O . SER B 1 113 ? -10.594 16.031 -2.377 1 98.31 113 SER B O 1
ATOM 2730 N N . THR B 1 114 ? -9.711 17.484 -3.777 1 96.81 114 THR B N 1
ATOM 2731 C CA . THR B 1 114 ? -10.805 18.453 -3.697 1 96.81 114 THR 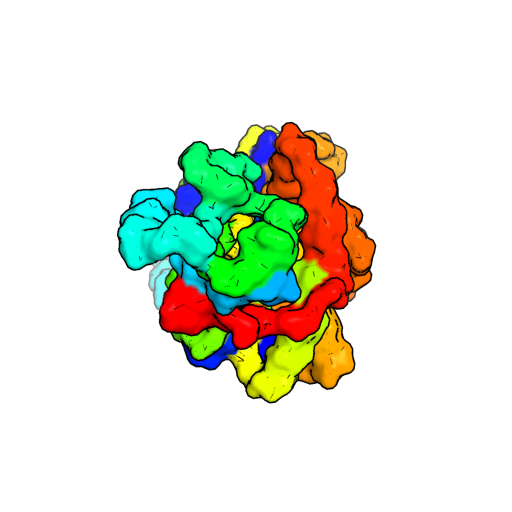B CA 1
ATOM 2732 C C . THR B 1 114 ? -12.086 17.859 -4.293 1 96.81 114 THR B C 1
ATOM 2734 O O . THR B 1 114 ? -13.172 18.406 -4.094 1 96.81 114 THR B O 1
ATOM 2737 N N . SER B 1 115 ? -12.023 16.75 -5.035 1 97.62 115 SER B N 1
ATOM 2738 C CA . SER B 1 115 ? -13.234 16.141 -5.602 1 97.62 115 SER B CA 1
ATOM 2739 C C . SER B 1 115 ? -13.977 15.32 -4.562 1 97.62 115 SER B C 1
ATOM 2741 O O . SER B 1 115 ? -15.094 14.852 -4.812 1 97.62 115 SER B O 1
ATOM 2743 N N . ALA B 1 116 ? -13.391 15.102 -3.396 1 98.62 116 ALA B N 1
ATOM 2744 C CA . ALA B 1 116 ? -14.07 14.414 -2.307 1 98.62 116 ALA B CA 1
ATOM 2745 C C . ALA B 1 116 ? -15.242 15.242 -1.776 1 98.62 116 ALA B C 1
ATOM 2747 O O . ALA B 1 116 ? -15.312 16.453 -2.014 1 98.62 116 ALA B O 1
ATOM 2748 N N . LYS B 1 117 ? -16.156 14.609 -1.129 1 98.5 117 LYS B N 1
ATOM 2749 C CA . LYS B 1 117 ? -17.297 15.297 -0.527 1 98.5 117 LYS B CA 1
ATOM 2750 C C . LYS B 1 117 ? -16.844 16.297 0.536 1 98.5 117 LYS B C 1
ATOM 2752 O O . LYS B 1 117 ? -17.359 17.406 0.617 1 98.5 117 LYS B O 1
ATOM 2757 N N . ARG B 1 118 ? -15.953 15.883 1.396 1 98.56 118 ARG B N 1
ATOM 2758 C CA . ARG B 1 118 ? -15.258 16.672 2.404 1 98.56 118 ARG B CA 1
ATOM 2759 C C . ARG B 1 118 ? -13.789 16.25 2.506 1 98.56 118 ARG B C 1
ATOM 2761 O O . ARG B 1 118 ? -13.445 15.102 2.24 1 98.56 118 ARG B O 1
ATOM 2768 N N . VAL B 1 119 ? -13.031 17.219 2.805 1 98.94 119 VAL B N 1
ATOM 2769 C CA . VAL B 1 119 ? -11.617 16.938 3.018 1 98.94 119 VAL B CA 1
ATOM 2770 C C . VAL B 1 119 ? -11.211 17.359 4.426 1 98.94 119 VAL B C 1
ATOM 2772 O O . VAL B 1 119 ? -11.203 18.562 4.742 1 98.94 119 VAL B O 1
ATOM 2775 N N . LEU B 1 120 ? -10.891 16.391 5.27 1 98.94 120 LEU B N 1
ATOM 2776 C CA . LEU B 1 120 ? -10.453 16.641 6.637 1 98.94 120 LEU B CA 1
ATOM 2777 C C . LEU B 1 120 ? -8.938 16.5 6.754 1 98.94 120 LEU B C 1
ATOM 2779 O O . LEU B 1 120 ? -8.328 15.711 6.027 1 98.94 120 LEU B O 1
ATOM 2783 N N . ILE B 1 121 ? -8.375 17.266 7.656 1 98.94 121 ILE B N 1
ATOM 2784 C CA . ILE B 1 121 ? -6.934 17.234 7.895 1 98.94 121 ILE B CA 1
ATOM 2785 C C . ILE B 1 121 ? -6.633 16.422 9.156 1 98.94 121 ILE B C 1
ATOM 2787 O O . ILE B 1 121 ? -7.168 16.703 10.227 1 98.94 121 ILE B O 1
ATOM 2791 N N . ALA B 1 122 ? -5.781 15.469 8.977 1 98.94 122 ALA B N 1
ATOM 2792 C CA . ALA B 1 122 ? -5.465 14.633 10.133 1 98.94 122 ALA B CA 1
ATOM 2793 C C . ALA B 1 122 ? -3.955 14.508 10.32 1 98.94 122 ALA B C 1
ATOM 2795 O O . ALA B 1 122 ? -3.195 14.594 9.352 1 98.94 122 ALA B O 1
ATOM 2796 N N . ALA B 1 123 ? -3.564 14.352 11.43 1 98.94 123 ALA B N 1
ATOM 2797 C CA . ALA B 1 123 ? -2.244 13.984 11.938 1 98.94 123 ALA B CA 1
ATOM 2798 C C . ALA B 1 123 ? -2.357 13.133 13.195 1 98.94 123 ALA B C 1
ATOM 2800 O O . ALA B 1 123 ? -3.457 12.914 13.711 1 98.94 123 ALA B O 1
ATOM 2801 N N . MET B 1 124 ? -1.213 12.617 13.672 1 98.94 124 MET B N 1
ATOM 2802 C CA . MET B 1 124 ? -1.21 11.852 14.914 1 98.94 124 MET B CA 1
ATOM 2803 C C . MET B 1 124 ? -1.792 12.672 16.062 1 98.94 124 MET B C 1
ATOM 2805 O O . MET B 1 124 ? -2.516 12.141 16.906 1 98.94 124 MET B O 1
ATOM 2809 N N . ILE B 1 125 ? -1.606 13.961 16.031 1 98.94 125 ILE B N 1
ATOM 2810 C CA . ILE B 1 125 ? -1.861 14.852 17.172 1 98.94 125 ILE B CA 1
ATOM 2811 C C . ILE B 1 125 ? -3.355 15.148 17.266 1 98.94 125 ILE B C 1
ATOM 2813 O O . ILE B 1 125 ? -3.83 15.656 18.281 1 98.94 125 ILE B O 1
ATOM 2817 N N . ASN B 1 126 ? -4.152 14.852 16.281 1 98.94 126 ASN B N 1
ATOM 2818 C CA . ASN B 1 126 ? -5.59 15.062 16.375 1 98.94 126 ASN B CA 1
ATOM 2819 C C . ASN B 1 126 ? -6.367 13.828 15.922 1 98.94 126 ASN B C 1
ATOM 2821 O O . ASN B 1 126 ? -7.555 13.922 15.609 1 98.94 126 ASN B O 1
ATOM 2825 N N . ALA B 1 127 ? -5.762 12.719 15.867 1 98.88 127 ALA B N 1
ATOM 2826 C CA . ALA B 1 127 ? -6.281 11.508 15.25 1 98.88 127 ALA B CA 1
ATOM 2827 C C . ALA B 1 127 ? -7.57 11.047 15.93 1 98.88 127 ALA B C 1
ATOM 2829 O O . ALA B 1 127 ? -8.523 10.633 15.258 1 98.88 127 ALA B O 1
ATOM 2830 N N . LYS B 1 128 ? -7.617 11.062 17.234 1 98.88 128 LYS B N 1
ATOM 2831 C CA . LYS B 1 128 ? -8.812 10.633 17.953 1 98.88 128 LYS B CA 1
ATOM 2832 C C . LYS B 1 128 ? -10.016 11.508 17.609 1 98.88 128 LYS B C 1
ATOM 2834 O O . LYS B 1 128 ? -11.125 11.008 17.438 1 98.88 128 LYS B O 1
ATOM 2839 N N . ALA B 1 129 ? -9.773 12.805 17.547 1 98.94 129 ALA B N 1
ATOM 2840 C CA . ALA B 1 129 ? -10.844 13.734 17.188 1 98.94 129 ALA B CA 1
ATOM 2841 C C . ALA B 1 129 ? -11.344 13.469 15.773 1 98.94 129 ALA B C 1
ATOM 2843 O O . ALA B 1 129 ? -12.547 13.516 15.516 1 98.94 129 ALA B O 1
ATOM 2844 N N . VAL B 1 130 ? -10.445 13.234 14.867 1 98.94 130 VAL B N 1
ATOM 2845 C CA . VAL B 1 130 ? -10.805 12.922 13.484 1 98.94 130 VAL B CA 1
ATOM 2846 C C . VAL B 1 130 ? -11.641 11.648 13.445 1 98.94 130 VAL B C 1
ATOM 2848 O O . VAL B 1 130 ? -12.672 11.594 12.773 1 98.94 130 VAL B O 1
ATOM 2851 N N . ALA B 1 131 ? -11.203 10.602 14.148 1 98.94 131 ALA B N 1
ATOM 2852 C CA . ALA B 1 131 ? -11.938 9.344 14.203 1 98.94 131 ALA B CA 1
ATOM 2853 C C . ALA B 1 131 ? -13.367 9.555 14.688 1 98.94 131 ALA B C 1
ATOM 2855 O O . ALA B 1 131 ? -14.312 9.039 14.094 1 98.94 131 ALA B O 1
ATOM 2856 N N . LYS B 1 132 ? -13.469 10.32 15.75 1 98.88 132 LYS B N 1
ATOM 2857 C CA . LYS B 1 132 ? -14.789 10.625 16.297 1 98.88 132 LYS B CA 1
ATOM 2858 C C . LYS B 1 132 ? -15.672 11.328 15.273 1 98.88 132 LYS B C 1
ATOM 2860 O O . LYS B 1 132 ? -16.844 10.992 15.117 1 98.88 132 LYS B O 1
ATOM 2865 N N . GLU B 1 133 ? -15.094 12.312 14.617 1 98.81 133 GLU B N 1
ATOM 2866 C CA . GLU B 1 133 ? -15.828 13.055 13.594 1 98.81 133 GLU B CA 1
ATOM 2867 C C . GLU B 1 133 ? -16.281 12.133 12.469 1 98.81 133 GLU B C 1
ATOM 2869 O O . GLU B 1 133 ? -17.422 12.242 11.992 1 98.81 133 GLU B O 1
ATOM 2874 N N . LEU B 1 134 ? -15.453 11.266 12.023 1 98.88 134 LEU B N 1
ATOM 2875 C CA . LEU B 1 134 ? -15.766 10.336 10.945 1 98.88 134 LEU B CA 1
ATOM 2876 C C . LEU B 1 134 ? -16.922 9.414 11.336 1 98.88 134 LEU B C 1
ATOM 2878 O O . LEU B 1 134 ? -17.797 9.141 10.523 1 98.88 134 LEU B O 1
ATOM 2882 N N . ILE B 1 135 ? -16.875 8.914 12.586 1 98.75 135 ILE B N 1
ATOM 2883 C CA . ILE B 1 135 ? -17.938 8.039 13.086 1 98.75 135 ILE B CA 1
ATOM 2884 C C . ILE B 1 135 ? -19.266 8.789 13.102 1 98.75 135 ILE B C 1
ATOM 2886 O O . ILE B 1 135 ? -20.312 8.234 12.75 1 98.75 135 ILE B O 1
ATOM 2890 N N . ASN B 1 136 ? -19.172 10.031 13.492 1 98.44 136 ASN B N 1
ATOM 2891 C CA . ASN B 1 136 ? -20.375 10.859 13.531 1 98.44 136 ASN B CA 1
ATOM 2892 C C . ASN B 1 136 ? -20.953 11.086 12.141 1 98.44 136 ASN B C 1
ATOM 2894 O O . ASN B 1 136 ? -22.172 11.062 11.953 1 98.44 136 ASN B O 1
ATOM 2898 N N . ILE B 1 137 ? -20.094 11.375 11.219 1 98.06 137 ILE B N 1
ATOM 2899 C CA . ILE B 1 137 ? -20.531 11.625 9.844 1 98.06 137 ILE B CA 1
ATOM 2900 C C . ILE B 1 137 ? -21.141 10.352 9.258 1 98.06 137 ILE B C 1
ATOM 2902 O O . ILE B 1 137 ? -22.109 10.414 8.516 1 98.06 137 ILE B O 1
ATOM 2906 N N . ASN B 1 138 ? -20.531 9.188 9.523 1 97.75 138 ASN B N 1
ATOM 2907 C CA . ASN B 1 138 ? -21.016 7.855 9.172 1 97.75 138 ASN B CA 1
ATOM 2908 C C . ASN B 1 138 ? -21.188 7.711 7.66 1 97.75 138 ASN B C 1
ATOM 2910 O O . ASN B 1 138 ? -22.25 7.297 7.188 1 97.75 138 ASN B O 1
ATOM 2914 N N . GLU B 1 139 ? -20.188 8.18 6.867 1 98.44 139 GLU B N 1
ATOM 2915 C CA . GLU B 1 139 ? -20.062 7.988 5.422 1 98.44 139 GLU B CA 1
ATOM 2916 C C . GLU B 1 139 ? -18.766 7.281 5.062 1 98.44 139 GLU B C 1
ATOM 2918 O O . GLU B 1 139 ? -17.875 7.148 5.906 1 98.44 139 GLU B O 1
ATOM 2923 N N . ASP B 1 140 ? -18.703 6.766 3.797 1 98.81 140 ASP B N 1
ATOM 2924 C CA . ASP B 1 140 ? -17.484 6.09 3.355 1 98.81 140 ASP B CA 1
ATOM 2925 C C . ASP B 1 140 ? -16.281 7.031 3.406 1 98.81 140 ASP B C 1
ATOM 2927 O O . ASP B 1 140 ? -16.406 8.211 3.068 1 98.81 140 ASP B O 1
ATOM 2931 N N . VAL B 1 141 ? -15.211 6.496 3.865 1 98.88 141 VAL B N 1
ATOM 2932 C CA . VAL B 1 141 ? -14.008 7.285 4.133 1 98.88 141 VAL B CA 1
ATOM 2933 C C . VAL B 1 141 ? -12.852 6.762 3.287 1 98.88 141 VAL B C 1
ATOM 2935 O O . VAL B 1 141 ? -12.711 5.555 3.092 1 98.88 141 VAL B O 1
ATOM 2938 N N . VAL B 1 142 ? -12.055 7.633 2.76 1 98.94 142 VAL B N 1
ATOM 2939 C CA . VAL B 1 142 ? -10.758 7.293 2.195 1 98.94 142 VAL B CA 1
ATOM 2940 C C . VAL B 1 142 ? -9.664 8.117 2.879 1 98.94 142 VAL B C 1
ATOM 2942 O O . VAL B 1 142 ? -9.68 9.352 2.822 1 98.94 142 VAL B O 1
ATOM 2945 N N . ILE B 1 143 ? -8.797 7.438 3.602 1 98.94 143 ILE B N 1
ATOM 2946 C CA . ILE B 1 143 ? -7.645 8.094 4.203 1 98.94 143 ILE B CA 1
ATOM 2947 C C . ILE B 1 143 ? -6.52 8.211 3.176 1 98.94 143 ILE B C 1
ATOM 2949 O O . ILE B 1 143 ? -6.07 7.199 2.627 1 98.94 143 ILE B O 1
ATOM 2953 N N . ILE B 1 144 ? -6.105 9.398 2.947 1 98.94 144 ILE B N 1
ATOM 2954 C CA . ILE B 1 144 ? -5.098 9.672 1.932 1 98.94 144 ILE B CA 1
ATOM 2955 C C . ILE B 1 144 ? -3.77 10.016 2.604 1 98.94 144 ILE B C 1
ATOM 2957 O O . ILE B 1 144 ? -3.639 11.07 3.232 1 98.94 144 ILE B O 1
ATOM 2961 N N . ASN B 1 145 ? -2.822 9.109 2.467 1 98.94 145 ASN B N 1
ATOM 2962 C CA . ASN B 1 145 ? -1.449 9.422 2.852 1 98.94 145 ASN B CA 1
ATOM 2963 C C . ASN B 1 145 ? -0.742 10.25 1.784 1 98.94 145 ASN B C 1
ATOM 2965 O O . ASN B 1 145 ? -0.725 9.875 0.61 1 98.94 145 ASN B O 1
ATOM 2969 N N . ALA B 1 146 ? -0.204 11.367 2.238 1 98.62 146 ALA B N 1
ATOM 2970 C CA . ALA B 1 146 ? 0.504 12.195 1.268 1 98.62 146 ALA B CA 1
ATOM 2971 C C . ALA B 1 146 ? 1.677 11.438 0.65 1 98.62 146 ALA B C 1
ATOM 2973 O O . ALA B 1 146 ? 1.982 11.617 -0.532 1 98.62 146 ALA B O 1
ATOM 2974 N N . GLY B 1 147 ? 2.309 10.57 1.472 1 98 147 GLY B N 1
ATOM 2975 C CA . GLY B 1 147 ? 3.508 9.891 1.017 1 98 147 GLY B CA 1
ATOM 2976 C C . GLY B 1 147 ? 4.711 10.805 0.911 1 98 147 GLY B C 1
ATOM 2977 O O . GLY B 1 147 ? 4.691 11.93 1.423 1 98 147 GLY B O 1
ATOM 2978 N N . THR B 1 148 ? 5.805 10.281 0.394 1 95.94 148 THR B N 1
ATOM 2979 C CA . THR B 1 148 ? 7.035 11.039 0.154 1 95.94 148 THR B CA 1
ATOM 2980 C C . THR B 1 148 ? 7.48 10.891 -1.298 1 95.94 148 THR B C 1
ATOM 2982 O O . THR B 1 148 ? 7.879 9.805 -1.727 1 95.94 148 THR B O 1
ATOM 2985 N N . ASN B 1 149 ? 7.336 11.969 -2.025 1 93.81 149 ASN B N 1
ATOM 2986 C CA . ASN B 1 149 ? 7.727 11.984 -3.43 1 93.81 149 ASN B CA 1
ATOM 2987 C C . ASN B 1 149 ? 7.023 10.883 -4.219 1 93.81 149 ASN B C 1
ATOM 2989 O O . ASN B 1 149 ? 7.672 10.125 -4.938 1 93.81 149 ASN B O 1
ATOM 2993 N N . GLY B 1 150 ? 5.758 10.727 -3.902 1 94.75 150 GLY B N 1
ATOM 2994 C CA . GLY B 1 150 ? 4.934 9.805 -4.664 1 94.75 150 GLY B CA 1
ATOM 2995 C C . GLY B 1 150 ? 5 8.383 -4.148 1 94.75 150 GLY B C 1
ATOM 2996 O O . GLY B 1 150 ? 4.402 7.473 -4.734 1 94.75 150 GLY B O 1
ATOM 2997 N N . ASN B 1 151 ? 5.66 8.156 -3.07 1 96.81 151 ASN B N 1
ATOM 2998 C CA . ASN B 1 151 ? 5.836 6.809 -2.545 1 96.81 151 ASN B CA 1
ATOM 2999 C C . ASN B 1 151 ? 5.152 6.637 -1.192 1 96.81 151 ASN B C 1
ATOM 3001 O O . ASN B 1 151 ? 4.926 7.617 -0.477 1 96.81 151 ASN B O 1
ATOM 3005 N N . PHE B 1 152 ? 4.824 5.398 -0.902 1 98.56 152 PHE B N 1
ATOM 3006 C CA . PHE B 1 152 ? 4.32 4.984 0.403 1 98.56 152 PHE B CA 1
ATOM 3007 C C . PHE B 1 152 ? 5.246 5.465 1.517 1 98.56 152 PHE B C 1
ATOM 3009 O O . PHE B 1 152 ? 6.469 5.387 1.392 1 98.56 152 PHE B O 1
ATOM 3016 N N . SER B 1 153 ? 4.629 6.035 2.564 1 98.5 153 SER B N 1
ATOM 3017 C CA . SER B 1 153 ? 5.383 6.496 3.725 1 98.5 153 SER B CA 1
ATOM 3018 C C . SER B 1 153 ? 4.906 5.812 5 1 98.5 153 SER B C 1
ATOM 3020 O O . SER B 1 153 ? 3.721 5.859 5.332 1 98.5 153 SER B O 1
ATOM 3022 N N . MET B 1 154 ? 5.809 5.266 5.773 1 98.81 154 MET B N 1
ATOM 3023 C CA . MET B 1 154 ? 5.504 4.52 6.988 1 98.81 154 MET B CA 1
ATOM 3024 C C . MET B 1 154 ? 4.863 5.426 8.039 1 98.81 154 MET B C 1
ATOM 3026 O O . MET B 1 154 ? 3.945 5.012 8.742 1 98.81 154 MET B O 1
ATOM 3030 N N . ASP B 1 155 ? 5.371 6.672 8.102 1 98.62 155 ASP B N 1
ATOM 3031 C CA . ASP B 1 155 ? 4.859 7.594 9.117 1 98.62 155 ASP B CA 1
ATOM 3032 C C . ASP B 1 155 ? 3.387 7.914 8.867 1 98.62 155 ASP B C 1
ATOM 3034 O O . ASP B 1 155 ? 2.561 7.789 9.781 1 98.62 155 ASP B O 1
ATOM 3038 N N . ASP B 1 156 ? 3.016 8.258 7.637 1 98.88 156 ASP B N 1
ATOM 3039 C CA . ASP B 1 156 ? 1.616 8.523 7.316 1 98.88 156 ASP B CA 1
ATOM 3040 C C . ASP B 1 156 ? 0.754 7.285 7.559 1 98.88 156 ASP B C 1
ATOM 3042 O O . ASP B 1 156 ? -0.369 7.395 8.055 1 98.88 156 ASP B O 1
ATOM 3046 N N . TYR B 1 157 ? 1.308 6.184 7.215 1 98.94 157 TYR B N 1
ATOM 3047 C CA . TYR B 1 157 ? 0.556 4.934 7.242 1 98.94 157 TYR B CA 1
ATOM 3048 C C . TYR B 1 157 ? 0.197 4.543 8.672 1 98.94 157 TYR B C 1
ATOM 3050 O O . TYR B 1 157 ? -0.919 4.09 8.93 1 98.94 157 TYR B O 1
ATOM 3058 N N . ILE B 1 158 ? 1.117 4.668 9.625 1 98.94 158 ILE B N 1
ATOM 3059 C CA . ILE B 1 158 ? 0.82 4.301 11.008 1 98.94 158 ILE B CA 1
ATOM 3060 C C . ILE B 1 158 ? -0.211 5.266 11.586 1 98.94 158 ILE B C 1
ATOM 3062 O O . ILE B 1 158 ? -1.043 4.871 12.406 1 98.94 158 ILE B O 1
ATOM 3066 N N . CYS B 1 159 ? -0.168 6.527 11.133 1 98.94 159 CYS B N 1
ATOM 3067 C CA . CYS B 1 159 ? -1.203 7.469 11.539 1 98.94 159 CYS B CA 1
ATOM 3068 C C . CYS B 1 159 ? -2.576 7.016 11.062 1 98.94 159 CYS B C 1
ATOM 3070 O O . CYS B 1 159 ? -3.553 7.078 11.805 1 98.94 159 CYS B O 1
ATOM 3072 N N . SER B 1 160 ? -2.666 6.562 9.789 1 98.94 160 SER B N 1
ATOM 3073 C CA . SER B 1 160 ? -3.904 5.973 9.297 1 98.94 160 SER B CA 1
ATOM 3074 C C . SER B 1 160 ? -4.375 4.836 10.195 1 98.94 160 SER B C 1
ATOM 3076 O O . SER B 1 160 ? -5.562 4.742 10.516 1 98.94 160 SER B O 1
ATOM 3078 N N . GLY B 1 161 ? -3.428 3.967 10.562 1 98.94 161 GLY B N 1
ATOM 3079 C CA . GLY B 1 161 ? -3.752 2.859 11.445 1 98.94 161 GLY B CA 1
ATOM 3080 C C . GLY B 1 161 ? -4.324 3.311 12.773 1 98.94 161 GLY B C 1
ATOM 3081 O O . GLY B 1 161 ? -5.277 2.713 13.281 1 98.94 161 GLY B O 1
ATOM 3082 N N . TYR B 1 162 ? -3.74 4.359 13.32 1 98.94 162 TYR B N 1
ATOM 3083 C CA . TYR B 1 162 ? -4.207 4.895 14.594 1 98.94 162 TYR B CA 1
ATOM 3084 C C . TYR B 1 162 ? -5.629 5.43 14.477 1 98.94 162 TYR B C 1
ATOM 3086 O O . TYR B 1 162 ? -6.477 5.152 15.328 1 98.94 162 TYR B O 1
ATOM 3094 N N . ILE B 1 163 ? -5.922 6.156 13.43 1 98.94 163 ILE B N 1
ATOM 3095 C CA . ILE B 1 163 ? -7.262 6.684 13.195 1 98.94 163 ILE B CA 1
ATOM 3096 C C . ILE B 1 163 ? -8.258 5.535 13.078 1 98.94 163 ILE B C 1
ATOM 3098 O O . ILE B 1 163 ? -9.312 5.551 13.711 1 98.94 163 ILE B O 1
ATOM 3102 N N . ILE B 1 164 ? -7.918 4.52 12.305 1 98.94 164 ILE B N 1
ATOM 3103 C CA . ILE B 1 164 ? -8.781 3.361 12.078 1 98.94 164 ILE B CA 1
ATOM 3104 C C . ILE B 1 164 ? -9.008 2.627 13.398 1 98.94 164 ILE B C 1
ATOM 3106 O O . ILE B 1 164 ? -10.133 2.225 13.711 1 98.94 164 ILE B O 1
ATOM 3110 N N . ASN B 1 165 ? -7.941 2.455 14.172 1 98.94 165 ASN B N 1
ATOM 3111 C CA . ASN B 1 165 ? -8.039 1.801 15.477 1 98.94 165 ASN B CA 1
ATOM 3112 C C . ASN B 1 165 ? -9.031 2.52 16.391 1 98.94 165 ASN B C 1
ATOM 3114 O O . ASN B 1 165 ? -9.852 1.878 17.047 1 98.94 165 ASN B O 1
ATOM 3118 N N . GLU B 1 166 ? -8.945 3.828 16.422 1 98.94 166 GLU B N 1
ATOM 3119 C CA . GLU B 1 166 ? -9.867 4.629 17.219 1 98.94 166 GLU B CA 1
ATOM 3120 C C . GLU B 1 166 ? -11.297 4.492 16.703 1 98.94 166 GLU B C 1
ATOM 3122 O O . GLU B 1 166 ? -12.242 4.43 17.5 1 98.94 166 GLU B O 1
ATOM 3127 N N . MET B 1 167 ? -11.484 4.496 15.422 1 98.88 167 MET B N 1
ATOM 3128 C CA . MET B 1 167 ? -12.812 4.324 14.844 1 98.88 167 MET B CA 1
ATOM 3129 C C . MET B 1 167 ? -13.406 2.977 15.242 1 98.88 167 MET B C 1
ATOM 3131 O O . MET B 1 167 ? -14.602 2.885 15.547 1 98.88 167 MET B O 1
ATOM 3135 N N . LEU B 1 168 ? -12.57 1.949 15.211 1 98.75 168 LEU B N 1
ATOM 3136 C CA . LEU B 1 168 ? -13.008 0.592 15.508 1 98.75 168 LEU B CA 1
ATOM 3137 C C . LEU B 1 168 ? -13.477 0.476 16.953 1 98.75 168 LEU B C 1
ATOM 3139 O O . LEU B 1 168 ? -14.32 -0.356 17.281 1 98.75 168 LEU B O 1
ATOM 3143 N N . LYS B 1 169 ? -12.898 1.283 17.859 1 98.44 169 LYS B N 1
ATOM 3144 C CA . LYS B 1 169 ? -13.344 1.311 19.25 1 98.44 169 LYS B CA 1
ATOM 3145 C C . LYS B 1 169 ? -14.797 1.776 19.344 1 98.44 169 LYS B C 1
ATOM 3147 O O . LYS B 1 169 ? -15.539 1.332 20.234 1 98.44 169 LYS B O 1
ATOM 3152 N N . ALA B 1 170 ? -15.125 2.629 18.469 1 97.81 170 ALA B N 1
ATOM 3153 C CA . ALA B 1 170 ? -16.469 3.199 18.469 1 97.81 170 ALA B CA 1
ATOM 3154 C C . ALA B 1 170 ? -17.438 2.334 17.672 1 97.81 170 ALA B C 1
ATOM 3156 O O . ALA B 1 170 ? -18.625 2.268 18 1 97.81 170 ALA B O 1
ATOM 3157 N N . ASP B 1 171 ? -17 1.732 16.641 1 97.31 171 ASP B N 1
ATOM 3158 C CA . ASP B 1 171 ? -17.797 0.901 15.758 1 97.31 171 ASP B CA 1
ATOM 3159 C C . ASP B 1 171 ? -17.016 -0.324 15.289 1 97.31 171 ASP B C 1
ATOM 3161 O O . ASP B 1 171 ? -16.281 -0.258 14.305 1 97.31 171 ASP B O 1
ATOM 3165 N N . LYS B 1 172 ? -17.312 -1.439 15.773 1 95.06 172 LYS B N 1
ATOM 3166 C CA . LYS B 1 172 ? -16.578 -2.67 15.5 1 95.06 172 LYS B CA 1
ATOM 3167 C C . LYS B 1 172 ? -16.969 -3.26 14.156 1 95.06 172 LYS B C 1
ATOM 3169 O O . LYS B 1 172 ? -16.297 -4.145 13.633 1 95.06 172 LYS B O 1
ATOM 3174 N N . ASP B 1 173 ? -18.031 -2.752 13.57 1 95.88 173 ASP B N 1
ATOM 3175 C CA . ASP B 1 173 ? -18.578 -3.338 12.352 1 95.88 173 ASP B CA 1
ATOM 3176 C C . ASP B 1 173 ? -18.109 -2.561 11.117 1 95.88 173 ASP B C 1
ATOM 3178 O O . ASP B 1 173 ? -18.641 -2.76 10.023 1 95.88 173 ASP B O 1
ATOM 3182 N N . LEU B 1 174 ? -17.125 -1.677 11.289 1 97.88 174 LEU B N 1
ATOM 3183 C CA . LEU B 1 174 ? -16.578 -0.948 10.156 1 97.88 174 LEU B CA 1
ATOM 3184 C C . LEU B 1 174 ? -16.109 -1.91 9.062 1 97.88 174 LEU B C 1
ATOM 3186 O O . LEU B 1 174 ? -15.531 -2.955 9.359 1 97.88 174 LEU B O 1
ATOM 3190 N N . GLU B 1 175 ? -16.469 -1.631 7.875 1 98.19 175 GLU B N 1
ATOM 3191 C CA . GLU B 1 175 ? -15.914 -2.373 6.746 1 98.19 175 GLU B CA 1
ATOM 3192 C C . GLU B 1 175 ? -14.562 -1.806 6.32 1 98.19 175 GLU B C 1
ATOM 3194 O O . GLU B 1 175 ? -14.492 -0.689 5.801 1 98.19 175 GLU B O 1
ATOM 3199 N N . LEU B 1 176 ? -13.562 -2.564 6.523 1 98.69 176 LEU B N 1
ATOM 3200 C CA . LEU B 1 176 ? -12.211 -2.121 6.188 1 98.69 176 LEU B CA 1
ATOM 3201 C C . LEU B 1 176 ? -11.703 -2.83 4.938 1 98.69 176 LEU B C 1
ATOM 3203 O O . LEU B 1 176 ? -11.922 -4.031 4.77 1 98.69 176 LEU B O 1
ATOM 3207 N N . THR B 1 177 ? -11.133 -2.068 3.992 1 98.69 177 THR B N 1
ATOM 3208 C CA . THR B 1 177 ? -10.375 -2.703 2.916 1 98.69 177 THR B CA 1
ATOM 3209 C C . THR B 1 177 ? -9.156 -3.436 3.469 1 98.69 177 THR B C 1
ATOM 3211 O O . THR B 1 177 ?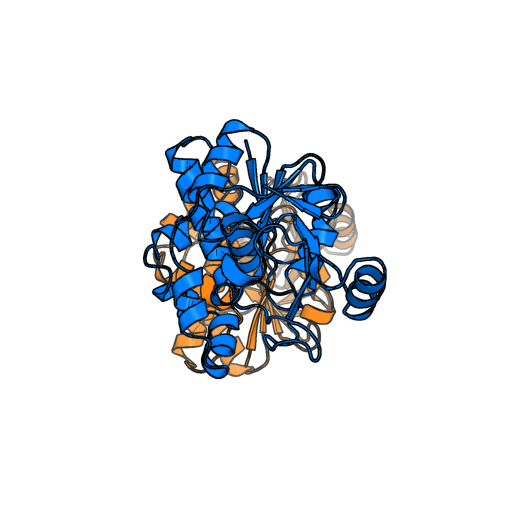 -8.781 -3.238 4.625 1 98.69 177 THR B O 1
ATOM 3214 N N . ASP B 1 178 ? -8.531 -4.254 2.678 1 98.81 178 ASP B N 1
ATOM 3215 C CA . ASP B 1 178 ? -7.367 -5.023 3.105 1 98.81 178 ASP B CA 1
ATOM 3216 C C . ASP B 1 178 ? -6.238 -4.102 3.561 1 98.81 178 ASP B C 1
ATOM 3218 O O . ASP B 1 178 ? -5.574 -4.371 4.562 1 98.81 178 ASP B O 1
ATOM 3222 N N . ILE B 1 179 ? -6.012 -3.031 2.811 1 98.88 179 ILE B N 1
ATOM 3223 C CA . ILE B 1 179 ? -4.922 -2.119 3.139 1 98.88 179 ILE B CA 1
ATOM 3224 C C . ILE B 1 179 ? -5.23 -1.394 4.445 1 98.88 179 ILE B C 1
ATOM 3226 O O . ILE B 1 179 ? -4.328 -1.118 5.238 1 98.88 179 ILE B O 1
ATOM 3230 N N . ALA B 1 180 ? -6.508 -1.058 4.691 1 98.94 180 ALA B N 1
ATOM 3231 C CA . ALA B 1 180 ? -6.93 -0.43 5.941 1 98.94 180 ALA B CA 1
ATOM 3232 C C . ALA B 1 180 ? -6.773 -1.391 7.117 1 98.94 180 ALA B C 1
ATOM 3234 O O . ALA B 1 180 ? -6.312 -0.999 8.188 1 98.94 180 ALA B O 1
ATOM 3235 N N . LYS B 1 181 ? -7.156 -2.666 6.883 1 98.81 181 LYS B N 1
ATOM 3236 C CA . LYS B 1 181 ? -6.953 -3.68 7.918 1 98.81 181 LYS B CA 1
ATOM 3237 C C . LYS B 1 181 ? -5.48 -3.791 8.297 1 98.81 181 LYS B C 1
ATOM 3239 O O . LYS B 1 181 ? -5.145 -3.863 9.484 1 98.81 181 LYS B O 1
ATOM 3244 N N . THR B 1 182 ? -4.668 -3.793 7.281 1 98.94 182 THR B N 1
ATOM 3245 C CA . THR B 1 182 ? -3.23 -3.934 7.492 1 98.94 182 THR B CA 1
ATOM 3246 C C . THR B 1 182 ? -2.678 -2.738 8.266 1 98.94 182 THR B C 1
ATOM 3248 O O . THR B 1 182 ? -1.803 -2.896 9.117 1 98.94 182 THR B O 1
ATOM 3251 N N . ALA B 1 183 ? -3.189 -1.545 7.98 1 98.94 183 ALA B N 1
ATOM 3252 C CA . ALA B 1 183 ? -2.768 -0.355 8.719 1 98.94 183 ALA B CA 1
ATOM 3253 C C . ALA B 1 183 ? -3.094 -0.483 10.203 1 98.94 183 ALA B C 1
ATOM 3255 O O . ALA B 1 183 ? -2.277 -0.135 11.055 1 98.94 183 ALA B O 1
ATOM 3256 N N . ASN B 1 184 ? -4.301 -0.968 10.477 1 98.81 184 ASN B N 1
ATOM 3257 C CA . ASN B 1 184 ? -4.695 -1.188 11.859 1 98.81 184 ASN B CA 1
ATOM 3258 C C . ASN B 1 184 ? -3.791 -2.209 12.547 1 98.81 184 ASN B C 1
ATOM 3260 O O . ASN B 1 184 ? -3.402 -2.025 13.703 1 98.81 184 ASN B O 1
ATOM 3264 N N . ILE B 1 185 ? -3.428 -3.27 11.875 1 98.75 185 ILE B N 1
ATOM 3265 C CA . ILE B 1 185 ? -2.551 -4.312 12.406 1 98.75 185 ILE B CA 1
ATOM 3266 C C . ILE B 1 185 ? -1.181 -3.719 12.727 1 98.75 185 ILE B C 1
ATOM 3268 O O . ILE B 1 185 ? -0.615 -3.988 13.789 1 98.75 185 ILE B O 1
ATOM 3272 N N . ILE B 1 186 ? -0.666 -2.891 11.82 1 98.81 186 ILE B N 1
ATOM 3273 C CA . ILE B 1 186 ? 0.628 -2.244 12.016 1 98.81 186 ILE B CA 1
ATOM 3274 C C . ILE B 1 186 ? 0.586 -1.375 13.273 1 98.81 186 ILE B C 1
ATOM 3276 O O . ILE B 1 186 ? 1.483 -1.446 14.117 1 98.81 186 ILE B O 1
ATOM 3280 N N . TYR B 1 187 ? -0.486 -0.579 13.375 1 98.81 187 TYR B N 1
ATOM 3281 C CA . TYR B 1 187 ? -0.603 0.28 14.547 1 98.81 187 TYR B CA 1
ATOM 3282 C C . TYR B 1 187 ? -0.673 -0.547 15.828 1 98.81 187 TYR B C 1
ATOM 3284 O O . TYR B 1 187 ? 0.028 -0.26 16.797 1 98.81 187 TYR B O 1
ATOM 3292 N N . GLU B 1 188 ? -1.475 -1.589 15.797 1 98.38 188 GLU B N 1
ATOM 3293 C CA . GLU B 1 188 ? -1.656 -2.418 16.984 1 98.38 188 GLU B CA 1
ATOM 3294 C C . GLU B 1 188 ? -0.336 -3.043 17.438 1 98.38 188 GLU B C 1
ATOM 3296 O O . GLU B 1 188 ? -0.105 -3.232 18.625 1 98.38 188 GLU B O 1
ATOM 3301 N N . GLY B 1 189 ? 0.506 -3.295 16.531 1 97.62 189 GLY B N 1
ATOM 3302 C CA . GLY B 1 189 ? 1.799 -3.877 16.859 1 97.62 189 GLY B CA 1
ATOM 3303 C C . GLY B 1 189 ? 2.852 -2.842 17.203 1 97.62 189 GLY B C 1
ATOM 3304 O O . GLY B 1 189 ? 3.967 -3.189 17.594 1 97.62 189 GLY B O 1
ATOM 3305 N N . ASN B 1 190 ? 2.514 -1.562 17.016 1 98.25 190 ASN B N 1
ATOM 3306 C CA . ASN B 1 190 ? 3.469 -0.479 17.219 1 98.25 190 ASN B CA 1
ATOM 3307 C C . ASN B 1 190 ? 2.818 0.729 17.875 1 98.25 190 ASN B C 1
ATOM 3309 O O . ASN B 1 190 ? 2.936 1.853 17.391 1 98.25 190 ASN B O 1
ATOM 3313 N N . THR B 1 191 ? 2.211 0.531 19.062 1 98.19 191 THR B N 1
ATOM 3314 C CA . THR B 1 191 ? 1.435 1.577 19.719 1 98.19 191 THR B CA 1
ATOM 3315 C C . THR B 1 191 ? 2.35 2.684 20.234 1 98.19 191 THR B C 1
ATOM 3317 O O . THR B 1 191 ? 1.893 3.793 20.516 1 98.19 191 THR B O 1
ATOM 3320 N N . ASP B 1 192 ? 3.686 2.373 20.391 1 98.12 192 ASP B N 1
ATOM 3321 C CA . ASP B 1 192 ? 4.641 3.396 20.797 1 98.12 192 ASP B CA 1
ATOM 3322 C C . ASP B 1 192 ? 5.035 4.289 19.625 1 98.12 192 ASP B C 1
ATOM 3324 O O . ASP B 1 192 ? 5.754 5.277 19.797 1 98.12 192 ASP B O 1
ATOM 3328 N N . ILE B 1 193 ? 4.633 4.062 18.406 1 98.62 193 ILE B N 1
ATOM 3329 C CA . ILE B 1 193 ? 4.746 4.801 17.156 1 98.62 193 ILE B CA 1
ATOM 3330 C C . ILE B 1 193 ? 6.211 4.879 16.734 1 98.62 193 ILE B C 1
ATOM 3332 O O . ILE B 1 193 ? 6.547 4.605 15.578 1 98.62 193 ILE B O 1
ATOM 3336 N N . ILE B 1 194 ? 7.105 5.281 17.609 1 98.31 194 ILE B N 1
ATOM 3337 C CA . ILE B 1 194 ? 8.492 5.574 17.297 1 98.31 194 ILE B CA 1
ATOM 3338 C C . ILE B 1 194 ? 9.188 4.312 16.781 1 98.31 194 ILE B C 1
ATOM 3340 O O . ILE B 1 194 ? 10.047 4.383 15.906 1 98.31 194 ILE B O 1
ATOM 3344 N N . SER B 1 195 ? 8.867 3.102 17.297 1 97 195 SER B N 1
ATOM 3345 C CA . SER B 1 195 ? 9.508 1.846 16.906 1 97 195 SER B CA 1
ATOM 3346 C C . SER B 1 195 ? 9.297 1.54 15.438 1 97 195 SER B C 1
ATOM 3348 O O . SER B 1 195 ? 10.141 0.905 14.797 1 97 195 SER B O 1
ATOM 3350 N N . TYR B 1 196 ? 8.195 2.004 14.914 1 98.38 196 TYR B N 1
ATOM 3351 C CA . TYR B 1 196 ? 7.859 1.792 13.508 1 98.38 196 TYR B CA 1
ATOM 3352 C C . TYR B 1 196 ? 8.383 2.936 12.648 1 98.38 196 TYR B C 1
ATOM 3354 O O . TYR B 1 196 ? 9.039 2.701 11.625 1 98.38 196 TYR B O 1
ATOM 3362 N N . VAL B 1 197 ? 8.242 4.145 13.086 1 98.25 197 VAL B N 1
ATOM 3363 C CA . VAL B 1 197 ? 8.5 5.32 12.266 1 98.25 197 VAL B CA 1
ATOM 3364 C C . VAL B 1 197 ? 10.008 5.527 12.125 1 98.25 197 VAL B C 1
ATOM 3366 O O . VAL B 1 197 ? 10.477 6.07 11.117 1 98.25 197 VAL B O 1
ATOM 3369 N N . LYS B 1 198 ? 10.773 5.047 13.117 1 97.94 198 LYS B N 1
ATOM 3370 C CA . LYS B 1 198 ? 12.219 5.219 13.055 1 97.94 198 LYS B CA 1
ATOM 3371 C C . LYS B 1 198 ? 12.805 4.5 11.844 1 97.94 198 LYS B C 1
ATOM 3373 O O . LYS B 1 198 ? 13.93 4.801 11.422 1 97.94 198 LYS B O 1
ATOM 3378 N N . GLU B 1 199 ? 12.031 3.52 11.289 1 97.06 199 GLU B N 1
ATOM 3379 C CA . GLU B 1 199 ? 12.484 2.768 10.125 1 97.06 199 GLU B CA 1
ATOM 3380 C C . GLU B 1 199 ? 12.133 3.488 8.828 1 97.06 199 GLU B C 1
ATOM 3382 O O . GLU B 1 199 ? 12.594 3.111 7.754 1 97.06 199 GLU B O 1
ATOM 3387 N N . ALA B 1 200 ? 11.305 4.52 8.898 1 97.56 200 ALA B N 1
ATOM 3388 C CA . ALA B 1 200 ? 10.797 5.227 7.734 1 97.56 200 ALA B CA 1
ATOM 3389 C C . ALA B 1 200 ? 11.898 6.02 7.043 1 97.56 200 ALA B C 1
ATOM 3391 O O . ALA B 1 200 ? 12.773 6.586 7.703 1 97.56 200 ALA B O 1
ATOM 3392 N N . THR B 1 201 ? 11.828 6.051 5.742 1 96.12 201 THR B N 1
ATOM 3393 C CA . THR B 1 201 ? 12.773 6.828 4.945 1 96.12 201 THR B CA 1
ATOM 3394 C C . THR B 1 201 ? 12.75 8.297 5.355 1 96.12 201 THR B C 1
ATOM 3396 O O . THR B 1 201 ? 13.797 8.914 5.543 1 96.12 201 THR B O 1
ATOM 3399 N N . HIS B 1 202 ? 11.586 8.867 5.516 1 96.06 202 HIS B N 1
ATOM 3400 C CA . HIS B 1 202 ? 11.445 10.281 5.844 1 96.06 202 HIS B CA 1
ATOM 3401 C C . HIS B 1 202 ? 11.984 10.578 7.238 1 96.06 202 HIS B C 1
ATOM 3403 O O . HIS B 1 202 ? 12.445 11.688 7.508 1 96.06 202 HIS B O 1
ATOM 3409 N N . TYR B 1 203 ? 11.898 9.609 8.148 1 97.06 203 TYR B N 1
ATOM 3410 C CA . TYR B 1 203 ? 12.469 9.75 9.484 1 97.06 203 TYR B CA 1
ATOM 3411 C C . TYR B 1 203 ? 13.977 10 9.406 1 97.06 203 TYR B C 1
ATOM 3413 O O . TYR B 1 203 ? 14.492 10.883 10.094 1 97.06 203 TYR B O 1
ATOM 3421 N N . SER B 1 204 ? 14.617 9.266 8.57 1 96.5 204 SER B N 1
ATOM 3422 C CA . SER B 1 204 ? 16.062 9.398 8.398 1 96.5 204 SER B CA 1
ATOM 3423 C C . SER B 1 204 ? 16.422 10.773 7.852 1 96.5 204 SER B C 1
ATOM 3425 O O . SER B 1 204 ? 17.438 11.352 8.25 1 96.5 204 SER B O 1
ATOM 3427 N N . VAL B 1 205 ? 15.586 11.242 6.945 1 95.75 205 VAL B N 1
ATOM 3428 C CA . VAL B 1 205 ? 15.805 12.578 6.387 1 95.75 205 VAL B CA 1
ATOM 3429 C C . VAL B 1 205 ? 15.68 13.625 7.488 1 95.75 205 VAL B C 1
ATOM 3431 O O . VAL B 1 205 ? 16.531 14.5 7.621 1 95.75 205 VAL B O 1
ATOM 3434 N N . MET B 1 206 ? 14.711 13.523 8.297 1 97.06 206 MET B N 1
ATOM 3435 C CA . MET B 1 206 ? 14.484 14.477 9.383 1 97.06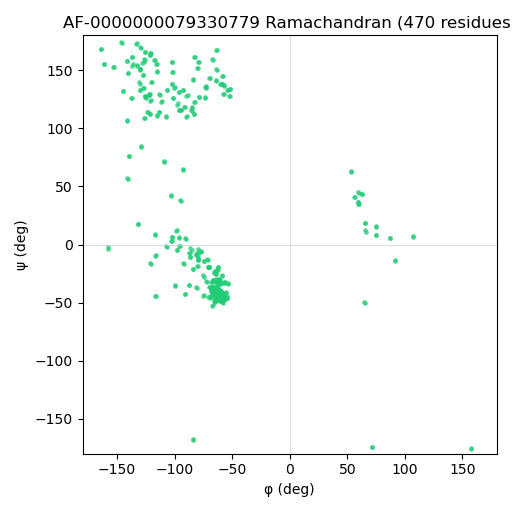 206 MET B CA 1
ATOM 3436 C C . MET B 1 206 ? 15.609 14.422 10.406 1 97.06 206 MET B C 1
ATOM 3438 O O . MET B 1 206 ? 16.062 15.453 10.891 1 97.06 206 MET B O 1
ATOM 3442 N N . LYS B 1 207 ? 16.062 13.219 10.688 1 97.69 207 LYS B N 1
ATOM 3443 C CA . LYS B 1 207 ? 17.156 13.055 11.633 1 97.69 207 LYS B CA 1
ATOM 3444 C C . LYS B 1 207 ? 18.438 13.711 11.117 1 97.69 207 LYS B C 1
ATOM 3446 O O . LYS B 1 207 ? 19.156 14.352 11.875 1 97.69 207 LYS B O 1
ATOM 3451 N N . SER B 1 208 ? 18.672 13.539 9.859 1 97.75 208 SER B N 1
ATOM 3452 C CA . SER B 1 208 ? 19.875 14.102 9.258 1 97.75 208 SER B CA 1
ATOM 3453 C C . SER B 1 208 ? 19.828 15.625 9.281 1 97.75 208 SER B C 1
ATOM 3455 O O . SER B 1 208 ? 20.875 16.281 9.273 1 97.75 208 SER B O 1
ATOM 3457 N N . LEU B 1 209 ? 18.641 16.203 9.328 1 97.56 209 LEU B N 1
ATOM 3458 C CA . LEU B 1 209 ? 18.453 17.656 9.352 1 97.56 209 LEU B CA 1
ATOM 3459 C C . LEU B 1 209 ? 18.281 18.156 10.781 1 97.56 209 LEU B C 1
ATOM 3461 O O . LEU B 1 209 ? 17.938 19.312 11 1 97.56 209 LEU B O 1
ATOM 3465 N N . GLU B 1 210 ? 18.453 17.266 11.758 1 97.56 210 GLU B N 1
ATOM 3466 C CA . GLU B 1 210 ? 18.422 17.562 13.188 1 97.56 210 GLU B CA 1
ATOM 3467 C C . GLU B 1 210 ? 17.047 18.078 13.609 1 97.56 210 GLU B C 1
ATOM 3469 O O . GLU B 1 210 ? 16.953 19.078 14.336 1 97.56 210 GLU B O 1
ATOM 3474 N N . LEU B 1 211 ? 16.047 17.422 13.109 1 98 211 LEU B N 1
ATOM 3475 C CA . LEU B 1 211 ? 14.672 17.812 13.406 1 98 211 LEU B CA 1
ATOM 3476 C C . LEU B 1 211 ? 14.055 16.875 14.438 1 98 211 LEU B C 1
ATOM 3478 O O . LEU B 1 211 ? 12.875 16.516 14.344 1 98 211 LEU B O 1
ATOM 3482 N N . ASP B 1 212 ? 14.789 16.5 15.469 1 98.12 212 ASP B N 1
ATOM 3483 C CA . ASP B 1 212 ? 14.367 15.555 16.5 1 98.12 212 ASP B CA 1
ATOM 3484 C C . ASP B 1 212 ? 13.125 16.062 17.234 1 98.12 212 ASP B C 1
ATOM 3486 O O . ASP B 1 212 ? 12.211 15.297 17.516 1 98.12 212 ASP B O 1
ATOM 3490 N N . GLU B 1 213 ? 13.148 17.297 17.516 1 98.44 213 GLU B N 1
ATOM 3491 C CA . GLU B 1 213 ? 12.031 17.859 18.281 1 98.44 213 GLU B CA 1
ATOM 3492 C C . GLU B 1 213 ? 10.734 17.812 17.469 1 98.44 213 GLU B C 1
ATOM 3494 O O . GLU B 1 213 ? 9.656 17.609 18.047 1 98.44 213 GLU B O 1
ATOM 3499 N N . ASP B 1 214 ? 10.828 18.016 16.188 1 98.56 214 ASP B N 1
ATOM 3500 C CA . ASP B 1 214 ? 9.656 17.891 15.328 1 98.56 214 ASP B CA 1
ATOM 3501 C C . ASP B 1 214 ? 9.117 16.453 15.352 1 98.56 214 ASP B C 1
ATOM 3503 O O . ASP B 1 214 ? 7.91 16.25 15.414 1 98.56 214 ASP B O 1
ATOM 3507 N N . ILE B 1 215 ? 10.031 15.5 15.234 1 98.62 215 ILE B N 1
ATOM 3508 C CA . ILE B 1 215 ? 9.648 14.094 15.266 1 98.62 215 ILE B CA 1
ATOM 3509 C C . ILE B 1 215 ? 8.906 13.789 16.562 1 98.62 215 ILE B C 1
ATOM 3511 O O . ILE B 1 215 ? 7.809 13.227 16.547 1 98.62 215 ILE B O 1
ATOM 3515 N N . GLU B 1 216 ? 9.461 14.227 17.672 1 98.62 216 GLU B N 1
ATOM 3516 C CA . GLU B 1 216 ? 8.875 13.969 18.984 1 98.62 216 GLU B CA 1
ATOM 3517 C C . GLU B 1 216 ? 7.477 14.57 19.094 1 98.62 216 GLU B C 1
ATOM 3519 O O . GLU B 1 216 ? 6.574 13.945 19.656 1 98.62 216 GLU B O 1
ATOM 3524 N N . TYR B 1 217 ? 7.328 15.695 18.562 1 98.81 217 TYR B N 1
ATOM 3525 C CA . TYR B 1 217 ? 6.035 16.359 18.625 1 98.81 217 TYR B CA 1
ATOM 3526 C C . TYR B 1 217 ? 5.012 15.648 17.734 1 98.81 217 TYR B C 1
ATOM 3528 O O . TYR B 1 217 ? 3.885 15.398 18.172 1 98.81 217 TYR B O 1
ATOM 3536 N N . CYS B 1 218 ? 5.414 15.312 16.531 1 98.81 218 CYS B N 1
ATOM 3537 C CA . CYS B 1 218 ? 4.504 14.805 15.516 1 98.81 218 CYS B CA 1
ATOM 3538 C C . CYS B 1 218 ? 4.012 13.406 15.867 1 98.81 218 CYS B C 1
ATOM 3540 O O . CYS B 1 218 ? 2.975 12.961 15.367 1 98.81 218 CYS B O 1
ATOM 3542 N N . ILE B 1 219 ? 4.707 12.688 16.734 1 98.81 219 ILE B N 1
ATOM 3543 C CA . ILE B 1 219 ? 4.289 11.32 17.016 1 98.81 219 ILE B CA 1
ATOM 3544 C C . ILE B 1 219 ? 3.41 11.289 18.266 1 98.81 219 ILE B C 1
ATOM 3546 O O . ILE B 1 219 ? 2.938 10.227 18.672 1 98.81 219 ILE B O 1
ATOM 3550 N N . LYS B 1 220 ? 3.211 12.508 18.891 1 98.81 220 LYS B N 1
ATOM 3551 C CA . LYS B 1 220 ? 2.303 12.547 20.031 1 98.81 220 LYS B CA 1
ATOM 3552 C C . LYS B 1 220 ? 0.876 12.203 19.609 1 98.81 220 LYS B C 1
ATOM 3554 O O . LYS B 1 220 ? 0.418 12.633 18.547 1 98.81 220 LYS B O 1
ATOM 3559 N N . LYS B 1 221 ? 0.242 11.484 20.469 1 98.69 221 LYS B N 1
ATOM 3560 C CA . LYS B 1 221 ? -1.09 10.992 20.125 1 98.69 221 LYS B CA 1
ATOM 3561 C C . LYS B 1 221 ? -2.174 11.922 20.656 1 98.69 221 LYS B C 1
ATOM 3563 O O . LYS B 1 221 ? -2.285 12.117 21.875 1 98.69 221 LYS B O 1
ATOM 3568 N N . SER B 1 222 ? -2.881 12.5 19.766 1 98.75 222 SER B N 1
ATOM 3569 C CA . SER B 1 222 ? -4.164 13.148 20.016 1 98.75 222 SER B CA 1
ATOM 3570 C C . SER B 1 222 ? -4.055 14.164 21.156 1 98.75 222 SER B C 1
ATOM 3572 O O . SER B 1 222 ? -4.812 14.109 22.125 1 98.75 222 SER B O 1
ATOM 3574 N N . ILE B 1 223 ? -3.277 15.164 20.969 1 98.75 223 ILE B N 1
ATOM 3575 C CA . ILE B 1 223 ? -3.055 16.172 21.984 1 98.75 223 ILE B CA 1
ATOM 3576 C C . ILE B 1 223 ? -3.949 17.391 21.719 1 98.75 223 ILE B C 1
ATOM 3578 O O . ILE B 1 223 ? -3.926 18.359 22.469 1 98.75 223 ILE B O 1
ATOM 3582 N N . THR B 1 224 ? -4.668 17.406 20.641 1 98.5 224 THR B N 1
ATOM 3583 C CA . THR B 1 224 ? -5.66 18.422 20.344 1 98.5 224 THR B CA 1
ATOM 3584 C C . THR B 1 224 ? -6.934 17.797 19.781 1 98.5 224 THR B C 1
ATOM 3586 O O . THR B 1 224 ? -6.918 16.656 19.312 1 98.5 224 THR B O 1
ATOM 3589 N N . ASP B 1 225 ? -8.062 18.484 19.797 1 98.5 225 ASP B N 1
ATOM 3590 C CA . ASP B 1 225 ? -9.352 17.906 19.438 1 98.5 225 ASP B CA 1
ATOM 3591 C C . ASP B 1 225 ? -9.93 18.609 18.203 1 98.5 225 ASP B C 1
ATOM 3593 O O . ASP B 1 225 ? -11.078 18.359 17.828 1 98.5 225 ASP B O 1
ATOM 3597 N N . ILE B 1 226 ? -9.172 19.422 17.594 1 98.62 226 ILE B N 1
ATOM 3598 C CA . ILE B 1 226 ? -9.734 20.109 16.438 1 98.62 226 ILE B CA 1
ATOM 3599 C C . ILE B 1 226 ? -9.688 19.188 15.227 1 98.62 226 ILE B C 1
ATOM 3601 O O . ILE B 1 226 ? -8.828 18.312 15.133 1 98.62 226 ILE B O 1
ATOM 3605 N N . VAL B 1 227 ? -10.609 19.375 14.312 1 98.88 227 VAL B N 1
ATOM 3606 C CA . VAL B 1 227 ? -10.68 18.625 13.055 1 98.88 227 VAL B CA 1
ATOM 3607 C C . VAL B 1 227 ? -10.797 19.609 11.891 1 98.88 227 VAL B C 1
ATOM 3609 O O . VAL B 1 227 ? -11.906 19.859 11.398 1 98.88 227 VAL B O 1
ATOM 3612 N N . PRO B 1 228 ? -9.672 20.094 11.445 1 98.94 228 PRO B N 1
ATOM 3613 C CA . PRO B 1 228 ? -9.719 21.078 10.352 1 98.94 228 PRO B CA 1
ATOM 3614 C C . PRO B 1 228 ? -10.281 20.484 9.055 1 98.94 228 PRO B C 1
ATOM 3616 O O . PRO B 1 228 ? -10.156 19.281 8.82 1 98.94 228 PRO B O 1
ATOM 3619 N N . GLU B 1 229 ? -10.898 21.344 8.281 1 98.88 229 GLU B N 1
ATOM 3620 C CA . GLU B 1 229 ? -11.469 20.953 6.996 1 98.88 229 GLU B CA 1
ATOM 3621 C C . GLU B 1 229 ? -10.969 21.859 5.875 1 98.88 229 GLU B C 1
ATOM 3623 O O . GLU B 1 229 ? -10.859 23.078 6.059 1 98.88 229 GLU B O 1
ATOM 3628 N N . TYR B 1 230 ? -10.594 21.25 4.793 1 98.88 230 TYR B N 1
ATOM 3629 C CA . TYR B 1 230 ? -10.234 21.969 3.578 1 98.88 230 TYR B CA 1
ATOM 3630 C C . TYR B 1 230 ? -11.453 22.172 2.688 1 98.88 230 TYR B C 1
ATOM 3632 O O . TYR B 1 230 ? -11.992 21.219 2.131 1 98.88 230 TYR B O 1
ATOM 3640 N N . LYS B 1 231 ? -11.852 23.391 2.623 1 97.88 231 LYS B N 1
ATOM 3641 C CA . LYS B 1 231 ? -13.023 23.797 1.849 1 97.88 231 LYS B CA 1
ATOM 3642 C C . LYS B 1 231 ? -12.82 25.172 1.226 1 97.88 231 LYS B C 1
ATOM 3644 O O . LYS B 1 231 ? -12.312 26.078 1.878 1 97.88 231 LYS B O 1
ATOM 3649 N N . ASP B 1 232 ? -13.141 25.281 -0.124 1 96.5 232 ASP B N 1
ATOM 3650 C CA . ASP B 1 232 ? -13.031 26.547 -0.837 1 96.5 232 ASP B CA 1
ATOM 3651 C C . ASP B 1 232 ? -11.602 27.078 -0.79 1 96.5 232 ASP B C 1
ATOM 3653 O O . ASP B 1 232 ? -11.383 28.25 -0.473 1 96.5 232 ASP B O 1
ATOM 3657 N N . LYS B 1 233 ? -10.57 26.234 -0.854 1 96.19 233 LYS B N 1
ATOM 3658 C CA . LYS B 1 233 ? -9.148 26.516 -1.012 1 96.19 233 LYS B CA 1
ATOM 3659 C C . LYS B 1 233 ? -8.547 27.047 0.284 1 96.19 233 LYS B C 1
ATOM 3661 O O . LYS B 1 233 ? -7.48 27.656 0.272 1 96.19 233 LYS B O 1
ATOM 3666 N N . LYS B 1 234 ? -9.266 26.859 1.354 1 98.06 234 LYS B N 1
ATOM 3667 C CA . LYS B 1 234 ? -8.719 27.25 2.656 1 98.06 234 LYS B CA 1
ATOM 3668 C C . LYS B 1 234 ? -9 26.172 3.701 1 98.06 234 LYS B C 1
ATOM 3670 O O . LYS B 1 234 ? -9.945 25.391 3.564 1 98.06 234 LYS B O 1
ATOM 3675 N N . ILE B 1 235 ? -8.219 26.094 4.672 1 98.88 235 ILE B N 1
ATOM 3676 C CA . ILE B 1 235 ? -8.375 25.156 5.793 1 98.88 235 ILE B CA 1
ATOM 3677 C C . ILE B 1 235 ? -8.727 25.938 7.059 1 98.88 235 ILE B C 1
ATOM 3679 O O . ILE B 1 235 ? -8.031 26.875 7.434 1 98.88 235 ILE B O 1
ATOM 3683 N N . THR B 1 236 ? -9.82 25.578 7.641 1 98.75 236 THR B N 1
ATOM 3684 C CA . THR B 1 236 ? -10.281 26.219 8.867 1 98.75 236 THR B CA 1
ATOM 3685 C C . THR B 1 236 ? -10.719 25.156 9.883 1 98.75 236 THR B C 1
ATOM 3687 O O . THR B 1 236 ? -10.82 23.984 9.562 1 98.75 236 THR B O 1
ATOM 3690 N N . ARG B 1 237 ? -11.016 25.562 11.102 1 96 237 ARG B N 1
ATOM 3691 C CA . ARG B 1 237 ? -11.43 24.672 12.188 1 96 237 ARG B CA 1
ATOM 3692 C C . ARG B 1 237 ? -12.859 24.172 11.977 1 96 237 ARG B C 1
ATOM 3694 O O . ARG B 1 237 ? -13.711 24.922 11.477 1 96 237 ARG B O 1
#

InterPro domains:
  IPR005238 ComB-like [MF_00490] (5-237)
  IPR005238 ComB-like [PF04029] (9-232)
  IPR005238 ComB-like [PTHR37311] (6-233)
  IPR036702 ComB-like superfamily [G3DSA:3.90.1560.10] (1-236)
  IPR036702 ComB-like superfamily [SSF142823] (1-235)

Foldseek 3Di:
DEEAEAQALLRDDLVVAAAAEEEEDDLLPQLVQQVLLQLLAAAWEFEDADPVVLVVVCVVDDVQAEFEEEDDLQDTDPPGRYYRFSVVNHNVRRHNHYYYYYYDQRSSSLVSNQNHPWYKRDAQQALLLVLVVCVVVVGYYYYYYSDDPGGGWQLRLLSLLVSLLSNCVVPVPHHYDPSSVVSVVVCVVPVVSCVRNCPTPVVVSCVVVVVVVSVVSSNDGHNDNDIWIDDPSIIHD/DEEAEAQALLRDDLVVAAAAEEEEDDLLPQLVQQVLLQLLAAAWEFEDADPVVLVVVCVVDDVQAEFEEEDDLQDTDPPGRYYRFSVVNHNVRRHNHYYYYYYDQRSSSLVSNQNHPWYKRDAQQALLLVLVVCVVVVGYYYYYYSDDPGGGWQLRLLSLLVSLLSNCVVPVPHHYDPSSVVSVVVCVVCVVSCVRNCPTPVVVSCVVVVVVVSVVSSNDGHNDNDIWIDDPSIIHD